Protein AF-0000000068642752 (afdb_homodimer)

pLDDT: mean 91.31, std 11.49, range [30.06, 98.75]

Foldseek 3Di:
DQAPQDADLNFGKDKDQDQPDQDAQLQPRHTDRSVVFIKIAGPQLRHIHTPVCRVVDDHHDLSVVCVVDVDFDQDFQPADDCVVLVCAAPPPRHHADDVVDPWHWDAARRNNGTHTCSFFVQDWAAHVNCCLPPVDGDTGGHTPSVVSNCVNSQLPFPDQSCVVPVCVVVPQVLVVLLLLLLVLLQLLLVLQVPDPVNVVVVLVCLCVSPVVSNVDRGTDGNNRSVCSVVCNCVVSSVVSSVVSCCCQCPVDPVNVVPFAAAPQVSDDDTDGCSDPQWDAQPPPRHIHGNVSCVVVVNDDPVVVVVVVVVVPPPPDPPDD/DQAPQDADLNFGKDKDQDQPDQDAQLQPRHTDRSNVFIKIAGPQLRHIHTPVCRVVDDHHDLSVVCVVDVDFDQDFQPADDCVVLVCAAPPPRHHEPPVVPPWHWDAARRNNGTHTCSFFVQDWAAHVNCCLPPVDGDTGGHTPSVVSNCVNSQLPFPDQSCVVPVCVVVPQVLVVLLLLLLVLLQLLLVLQVPDPVNVVVVLVCLCVSPVVSNVDRGTDGNNRSVCSVVCNSVVSSVVSSVVSCCCQCPVDPVNVVPFAAAPQVSDDDTDGCSDPQWDAQPPPRHIHGNVSCVVVVNDDPVVVVVVVVVVPPPPDPPDD

Structure (mmCIF, N/CA/C/O backbone):
data_AF-0000000068642752-model_v1
#
loop_
_entity.id
_entity.type
_entity.pdbx_description
1 polymer 'Differentially expressed in FDCP 8 homolog'
#
loop_
_atom_site.group_PDB
_atom_site.id
_atom_site.type_symbol
_atom_site.label_atom_id
_atom_site.label_alt_id
_atom_site.label_comp_id
_atom_site.label_asym_id
_atom_site.label_entity_id
_atom_site.label_seq_id
_atom_site.pdbx_PDB_ins_code
_atom_site.Cartn_x
_atom_site.Cartn_y
_atom_site.Cartn_z
_atom_site.occupancy
_atom_site.B_iso_or_equiv
_atom_site.auth_seq_id
_atom_site.auth_comp_id
_atom_site.auth_asym_id
_atom_site.auth_atom_id
_atom_site.pdbx_PDB_model_num
ATOM 1 N N . MET A 1 1 ? -42 27.781 5.77 1 30.06 1 MET A N 1
ATOM 2 C CA . MET A 1 1 ? -42.25 26.391 6.137 1 30.06 1 MET A CA 1
ATOM 3 C C . MET A 1 1 ? -41.188 25.469 5.586 1 30.06 1 MET A C 1
ATOM 5 O O . MET A 1 1 ? -40.906 25.469 4.383 1 30.06 1 MET A O 1
ATOM 9 N N . GLY A 1 2 ? -40.062 25.141 6.281 1 40.62 2 GLY A N 1
ATOM 10 C CA . GLY A 1 2 ? -38.844 24.453 5.855 1 40.62 2 GLY A CA 1
ATOM 11 C C . GLY A 1 2 ? -39.125 23.188 5.066 1 40.62 2 GLY A C 1
ATOM 12 O O . GLY A 1 2 ? -40.125 22.516 5.309 1 40.62 2 GLY A O 1
ATOM 13 N N . LEU A 1 3 ? -38.906 23.172 3.809 1 49.38 3 LEU A N 1
ATOM 14 C CA . LEU A 1 3 ? -39.156 21.969 3.018 1 49.38 3 LEU A CA 1
ATOM 15 C C . LEU A 1 3 ? -38.969 20.719 3.859 1 49.38 3 LEU A C 1
ATOM 17 O O . LEU A 1 3 ? -38.125 20.688 4.766 1 49.38 3 LEU A O 1
ATOM 21 N N . PRO A 1 4 ? -39.938 19.859 3.967 1 54.72 4 PRO A N 1
ATOM 22 C CA . PRO A 1 4 ? -39.906 18.641 4.785 1 54.72 4 PRO A CA 1
ATOM 23 C C . PRO A 1 4 ? -38.562 17.891 4.672 1 54.72 4 PRO A C 1
ATOM 25 O O . PRO A 1 4 ? -38.094 17.609 3.564 1 54.72 4 PRO A O 1
ATOM 28 N N . GLU A 1 5 ? -37.594 18.094 5.617 1 71.88 5 GLU A N 1
ATOM 29 C CA . GLU A 1 5 ? -36.375 17.344 5.793 1 71.88 5 GLU A CA 1
ATOM 30 C C . GLU A 1 5 ? -36.656 15.852 5.988 1 71.88 5 GLU A C 1
ATOM 32 O O . GLU A 1 5 ? -37.5 15.477 6.789 1 71.88 5 GLU A O 1
ATOM 37 N N . LEU A 1 6 ? -36.469 15.102 4.941 1 87.06 6 LEU A N 1
ATOM 38 C CA . LEU A 1 6 ? -36.531 13.648 5.004 1 87.06 6 LEU A CA 1
ATOM 39 C C . LEU A 1 6 ? -35.281 13.062 5.609 1 87.06 6 LEU A C 1
ATOM 41 O O . LEU A 1 6 ? -34.156 13.344 5.137 1 87.06 6 LEU A O 1
ATOM 45 N N . VAL A 1 7 ? -35.469 12.461 6.793 1 89.25 7 VAL A N 1
ATOM 46 C CA . VAL A 1 7 ? -34.312 11.859 7.453 1 89.25 7 VAL A CA 1
ATOM 47 C C . VAL A 1 7 ? -34.281 10.359 7.176 1 89.25 7 VAL A C 1
ATOM 49 O O . VAL A 1 7 ? -35.25 9.648 7.457 1 89.25 7 VAL A O 1
ATOM 52 N N . LEU A 1 8 ? -33.281 9.922 6.469 1 92.12 8 LEU A N 1
ATOM 53 C CA . LEU A 1 8 ? -33.062 8.516 6.164 1 92.12 8 LEU A CA 1
ATOM 54 C C . LEU A 1 8 ? -31.625 8.094 6.484 1 92.12 8 LEU A C 1
ATOM 56 O O . LEU A 1 8 ? -30.672 8.656 5.941 1 92.12 8 LEU A O 1
ATOM 60 N N . LEU A 1 9 ? -31.375 7.102 7.332 1 93.38 9 LEU A N 1
ATOM 61 C CA . LEU A 1 9 ? -30.062 6.605 7.711 1 93.38 9 LEU A CA 1
ATOM 62 C C . LEU A 1 9 ? -29.141 7.758 8.094 1 93.38 9 LEU A C 1
ATOM 64 O O . LEU A 1 9 ? -28.031 7.879 7.57 1 93.38 9 LEU A O 1
ATOM 68 N N . GLU A 1 10 ? -29.656 8.664 8.789 1 92.81 10 GLU A N 1
ATOM 69 C CA . GLU A 1 10 ? -28.922 9.789 9.359 1 92.81 10 GLU A CA 1
ATOM 70 C C . GLU A 1 10 ? -28.641 10.859 8.305 1 92.81 10 GLU A C 1
ATOM 72 O O . GLU A 1 10 ? -27.984 11.859 8.594 1 92.81 10 GLU A O 1
ATOM 77 N N . HIS A 1 11 ? -29.141 10.586 7.105 1 94.75 11 HIS A N 1
ATOM 78 C CA . HIS A 1 11 ? -29.109 11.641 6.102 1 94.75 11 HIS A CA 1
ATOM 79 C C . HIS A 1 11 ? -30.266 12.617 6.305 1 94.75 11 HIS A C 1
ATOM 81 O O . HIS A 1 11 ? -31.375 12.211 6.629 1 94.75 11 HIS A O 1
ATOM 87 N N . ARG A 1 12 ? -29.953 13.891 6.133 1 94.88 12 ARG A N 1
ATOM 88 C CA . ARG A 1 12 ? -30.984 14.93 6.109 1 94.88 12 ARG A CA 1
ATOM 89 C C . ARG A 1 12 ? -31.156 15.492 4.703 1 94.88 12 ARG A C 1
ATOM 91 O O . ARG A 1 12 ? -30.516 16.484 4.34 1 94.88 12 ARG A O 1
ATOM 98 N N . PHE A 1 13 ? -32.156 14.977 4.016 1 94.88 13 PHE A N 1
ATOM 99 C CA . PHE A 1 13 ? -32.312 15.266 2.598 1 94.88 13 PHE A CA 1
ATOM 100 C C . PHE A 1 13 ? -33.219 16.469 2.393 1 94.88 13 PHE A C 1
ATOM 102 O O . PHE A 1 13 ? -34.25 16.609 3.059 1 94.88 13 PHE A O 1
ATOM 109 N N . SER A 1 14 ? -32.812 17.359 1.492 1 93.69 14 SER A N 1
ATOM 110 C CA . SER A 1 14 ? -33.594 18.484 1.034 1 93.69 14 SER A CA 1
ATOM 111 C C . SER A 1 14 ? -33.906 18.391 -0.46 1 93.69 14 SER A C 1
ATOM 113 O O . SER A 1 14 ? -33 18.031 -1.245 1 93.69 14 SER A O 1
ATOM 115 N N . LYS A 1 15 ? -35.094 18.641 -0.722 1 91.81 15 LYS A N 1
ATOM 116 C CA . LYS A 1 15 ? -35.469 18.609 -2.127 1 91.81 15 LYS A CA 1
ATOM 117 C C . LYS A 1 15 ? -34.812 19.75 -2.908 1 91.81 15 LYS A C 1
ATOM 119 O O . LYS A 1 15 ? -34.812 20.891 -2.465 1 91.81 15 LYS A O 1
ATOM 124 N N . GLU A 1 16 ? -34.188 19.391 -4 1 88.94 16 GLU A N 1
ATOM 125 C CA . GLU A 1 16 ? -33.5 20.391 -4.812 1 88.94 16 GLU A CA 1
ATOM 126 C C . GLU A 1 16 ? -34.469 21.016 -5.824 1 88.94 16 GLU A C 1
ATOM 128 O O . GLU A 1 16 ? -35.312 20.328 -6.406 1 88.94 16 GLU A O 1
ATOM 133 N N . LYS A 1 17 ? -34.344 22.375 -5.957 1 78.25 17 LYS A N 1
ATOM 134 C CA . LYS A 1 17 ? -35.219 23.109 -6.867 1 78.25 17 LYS A CA 1
ATOM 135 C C . LYS A 1 17 ? -34.531 23.391 -8.195 1 78.25 17 LYS A C 1
ATOM 137 O O . LYS A 1 17 ? -35.188 23.688 -9.195 1 78.25 17 LYS A O 1
ATOM 142 N N . SER A 1 18 ? -33.188 23.312 -8.133 1 70.88 18 SER A N 1
ATOM 143 C CA . SER A 1 18 ? -32.406 23.734 -9.312 1 70.88 18 SER A CA 1
ATOM 144 C C . SER A 1 18 ? -32.688 22.812 -10.492 1 70.88 18 SER A C 1
ATOM 146 O O . SER A 1 18 ? -32.656 21.578 -10.352 1 70.88 18 SER A O 1
ATOM 148 N N . LYS A 1 19 ? -33.312 23.312 -11.641 1 63.78 19 LYS A N 1
ATOM 149 C CA . LYS A 1 19 ? -33.719 22.609 -12.852 1 63.78 19 LYS A CA 1
ATOM 150 C C . LYS A 1 19 ? -32.5 22.25 -13.719 1 63.78 19 LYS A C 1
ATOM 152 O O . LYS A 1 19 ? -32.531 21.266 -14.461 1 63.78 19 LYS A O 1
ATOM 157 N N . SER A 1 20 ? -31.406 22.984 -13.906 1 59.03 20 SER A N 1
ATOM 158 C CA . SER A 1 20 ? -30.469 22.812 -15.016 1 59.03 20 SER A CA 1
ATOM 159 C C . SER A 1 20 ? -29.25 21.984 -14.602 1 59.03 20 SER A C 1
ATOM 161 O O . SER A 1 20 ? -28.328 21.797 -15.391 1 59.03 20 SER A O 1
ATOM 163 N N . VAL A 1 21 ? -29.375 21.188 -13.453 1 63.22 21 VAL A N 1
ATOM 164 C CA . VAL A 1 21 ? -28.062 20.719 -13.078 1 63.22 21 VAL A CA 1
ATOM 165 C C . VAL A 1 21 ? -27.906 19.234 -13.445 1 63.22 21 VAL A C 1
ATOM 167 O O . VAL A 1 21 ? -28.812 18.438 -13.18 1 63.22 21 VAL A O 1
ATOM 170 N N . LYS A 1 22 ? -27 18.906 -14.32 1 81.19 22 LYS A N 1
ATOM 171 C CA . LYS A 1 22 ? -26.594 17.547 -14.648 1 81.19 22 LYS A CA 1
ATOM 172 C C . LYS A 1 22 ? -25.734 16.953 -13.539 1 81.19 22 LYS A C 1
ATOM 174 O O . LYS A 1 22 ? -24.516 17.094 -13.555 1 81.19 22 LYS A O 1
ATOM 179 N N . GLN A 1 23 ? -26.484 16.547 -12.445 1 88 23 GLN A N 1
ATOM 180 C CA . GLN A 1 23 ? -25.797 15.867 -11.352 1 88 23 GLN A CA 1
ATOM 181 C C . GLN A 1 23 ? -25.906 14.352 -11.508 1 88 23 GLN A C 1
ATOM 183 O O . GLN A 1 23 ? -26.75 13.859 -12.258 1 88 23 GLN A O 1
ATOM 188 N N . THR A 1 24 ? -25 13.641 -10.914 1 94 24 THR A N 1
ATOM 189 C CA . THR A 1 24 ? -25.031 12.18 -10.922 1 94 24 THR A CA 1
ATOM 190 C C . THR A 1 24 ? -25.562 11.641 -9.594 1 94 24 THR A C 1
ATOM 192 O O . THR A 1 24 ? -25.188 12.125 -8.523 1 94 24 THR A O 1
ATOM 195 N N . CYS A 1 25 ? -26.5 10.758 -9.688 1 95.06 25 CYS A N 1
ATOM 196 C CA . CYS A 1 25 ? -27.078 10.148 -8.492 1 95.06 25 CYS A CA 1
ATOM 197 C C . CYS A 1 25 ? -26.047 9.266 -7.793 1 95.06 25 CYS A C 1
ATOM 199 O O . CYS A 1 25 ? -25.453 8.383 -8.422 1 95.06 25 CYS A O 1
ATOM 201 N N . ASP A 1 26 ? -25.875 9.383 -6.523 1 95.31 26 ASP A N 1
ATOM 202 C CA . ASP A 1 26 ? -24.875 8.641 -5.762 1 95.31 26 ASP A CA 1
ATOM 203 C C . ASP A 1 26 ? -25.328 7.195 -5.539 1 95.31 26 ASP A C 1
ATOM 205 O O . ASP A 1 26 ? -24.5 6.336 -5.215 1 95.31 26 ASP A O 1
ATOM 209 N N . LYS A 1 27 ? -26.547 6.957 -5.746 1 93.94 27 LYS A N 1
ATOM 210 C CA . LYS A 1 27 ? -27.047 5.602 -5.531 1 93.94 27 LYS A CA 1
ATOM 211 C C . LYS A 1 27 ? -26.969 4.777 -6.812 1 93.94 27 LYS A C 1
ATOM 213 O O . LYS A 1 27 ? -26.375 3.697 -6.832 1 93.94 27 LYS A O 1
ATOM 218 N N . CYS A 1 28 ? -27.547 5.281 -7.902 1 92.62 28 CYS A N 1
ATOM 219 C CA . CYS A 1 28 ? -27.625 4.488 -9.117 1 92.62 28 CYS A CA 1
ATOM 220 C C . CYS A 1 28 ? -26.547 4.898 -10.117 1 92.62 28 CYS A C 1
ATOM 222 O O . CYS A 1 28 ? -26.359 4.238 -11.133 1 92.62 28 CYS A O 1
ATOM 224 N N . SER A 1 29 ? -25.844 5.941 -9.898 1 91.56 29 SER A N 1
ATOM 225 C CA . SER A 1 29 ? -24.719 6.438 -10.695 1 91.56 29 SER A CA 1
ATOM 226 C C . SER A 1 29 ? -25.188 6.914 -12.062 1 91.56 29 SER A C 1
ATOM 228 O O . SER A 1 29 ? -24.391 6.941 -13.016 1 91.56 29 SER A O 1
ATOM 230 N N . THR A 1 30 ? -26.438 7.246 -12.164 1 93.56 30 THR A N 1
ATOM 231 C CA . THR A 1 30 ? -26.953 7.801 -13.414 1 93.56 30 THR A CA 1
ATOM 232 C C . THR A 1 30 ? -27.234 9.297 -13.266 1 93.56 30 THR A C 1
ATOM 234 O O . THR A 1 30 ? -27.312 9.805 -12.148 1 93.56 30 THR A O 1
ATOM 237 N N . ILE A 1 31 ? -27.344 9.898 -14.352 1 93.69 31 ILE A N 1
ATOM 238 C CA . ILE A 1 31 ? -27.531 11.344 -14.375 1 93.69 31 ILE A CA 1
ATOM 239 C C . ILE A 1 31 ? -28.922 11.703 -13.852 1 93.69 31 ILE A C 1
ATOM 241 O O . ILE A 1 31 ? -29.906 11.031 -14.18 1 93.69 31 ILE A O 1
ATOM 245 N N . ILE A 1 32 ? -28.984 12.703 -13.078 1 92.75 32 ILE A N 1
ATOM 246 C CA . ILE A 1 32 ? -30.234 13.281 -12.609 1 92.75 32 ILE A CA 1
ATOM 247 C C . ILE A 1 32 ? -30.672 14.398 -13.555 1 92.75 32 ILE A C 1
ATOM 249 O O . ILE A 1 32 ? -30 15.422 -13.664 1 92.75 32 ILE A O 1
ATOM 253 N N . TRP A 1 33 ? -31.672 14.188 -14.203 1 90.06 33 TRP A N 1
ATOM 254 C CA . TRP A 1 33 ? -32.25 15.227 -15.039 1 90.06 33 TRP A CA 1
ATOM 255 C C . TRP A 1 33 ? -33.156 16.156 -14.219 1 90.06 33 TRP A C 1
ATOM 257 O O . TRP A 1 33 ? -34.375 15.953 -14.148 1 90.06 33 TRP A O 1
ATOM 267 N N . GLY A 1 34 ? -32.625 17.188 -13.656 1 86.56 34 GLY A N 1
ATOM 268 C CA . GLY A 1 34 ? -33.25 18.062 -12.672 1 86.56 34 GLY A CA 1
ATOM 269 C C . GLY A 1 34 ? -34.5 18.766 -13.195 1 86.56 34 GLY A C 1
ATOM 270 O O . GLY A 1 34 ? -35.344 19.172 -12.422 1 86.56 34 GLY A O 1
ATOM 271 N N . LEU A 1 35 ? -34.656 18.953 -14.516 1 85.81 35 LEU A N 1
ATOM 272 C CA . LEU A 1 35 ? -35.812 19.609 -15.094 1 85.81 35 LEU A CA 1
ATOM 273 C C . LEU A 1 35 ? -37.031 18.688 -15.055 1 85.81 35 LEU A C 1
ATOM 275 O O . LEU A 1 35 ? -38.156 19.156 -14.969 1 85.81 35 LEU A O 1
ATOM 279 N N . ILE A 1 36 ? -36.781 17.438 -15.008 1 87.31 36 ILE A N 1
ATOM 280 C CA . ILE A 1 36 ? -37.906 16.516 -15.148 1 87.31 36 ILE A CA 1
ATOM 281 C C . ILE A 1 36 ? -37.969 15.578 -13.938 1 87.31 36 ILE A C 1
ATOM 283 O O . ILE A 1 36 ? -38.969 14.914 -13.703 1 87.31 36 ILE A O 1
ATOM 287 N N . GLN A 1 37 ? -36.875 15.484 -13.211 1 89.62 37 GLN A N 1
ATOM 288 C CA . GLN A 1 37 ? -36.844 14.539 -12.109 1 89.62 37 GLN A CA 1
ATOM 289 C C . GLN A 1 37 ? -36.688 15.258 -10.766 1 89.62 37 GLN A C 1
ATOM 291 O O . GLN A 1 37 ? -36 16.281 -10.68 1 89.62 37 GLN A O 1
ATOM 296 N N . THR A 1 38 ? -37.375 14.727 -9.766 1 91.75 38 THR A N 1
ATOM 297 C CA . THR A 1 38 ? -37.188 15.188 -8.398 1 91.75 38 THR A CA 1
ATOM 298 C C . THR A 1 38 ? -35.938 14.547 -7.793 1 91.75 38 THR A C 1
ATOM 300 O O . THR A 1 38 ? -35.688 13.359 -8.016 1 91.75 38 THR A O 1
ATOM 303 N N . TRP A 1 39 ? -35.156 15.336 -7.191 1 92.94 39 TRP A N 1
ATOM 304 C CA . TRP A 1 39 ? -33.938 14.797 -6.574 1 92.94 39 TRP A CA 1
ATOM 305 C C . TRP A 1 39 ? -33.625 15.516 -5.27 1 92.94 39 TRP A C 1
ATOM 307 O O . TRP A 1 39 ? -34.25 16.531 -4.941 1 92.94 39 TRP A O 1
ATOM 317 N N . TYR A 1 40 ? -32.844 14.883 -4.43 1 93.56 40 TYR A N 1
ATOM 318 C CA . TYR A 1 40 ? -32.562 15.336 -3.072 1 93.56 40 TYR A CA 1
ATOM 319 C C . TYR A 1 40 ? -31.062 15.398 -2.82 1 93.56 40 TYR A C 1
ATOM 321 O O . TYR A 1 40 ? -30.281 14.68 -3.461 1 93.56 40 TYR A O 1
ATOM 329 N N . THR A 1 41 ? -30.625 16.203 -1.974 1 94.56 41 THR A N 1
ATOM 330 C CA . THR A 1 41 ? -29.25 16.312 -1.513 1 94.56 41 THR A CA 1
ATOM 331 C C . THR A 1 41 ? -29.188 16.312 0.012 1 94.56 41 THR A C 1
ATOM 333 O O . THR A 1 41 ? -29.969 16.984 0.676 1 94.56 41 THR A O 1
ATOM 336 N N . CYS A 1 42 ? -28.375 15.414 0.528 1 95.38 42 CYS A N 1
ATOM 337 C CA . CYS A 1 42 ? -28.141 15.438 1.968 1 95.38 42 CYS A CA 1
ATOM 338 C C . CYS A 1 42 ? -27.391 16.688 2.379 1 95.38 42 CYS A C 1
ATOM 340 O O . CYS A 1 42 ? -26.344 17.016 1.808 1 95.38 42 CYS A O 1
ATOM 342 N N . THR A 1 43 ? -27.859 17.328 3.379 1 94.12 43 THR A N 1
ATOM 343 C CA . THR A 1 43 ? -27.234 18.578 3.826 1 94.12 43 THR A CA 1
ATOM 344 C C . THR A 1 43 ? -25.953 18.297 4.602 1 94.12 43 THR A C 1
ATOM 346 O O . THR A 1 43 ? -25.094 19.172 4.711 1 94.12 43 THR A O 1
ATOM 349 N N . GLY A 1 44 ? -25.859 17.125 5.098 1 92.88 44 GLY A N 1
ATOM 350 C CA . GLY A 1 44 ? -24.703 16.766 5.906 1 92.88 44 GLY A CA 1
ATOM 351 C C . GLY A 1 44 ? -23.5 16.359 5.074 1 92.88 44 GLY A C 1
ATOM 352 O O . GLY A 1 44 ? -22.391 16.875 5.277 1 92.88 44 GLY A O 1
ATOM 353 N N . CYS A 1 45 ? -23.734 15.461 4.156 1 95.31 45 CYS A N 1
ATOM 354 C CA . CYS A 1 45 ? -22.594 14.891 3.441 1 95.31 45 CYS A CA 1
ATOM 355 C C . CYS A 1 45 ? -22.688 15.172 1.946 1 95.31 45 CYS A C 1
ATOM 357 O O . CYS A 1 45 ? -21.828 14.742 1.172 1 95.31 45 CYS A O 1
ATOM 359 N N . TYR A 1 46 ? -23.812 15.766 1.443 1 93.81 46 TYR A N 1
ATOM 360 C CA . TYR A 1 46 ? -24.031 16.188 0.063 1 93.81 46 TYR A CA 1
ATOM 361 C C . TYR A 1 46 ? -24.281 14.977 -0.838 1 93.81 46 TYR A C 1
ATOM 363 O O . TYR A 1 46 ? -24.031 15.039 -2.045 1 93.81 46 TYR A O 1
ATOM 371 N N . TYR A 1 47 ? -24.625 13.906 -0.252 1 95.31 47 TYR A N 1
ATOM 372 C CA . TYR A 1 47 ? -25.125 12.766 -1.019 1 95.31 47 TYR A CA 1
ATOM 373 C C . TYR A 1 47 ? -26.328 13.164 -1.85 1 95.31 47 TYR A C 1
ATOM 375 O O . TYR A 1 47 ? -27.281 13.758 -1.33 1 95.31 47 TYR A O 1
ATOM 383 N N . ARG A 1 48 ? -26.328 12.898 -3.154 1 94.25 48 ARG A N 1
ATOM 384 C CA . ARG A 1 48 ? -27.406 13.258 -4.062 1 94.25 48 ARG A CA 1
ATOM 385 C C . ARG A 1 48 ? -28.078 12.008 -4.637 1 94.25 48 ARG A C 1
ATOM 387 O O . ARG A 1 48 ? -27.391 11.031 -4.969 1 94.25 48 ARG A O 1
ATOM 394 N N . CYS A 1 49 ? -29.375 12.055 -4.676 1 94 49 CYS A N 1
ATOM 395 C CA . CYS A 1 49 ? -30.016 10.875 -5.25 1 94 49 CYS A CA 1
ATOM 396 C C . CYS A 1 49 ? -31.375 11.234 -5.836 1 94 49 CYS A C 1
ATOM 398 O O . CYS A 1 49 ? -31.953 12.266 -5.5 1 94 49 CYS A O 1
ATOM 400 N N . HIS A 1 50 ? -31.797 10.43 -6.754 1 93.56 50 HIS A N 1
ATOM 401 C CA . HIS A 1 50 ? -33.156 10.484 -7.262 1 93.56 50 HIS A CA 1
ATOM 402 C C . HIS A 1 50 ? -34.188 10.242 -6.145 1 93.56 50 HIS A C 1
ATOM 404 O O . HIS A 1 50 ? -33.875 9.57 -5.156 1 93.56 50 HIS A O 1
ATOM 410 N N . SER A 1 51 ? -35.312 10.82 -6.414 1 93.5 51 SER A N 1
ATOM 411 C CA . SER A 1 51 ? -36.406 10.469 -5.516 1 93.5 51 SER A CA 1
ATOM 412 C C . SER A 1 51 ? -36.656 8.969 -5.516 1 93.5 51 SER A C 1
ATOM 414 O O . SER A 1 51 ? -36.875 8.367 -4.461 1 93.5 51 SER A O 1
ATOM 416 N N . LYS A 1 52 ? -36.594 8.383 -6.594 1 94.19 52 LYS A N 1
ATOM 417 C CA . LYS A 1 52 ? -36.875 6.957 -6.727 1 94.19 52 LYS A CA 1
ATOM 418 C C . LYS A 1 52 ? -35.781 6.113 -6.051 1 94.19 52 LYS A C 1
ATOM 420 O O . LYS A 1 52 ? -36.031 4.949 -5.715 1 94.19 52 LYS A O 1
ATOM 425 N N . CYS A 1 53 ? -34.625 6.676 -5.855 1 94.81 53 CYS A N 1
ATOM 426 C CA . CYS A 1 53 ? -33.5 5.941 -5.316 1 94.81 53 CYS A CA 1
ATOM 427 C C . CYS A 1 53 ? -33.406 6.082 -3.803 1 94.81 53 CYS A C 1
ATOM 429 O O . CYS A 1 53 ? -32.656 5.379 -3.146 1 94.81 53 CYS A O 1
ATOM 431 N N . LEU A 1 54 ? -34.156 6.906 -3.191 1 93.38 54 LEU A N 1
ATOM 432 C CA . LEU A 1 54 ? -34.062 7.242 -1.775 1 93.38 54 LEU A CA 1
ATOM 433 C C . LEU A 1 54 ? -34.219 5.992 -0.911 1 93.38 54 LEU A C 1
ATOM 435 O O . LEU A 1 54 ? -33.406 5.77 0.005 1 93.38 54 LEU A O 1
ATOM 439 N N . ASN A 1 55 ? -35.156 5.141 -1.248 1 91.94 55 ASN A N 1
ATOM 440 C CA . ASN A 1 55 ? -35.438 3.988 -0.406 1 91.94 55 ASN A CA 1
ATOM 441 C C . ASN A 1 55 ? -34.438 2.861 -0.614 1 91.94 55 ASN A C 1
ATOM 443 O O . ASN A 1 55 ? -34.469 1.86 0.105 1 91.94 55 ASN A O 1
ATOM 447 N N . LEU A 1 56 ? -33.594 3.074 -1.513 1 92.81 56 LEU A N 1
ATOM 448 C CA . LEU A 1 56 ? -32.594 2.041 -1.813 1 92.81 56 LEU A CA 1
ATOM 449 C C . LEU A 1 56 ? -31.266 2.344 -1.132 1 92.81 56 LEU A C 1
ATOM 451 O O . LEU A 1 56 ? -30.344 1.526 -1.172 1 92.81 56 LEU A O 1
ATOM 455 N N . ILE A 1 57 ? -31.234 3.475 -0.555 1 92.88 57 ILE A N 1
ATOM 456 C CA . ILE A 1 57 ? -30 3.855 0.143 1 92.88 57 ILE A CA 1
ATOM 457 C C . ILE A 1 57 ? -29.766 2.904 1.312 1 92.88 57 ILE A C 1
ATOM 459 O O . ILE A 1 57 ? -30.688 2.582 2.062 1 92.88 57 ILE A O 1
ATOM 463 N N . ASN A 1 58 ? -28.516 2.453 1.425 1 90.06 58 ASN A N 1
ATOM 464 C CA . ASN A 1 58 ? -28.234 1.463 2.457 1 90.06 58 ASN A CA 1
ATOM 465 C C . ASN A 1 58 ? -27.031 1.861 3.301 1 90.06 58 ASN A C 1
ATOM 467 O O . ASN A 1 58 ? -26.531 1.064 4.102 1 90.06 58 ASN A O 1
ATOM 471 N N . LYS A 1 59 ? -26.531 3.047 3.164 1 91 59 LYS A N 1
ATOM 472 C CA . LYS A 1 59 ? -25.391 3.512 3.947 1 91 59 LYS A CA 1
ATOM 473 C C . LYS A 1 59 ? -25.75 4.766 4.742 1 91 59 LYS A C 1
ATOM 475 O O . LYS A 1 59 ? -26.438 5.645 4.246 1 91 59 LYS A O 1
ATOM 480 N N . PRO A 1 60 ? -25.25 4.727 5.922 1 93.56 60 PRO A N 1
ATOM 481 C CA . PRO A 1 60 ? -25.516 5.926 6.723 1 93.56 60 PRO A CA 1
ATOM 482 C C . PRO A 1 60 ? -24.703 7.133 6.262 1 93.56 60 PRO A C 1
ATOM 484 O O . PRO A 1 60 ? -23.688 6.977 5.586 1 93.56 60 PRO A O 1
ATOM 487 N N . CYS A 1 61 ? -25.188 8.297 6.652 1 94.88 61 CYS A N 1
ATOM 488 C CA . CYS A 1 61 ? -24.5 9.547 6.355 1 94.88 61 CYS A CA 1
ATOM 489 C C . CYS A 1 61 ? -23.109 9.562 6.965 1 94.88 61 CYS A C 1
ATOM 491 O O . CYS A 1 61 ? -22.938 9.266 8.148 1 94.88 61 CYS A O 1
ATOM 493 N N . VAL A 1 62 ? -22.125 9.93 6.207 1 95.44 62 VAL A N 1
ATOM 494 C CA . VAL A 1 62 ? -20.734 9.922 6.664 1 95.44 62 VAL A CA 1
ATOM 495 C C . VAL A 1 62 ? -20.531 10.984 7.738 1 95.44 62 VAL A C 1
ATOM 497 O O . VAL A 1 62 ? -19.578 10.93 8.508 1 95.44 62 VAL A O 1
ATOM 500 N N . ARG A 1 63 ? -21.391 11.977 7.758 1 94.88 63 ARG A N 1
ATOM 501 C CA . ARG A 1 63 ? -21.312 13.016 8.781 1 94.88 63 ARG A CA 1
ATOM 502 C C . ARG A 1 63 ? -21.422 12.414 10.18 1 94.88 63 ARG A C 1
ATOM 504 O O . ARG A 1 63 ? -20.797 12.898 11.117 1 94.88 63 ARG A O 1
ATOM 511 N N . SER A 1 64 ? -22.234 11.438 10.25 1 92.75 64 SER A N 1
ATOM 512 C CA . SER A 1 64 ? -22.391 10.766 11.531 1 92.75 64 SER A CA 1
ATOM 513 C C . SER A 1 64 ? -21.062 10.172 12 1 92.75 64 SER A C 1
ATOM 515 O O . SER A 1 64 ? -20.734 10.25 13.188 1 92.75 64 SER A O 1
ATOM 517 N N . LYS A 1 65 ? -20.344 9.609 11.141 1 90.94 65 LYS A N 1
ATOM 518 C CA . LYS A 1 65 ? -19.031 9.062 11.461 1 90.94 65 LYS A CA 1
ATOM 519 C C . LYS A 1 65 ? -18.062 10.156 11.906 1 90.94 65 LYS A C 1
ATOM 521 O O . LYS A 1 65 ? -17.312 9.984 12.867 1 90.94 65 LYS A O 1
ATOM 526 N N . VAL A 1 66 ? -18.109 11.227 11.227 1 93.81 66 VAL A N 1
ATOM 527 C CA . VAL A 1 66 ? -17.234 12.367 11.523 1 93.81 66 VAL A CA 1
ATOM 528 C C . VAL A 1 66 ? -17.562 12.906 12.914 1 93.81 66 VAL A C 1
ATOM 530 O O . VAL A 1 66 ? -16.656 13.266 13.672 1 93.81 66 VAL A O 1
ATOM 533 N N . SER A 1 67 ? -18.797 12.867 13.211 1 91.06 67 SER A N 1
ATOM 534 C CA . SER A 1 67 ? -19.234 13.398 14.492 1 91.06 67 SER A CA 1
ATOM 535 C C . SER A 1 67 ? -18.875 12.469 15.641 1 91.06 67 SER A C 1
ATOM 537 O O . SER A 1 67 ? -18.5 12.922 16.719 1 91.06 67 SER A O 1
ATOM 539 N N . HIS A 1 68 ? -18.938 11.227 15.438 1 89.44 68 HIS A N 1
ATOM 540 C CA . HIS A 1 68 ? -18.672 10.242 16.484 1 89.44 68 HIS A CA 1
ATOM 541 C C . HIS A 1 68 ? -17.172 10.039 16.672 1 89.44 68 HIS A C 1
ATOM 543 O O . HIS A 1 68 ? -16.703 9.953 17.812 1 89.44 68 HIS A O 1
ATOM 549 N N . LYS A 1 69 ? -16.484 9.844 15.641 1 88.44 69 LYS A N 1
ATOM 550 C CA . LYS A 1 69 ? -15.047 9.602 15.695 1 88.44 69 LYS A CA 1
ATOM 551 C C . LYS A 1 69 ? -14.32 10.391 14.602 1 88.44 69 LYS A C 1
ATOM 553 O O . LYS A 1 69 ? -14.117 9.883 13.5 1 88.44 69 LYS A O 1
ATOM 558 N N . SER A 1 70 ? -13.891 11.461 14.953 1 92.94 70 SER A N 1
ATOM 559 C CA . SER A 1 70 ? -13.188 12.344 14.023 1 92.94 70 SER A CA 1
ATOM 560 C C . SER A 1 70 ? -11.703 12.008 13.953 1 92.94 70 SER A C 1
ATOM 562 O O . SER A 1 70 ? -10.867 12.727 14.5 1 92.94 70 SER A O 1
ATOM 564 N N . GLU A 1 71 ? -11.383 10.891 13.273 1 96.62 71 GLU A N 1
ATOM 565 C CA . GLU A 1 71 ? -10.008 10.43 13.164 1 96.62 71 GLU A CA 1
ATOM 566 C C . GLU A 1 71 ? -9.68 9.984 11.742 1 96.62 71 GLU A C 1
ATOM 568 O O . GLU A 1 71 ? -10.562 9.516 11.016 1 96.62 71 GLU A O 1
ATOM 573 N N . TYR A 1 72 ? -8.477 10.141 11.375 1 97.88 72 TYR A N 1
ATOM 574 C CA . TYR A 1 72 ? -8.008 9.719 10.062 1 97.88 72 TYR A CA 1
ATOM 575 C C . TYR A 1 72 ? -7.375 8.328 10.133 1 97.88 72 TYR A C 1
ATOM 577 O O . TYR A 1 72 ? -6.895 7.906 11.188 1 97.88 72 TYR A O 1
ATOM 585 N N . GLU A 1 73 ? -7.473 7.621 9.008 1 96.5 73 GLU A N 1
ATOM 586 C CA . GLU A 1 73 ? -6.57 6.496 8.781 1 96.5 73 GLU A CA 1
ATOM 587 C C . GLU A 1 73 ? -5.148 6.973 8.516 1 96.5 73 GLU A C 1
ATOM 589 O O . GLU A 1 73 ? -4.883 7.625 7.504 1 96.5 73 GLU A O 1
ATOM 594 N N . LEU A 1 74 ? -4.238 6.562 9.359 1 95.94 74 LEU A N 1
ATOM 595 C CA . LEU A 1 74 ? -2.916 7.176 9.281 1 95.94 74 LEU A CA 1
ATOM 596 C C . LEU A 1 74 ? -1.915 6.223 8.633 1 95.94 74 LEU A C 1
ATOM 598 O O . LEU A 1 74 ? -0.736 6.555 8.492 1 95.94 74 LEU A O 1
ATOM 602 N N . SER A 1 75 ? -2.35 5.031 8.18 1 95.88 75 SER A N 1
ATOM 603 C CA . SER A 1 75 ? -1.511 4.172 7.348 1 95.88 75 SER A CA 1
ATOM 604 C C . SER A 1 75 ? -1.634 4.543 5.875 1 95.88 75 SER A C 1
ATOM 606 O O . SER A 1 75 ? -2.732 4.816 5.387 1 95.88 75 SER A O 1
ATOM 608 N N . ILE A 1 76 ? -0.501 4.547 5.285 1 96.5 76 ILE A N 1
ATOM 609 C CA . ILE A 1 76 ? -0.538 4.879 3.865 1 96.5 76 ILE A CA 1
ATOM 610 C C . ILE A 1 76 ? -1.081 3.691 3.072 1 96.5 76 ILE A C 1
ATOM 612 O O . ILE A 1 76 ? -0.407 2.668 2.934 1 96.5 76 ILE A O 1
ATOM 616 N N . CYS A 1 77 ? -2.24 3.812 2.514 1 95 77 CYS A N 1
ATOM 617 C CA . CYS A 1 77 ? -2.895 2.857 1.629 1 95 77 CYS A CA 1
ATOM 618 C C . CYS A 1 77 ? -2.727 1.433 2.145 1 95 77 CYS A C 1
ATOM 620 O O . CYS A 1 77 ? -2.025 0.625 1.531 1 95 77 CYS A O 1
ATOM 622 N N . PRO A 1 78 ? -3.359 1.105 3.166 1 94.88 78 PRO A N 1
ATOM 623 C CA . PRO A 1 78 ? -3.275 -0.247 3.721 1 94.88 78 PRO A CA 1
ATOM 624 C C . PRO A 1 78 ? -3.979 -1.287 2.852 1 94.88 78 PRO A C 1
ATOM 626 O O . PRO A 1 78 ? -5.004 -1.843 3.254 1 94.88 78 PRO A O 1
ATOM 629 N N . GLU A 1 79 ? -3.357 -1.649 1.806 1 93.19 79 GLU A N 1
ATOM 630 C CA . GLU A 1 79 ? -3.936 -2.527 0.792 1 93.19 79 GLU A CA 1
ATOM 631 C C . GLU A 1 79 ? -3.896 -3.986 1.237 1 93.19 79 GLU A C 1
ATOM 633 O O . GLU A 1 79 ? -2.848 -4.488 1.644 1 93.19 79 GLU A O 1
ATOM 638 N N . ILE A 1 80 ? -4.945 -4.781 1.242 1 89.5 80 ILE A N 1
ATOM 639 C CA . ILE A 1 80 ? -4.988 -6.164 1.701 1 89.5 80 ILE A CA 1
ATOM 640 C C . ILE A 1 80 ? -5.258 -7.094 0.52 1 89.5 80 ILE A C 1
ATOM 642 O O . ILE A 1 80 ? -5.016 -8.297 0.601 1 89.5 80 ILE A O 1
ATOM 646 N N . GLY A 1 81 ? -5.758 -6.727 -0.597 1 91.88 81 GLY A N 1
ATOM 647 C CA . GLY A 1 81 ? -6.012 -7.547 -1.771 1 91.88 81 GLY A CA 1
ATOM 648 C C . GLY A 1 81 ? -7.48 -7.879 -1.961 1 91.88 81 GLY A C 1
ATOM 649 O O . GLY A 1 81 ? -8.266 -7.789 -1.018 1 91.88 81 GLY A O 1
ATOM 650 N N . LEU A 1 82 ? -7.875 -8.383 -3.061 1 94.56 82 LEU A N 1
ATOM 651 C CA . LEU A 1 82 ? -9.258 -8.695 -3.422 1 94.56 82 LEU A CA 1
ATOM 652 C C . LEU A 1 82 ? -9.734 -9.953 -2.715 1 94.56 82 LEU A C 1
ATOM 654 O O . LEU A 1 82 ? -10.922 -10.086 -2.404 1 94.56 82 LEU A O 1
ATOM 658 N N . ASP A 1 83 ? -8.82 -10.836 -2.477 1 93.5 83 ASP A N 1
ATOM 659 C CA . ASP A 1 83 ? -9.195 -12.086 -1.821 1 93.5 83 ASP A CA 1
ATOM 660 C C . ASP A 1 83 ? -9.734 -11.836 -0.416 1 93.5 83 ASP A C 1
ATOM 662 O O . ASP A 1 83 ? -10.641 -12.531 0.045 1 93.5 83 ASP A O 1
ATOM 666 N N . ARG A 1 84 ? -9.242 -10.797 0.206 1 94.38 84 ARG A N 1
ATOM 667 C CA . ARG A 1 84 ? -9.664 -10.469 1.563 1 94.38 84 ARG A CA 1
ATOM 668 C C . ARG A 1 84 ? -11.039 -9.82 1.565 1 94.38 84 ARG A C 1
ATOM 670 O O . ARG A 1 84 ? -11.656 -9.656 2.621 1 94.38 84 ARG A O 1
ATOM 677 N N . GLN A 1 85 ? -11.555 -9.539 0.433 1 94.94 85 GLN A N 1
ATOM 678 C CA . GLN A 1 85 ? -12.922 -9.031 0.285 1 94.94 85 GLN A CA 1
ATOM 679 C C . GLN A 1 85 ? -13.758 -9.961 -0.588 1 94.94 85 GLN A C 1
ATOM 681 O O . GLN A 1 85 ? -14.758 -9.531 -1.177 1 94.94 85 GLN A O 1
ATOM 686 N N . ASP A 1 86 ? -13.305 -11.156 -0.729 1 92.88 86 ASP A N 1
ATOM 687 C CA . ASP A 1 86 ? -14.016 -12.203 -1.454 1 92.88 86 ASP A CA 1
ATOM 688 C C . ASP A 1 86 ? -14.211 -11.828 -2.92 1 92.88 86 ASP A C 1
ATOM 690 O O . ASP A 1 86 ? -15.227 -12.164 -3.527 1 92.88 86 ASP A O 1
ATOM 694 N N . TYR A 1 87 ? -13.336 -10.945 -3.398 1 93.12 87 TYR A N 1
ATOM 695 C CA . TYR A 1 87 ? -13.344 -10.477 -4.781 1 93.12 87 TYR A CA 1
ATOM 696 C C . TYR A 1 87 ? -14.625 -9.711 -5.094 1 93.12 87 TYR A C 1
ATOM 698 O O . TYR A 1 87 ? -15.164 -9.82 -6.195 1 93.12 87 TYR A O 1
ATOM 706 N N . ARG A 1 88 ? -15.062 -9.07 -4.062 1 93.81 88 ARG A N 1
ATOM 707 C CA . ARG A 1 88 ? -16.266 -8.242 -4.156 1 93.81 88 ARG A CA 1
ATOM 708 C C . ARG A 1 88 ? -15.961 -6.809 -3.723 1 93.81 88 ARG A C 1
ATOM 710 O O . ARG A 1 88 ? -14.984 -6.555 -3.025 1 93.81 88 ARG A O 1
ATOM 717 N N . CYS A 1 89 ? -16.797 -5.93 -4.203 1 95.31 89 CYS A N 1
ATOM 718 C CA . CYS A 1 89 ? -16.688 -4.531 -3.811 1 95.31 89 CYS A CA 1
ATOM 719 C C . CYS A 1 89 ? -16.734 -4.383 -2.293 1 95.31 89 CYS A C 1
ATOM 721 O O . CYS A 1 89 ? -17.531 -5.051 -1.625 1 95.31 89 CYS A O 1
ATOM 723 N N . ALA A 1 90 ? -15.875 -3.488 -1.776 1 96.19 90 ALA A N 1
ATOM 724 C CA . ALA A 1 90 ? -15.789 -3.322 -0.328 1 96.19 90 ALA A CA 1
ATOM 725 C C . ALA A 1 90 ? -17.062 -2.695 0.234 1 96.19 90 ALA A C 1
ATOM 727 O O . ALA A 1 90 ? -17.391 -2.883 1.409 1 96.19 90 ALA A O 1
ATOM 728 N N . GLU A 1 91 ? -17.781 -1.991 -0.616 1 94.62 91 GLU A N 1
ATOM 729 C CA . GLU A 1 91 ? -18.938 -1.263 -0.125 1 94.62 91 GLU A CA 1
ATOM 730 C C . GLU A 1 91 ? -20.234 -2 -0.458 1 94.62 91 GLU A C 1
ATOM 732 O O . GLU A 1 91 ? -20.984 -2.393 0.441 1 94.62 91 GLU A O 1
ATOM 737 N N . CYS A 1 92 ? -20.547 -2.273 -1.723 1 92.31 92 CYS A N 1
ATOM 738 C CA . CYS A 1 92 ? -21.859 -2.814 -2.105 1 92.31 92 CYS A CA 1
ATOM 739 C C . CYS A 1 92 ? -21.781 -4.324 -2.293 1 92.31 92 CYS A C 1
ATOM 741 O O . CYS A 1 92 ? -22.797 -4.973 -2.539 1 92.31 92 CYS A O 1
ATOM 743 N N . ARG A 1 93 ? -20.594 -4.914 -2.383 1 93.75 93 ARG A N 1
ATOM 744 C CA . ARG A 1 93 ? -20.344 -6.352 -2.424 1 93.75 93 ARG A CA 1
ATOM 745 C C . ARG A 1 93 ? -20.625 -6.918 -3.812 1 93.75 93 ARG A C 1
ATOM 747 O O . ARG A 1 93 ? -20.719 -8.133 -3.986 1 93.75 93 ARG A O 1
ATOM 754 N N . THR A 1 94 ? -20.812 -6.031 -4.785 1 91.75 94 THR A N 1
ATOM 755 C CA . THR A 1 94 ? -20.891 -6.52 -6.156 1 91.75 94 THR A CA 1
ATOM 756 C C . THR A 1 94 ? -19.562 -7.16 -6.578 1 91.75 94 THR A C 1
ATOM 758 O O . THR A 1 94 ? -18.484 -6.668 -6.219 1 91.75 94 THR A O 1
ATOM 761 N N . PRO A 1 95 ? -19.562 -8.188 -7.398 1 91.06 95 PRO A N 1
ATOM 762 C CA . PRO A 1 95 ? -18.328 -8.805 -7.855 1 91.06 95 PRO A CA 1
ATOM 763 C C . PRO A 1 95 ? -17.469 -7.863 -8.711 1 91.06 95 PRO A C 1
ATOM 765 O O . PRO A 1 95 ? -18.016 -7.145 -9.555 1 91.06 95 PRO A O 1
ATOM 768 N N . VAL A 1 96 ? -16.078 -7.625 -8.57 1 88.38 96 VAL A N 1
ATOM 769 C CA . VAL A 1 96 ? -15.242 -6.68 -9.305 1 88.38 96 VAL A CA 1
ATOM 770 C C . VAL A 1 96 ? -14.086 -7.426 -9.977 1 88.38 96 VAL A C 1
ATOM 772 O O . VAL A 1 96 ? -13.406 -6.871 -10.844 1 88.38 96 VAL A O 1
ATOM 775 N N . SER A 1 97 ? -13.344 -8.297 -10.094 1 69.38 97 SER A N 1
ATOM 776 C CA . SER A 1 97 ? -12.07 -8.703 -10.68 1 69.38 97 SER A CA 1
ATOM 777 C C . SER A 1 97 ? -12.211 -10.023 -11.43 1 69.38 97 SER A C 1
ATOM 779 O O . SER A 1 97 ? -11.258 -10.492 -12.055 1 69.38 97 SER A O 1
ATOM 781 N N . LEU A 1 98 ? -13.148 -10.609 -11.336 1 60.69 98 LEU A N 1
ATOM 782 C CA . LEU A 1 98 ? -13.055 -11.969 -11.867 1 60.69 98 LEU A CA 1
ATOM 783 C C . LEU A 1 98 ? -13.148 -11.969 -13.391 1 60.69 98 LEU A C 1
ATOM 785 O O . LEU A 1 98 ? -13.703 -11.039 -13.977 1 60.69 98 LEU A O 1
ATOM 789 N N . ARG A 1 99 ? -12.117 -12.586 -13.922 1 57.5 99 ARG A N 1
ATOM 790 C CA . ARG A 1 99 ? -12.203 -12.773 -15.367 1 57.5 99 ARG A CA 1
ATOM 791 C C . ARG A 1 99 ? -13.656 -12.82 -15.828 1 57.5 99 ARG A C 1
ATOM 793 O O . ARG A 1 99 ? -14.477 -13.523 -15.242 1 57.5 99 ARG A O 1
ATOM 800 N N . GLY A 1 100 ? -13.922 -11.898 -16.75 1 55.91 100 GLY A N 1
ATOM 801 C CA . GLY A 1 100 ? -15.258 -11.859 -17.312 1 55.91 100 GLY A CA 1
ATOM 802 C C . GLY A 1 100 ? -16.172 -10.875 -16.609 1 55.91 100 GLY A C 1
ATOM 803 O O . GLY A 1 100 ? -17.328 -10.688 -17.016 1 55.91 100 GLY A O 1
ATOM 804 N N . VAL A 1 101 ? -15.586 -10.523 -15.438 1 59.19 101 VAL A N 1
ATOM 805 C CA . VAL A 1 101 ? -16.438 -9.578 -14.727 1 59.19 101 VAL A CA 1
ATOM 806 C C . VAL A 1 101 ? -16.25 -8.18 -15.312 1 59.19 101 VAL A C 1
ATOM 808 O O . VAL A 1 101 ? -15.133 -7.695 -15.438 1 59.19 101 VAL A O 1
ATOM 811 N N . PRO A 1 102 ? -17.297 -7.691 -15.812 1 59.5 102 PRO A N 1
ATOM 812 C CA . PRO A 1 102 ? -17.328 -6.379 -16.469 1 59.5 102 PRO A CA 1
ATOM 813 C C . PRO A 1 102 ? -16.766 -5.27 -15.57 1 59.5 102 PRO A C 1
ATOM 815 O O . PRO A 1 102 ? -16.25 -4.27 -16.078 1 59.5 102 PRO A O 1
ATOM 818 N N . SER A 1 103 ? -16.844 -5.57 -14.25 1 66.81 103 SER A N 1
ATOM 819 C CA . SER A 1 103 ? -16.531 -4.41 -13.422 1 66.81 103 SER A CA 1
ATOM 820 C C . SER A 1 103 ? -15.062 -4.398 -13.008 1 66.81 103 SER A C 1
ATOM 822 O O . SER A 1 103 ? -14.531 -5.414 -12.555 1 66.81 103 SER A O 1
ATOM 824 N N . GLU A 1 104 ? -14.43 -3.365 -13.352 1 84.94 104 GLU A N 1
ATOM 825 C CA . GLU A 1 104 ? -13.047 -3.1 -12.977 1 84.94 104 GLU A CA 1
ATOM 826 C C . GLU A 1 104 ? -12.93 -2.771 -11.492 1 84.94 104 GLU A C 1
ATOM 828 O O . GLU A 1 104 ? -13.758 -2.047 -10.945 1 84.94 104 GLU A O 1
ATOM 833 N N . ALA A 1 105 ? -12.047 -3.488 -10.797 1 92.69 105 ALA A N 1
ATOM 834 C CA . ALA A 1 105 ? -11.766 -3.162 -9.398 1 92.69 105 ALA A CA 1
ATOM 835 C C . ALA A 1 105 ? -10.969 -1.865 -9.289 1 92.69 105 ALA A C 1
ATOM 837 O O . ALA A 1 105 ? -9.898 -1.732 -9.891 1 92.69 105 ALA A O 1
ATOM 838 N N . ARG A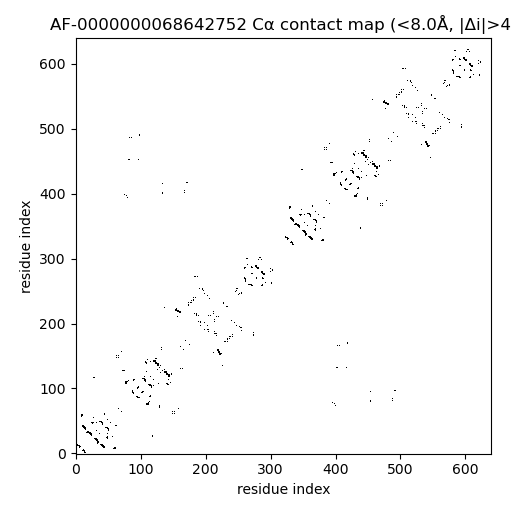 1 106 ? -11.539 -0.915 -8.602 1 95.19 106 ARG A N 1
ATOM 839 C CA . ARG A 1 106 ? -10.875 0.364 -8.383 1 95.19 106 ARG A CA 1
ATOM 840 C C . ARG A 1 106 ? -10.406 0.496 -6.934 1 95.19 106 ARG A C 1
ATOM 842 O O . ARG A 1 106 ? -11.188 0.298 -6 1 95.19 106 ARG A O 1
ATOM 849 N N . GLN A 1 107 ? -9.203 0.814 -6.789 1 96.25 107 GLN A N 1
ATOM 850 C CA . GLN A 1 107 ? -8.625 0.893 -5.453 1 96.25 107 GLN A CA 1
ATOM 851 C C . GLN A 1 107 ? -8.812 2.285 -4.855 1 96.25 107 GLN A C 1
ATOM 853 O O . GLN A 1 107 ? -8.625 3.291 -5.543 1 96.25 107 GLN A O 1
ATOM 858 N N . CYS A 1 108 ? -9.25 2.355 -3.607 1 98.31 108 CYS A N 1
ATOM 859 C CA . CYS A 1 108 ? -9.266 3.58 -2.816 1 98.31 108 CYS A CA 1
ATOM 860 C C . CYS A 1 108 ? -7.969 3.736 -2.027 1 98.31 108 CYS A C 1
ATOM 862 O O . CYS A 1 108 ? -7.672 2.926 -1.147 1 98.31 108 CYS A O 1
ATOM 864 N N . ASP A 1 109 ? -7.25 4.77 -2.246 1 98.19 109 ASP A N 1
ATOM 865 C CA . ASP A 1 109 ? -5.949 4.949 -1.604 1 98.19 109 ASP A CA 1
ATOM 866 C C . ASP A 1 109 ? -6.105 5.156 -0.099 1 98.19 109 ASP A C 1
ATOM 868 O O . ASP A 1 109 ? -5.227 4.781 0.679 1 98.19 109 ASP A O 1
ATOM 872 N N . TYR A 1 110 ? -7.207 5.715 0.322 1 98.44 110 TYR A N 1
ATOM 873 C CA . TYR A 1 110 ? -7.414 6.031 1.729 1 98.44 110 TYR A CA 1
ATOM 874 C C . TYR A 1 110 ? -7.664 4.766 2.543 1 98.44 110 TYR A C 1
ATOM 876 O O . TYR A 1 110 ? -7.086 4.59 3.617 1 98.44 110 TYR A O 1
ATOM 884 N N . THR A 1 111 ? -8.523 3.904 1.998 1 97.75 111 THR A N 1
ATOM 885 C CA . THR A 1 111 ? -8.891 2.711 2.752 1 97.75 111 THR A CA 1
ATOM 886 C C . THR A 1 111 ? -7.984 1.539 2.385 1 97.75 111 THR A C 1
ATOM 888 O O . THR A 1 111 ? -7.863 0.577 3.146 1 97.75 111 THR A O 1
ATOM 891 N N . GLY A 1 112 ? -7.43 1.579 1.151 1 97.5 112 GLY A N 1
ATOM 892 C CA . GLY A 1 112 ? -6.664 0.457 0.636 1 97.5 112 GLY A CA 1
ATOM 893 C C . GLY A 1 112 ? -7.527 -0.611 -0.01 1 97.5 112 GLY A C 1
ATOM 894 O O . GLY A 1 112 ? -7.012 -1.533 -0.645 1 97.5 112 GLY A O 1
ATOM 895 N N . GLN A 1 113 ? -8.781 -0.474 0.057 1 97.69 113 GLN A N 1
ATOM 896 C CA . GLN A 1 113 ? -9.688 -1.513 -0.419 1 97.69 113 GLN A CA 1
ATOM 897 C C . GLN A 1 113 ? -10.094 -1.268 -1.87 1 97.69 113 GLN A C 1
ATOM 899 O O . GLN A 1 113 ? -9.766 -0.225 -2.443 1 97.69 113 GLN A O 1
ATOM 904 N N . TYR A 1 114 ? -10.773 -2.312 -2.436 1 96.44 114 TYR A N 1
ATOM 905 C CA . TYR A 1 114 ? -11.188 -2.26 -3.832 1 96.44 114 TYR A CA 1
ATOM 906 C C . TYR A 1 114 ? -12.703 -2.102 -3.945 1 96.44 114 TYR A C 1
ATOM 908 O O . TYR A 1 114 ? -13.453 -2.65 -3.137 1 96.44 114 TYR A O 1
ATOM 916 N N . TYR A 1 115 ? -13.109 -1.331 -4.98 1 95.75 115 TYR A N 1
ATOM 917 C CA . TYR A 1 115 ? -14.516 -0.996 -5.156 1 95.75 115 TYR A CA 1
ATOM 918 C C . TYR A 1 115 ? -14.938 -1.155 -6.609 1 95.75 115 TYR A C 1
ATOM 920 O O . TYR A 1 115 ? -14.094 -1.214 -7.508 1 95.75 115 TYR A O 1
ATOM 928 N N . CYS A 1 116 ? -16.234 -1.303 -6.781 1 94.12 116 CYS A N 1
ATOM 929 C CA . CYS A 1 116 ? -16.781 -1.323 -8.133 1 94.12 116 CYS A CA 1
ATOM 930 C C . CYS A 1 116 ? -16.922 0.089 -8.688 1 94.12 116 CYS A C 1
ATOM 932 O O . CYS A 1 116 ? -16.672 1.065 -7.98 1 94.12 116 CYS A O 1
ATOM 934 N N . SER A 1 117 ? -17.344 0.208 -9.906 1 92.94 117 SER A N 1
ATOM 935 C CA . SER A 1 117 ? -17.406 1.493 -10.594 1 92.94 117 SER A CA 1
ATOM 936 C C . SER A 1 117 ? -18.562 2.342 -10.07 1 92.94 117 SER A C 1
ATOM 938 O O . SER A 1 117 ? -18.594 3.557 -10.273 1 92.94 117 SER A O 1
ATOM 940 N N . THR A 1 118 ? -19.469 1.796 -9.344 1 92.44 118 THR A N 1
ATOM 941 C CA . THR A 1 118 ? -20.578 2.539 -8.773 1 92.44 118 THR A CA 1
ATOM 942 C C . THR A 1 118 ? -20.188 3.162 -7.438 1 92.44 118 THR A C 1
ATOM 944 O O . THR A 1 118 ? -20.672 4.234 -7.078 1 92.44 118 THR A O 1
ATOM 947 N N . CYS A 1 119 ? -19.25 2.523 -6.789 1 94.75 119 CYS A N 1
ATOM 948 C CA . CYS A 1 119 ? -18.859 2.975 -5.457 1 94.75 119 CYS A CA 1
ATOM 949 C C . CYS A 1 119 ? -17.594 3.812 -5.516 1 94.75 119 CYS A C 1
ATOM 951 O O . CYS A 1 119 ? -17.25 4.492 -4.551 1 94.75 119 CYS A O 1
ATOM 953 N N . HIS A 1 120 ? -16.969 3.783 -6.637 1 96.75 120 HIS A N 1
ATOM 954 C CA . HIS A 1 120 ? -15.727 4.504 -6.875 1 96.75 120 HIS A CA 1
ATOM 955 C C . HIS A 1 120 ? -15.703 5.117 -8.273 1 96.75 120 HIS A C 1
ATOM 957 O O . HIS A 1 120 ? -15.555 4.402 -9.266 1 96.75 120 HIS A O 1
ATOM 963 N N . TRP A 1 121 ? -15.789 6.445 -8.289 1 96.12 121 TRP A N 1
ATOM 964 C CA . TRP A 1 121 ? -15.922 7.164 -9.555 1 96.12 121 TRP A CA 1
ATOM 965 C C . TRP A 1 121 ? -14.586 7.758 -9.984 1 96.12 121 TRP A C 1
ATOM 967 O O . TRP A 1 121 ? -14.539 8.688 -10.797 1 96.12 121 TRP A O 1
ATOM 977 N N . ASN A 1 122 ? -13.477 7.305 -9.32 1 96.88 122 ASN A N 1
ATOM 978 C CA . ASN A 1 122 ? -12.133 7.82 -9.562 1 96.88 122 ASN A CA 1
ATOM 979 C C . ASN A 1 122 ? -12 9.266 -9.102 1 96.88 122 ASN A C 1
ATOM 981 O O . ASN A 1 122 ? -11.211 10.031 -9.664 1 96.88 122 ASN A O 1
ATOM 985 N N . ASP A 1 123 ? -12.789 9.633 -8.109 1 96.69 123 ASP A N 1
ATOM 986 C CA . ASP A 1 123 ? -12.562 10.906 -7.434 1 96.69 123 ASP A CA 1
ATOM 987 C C . ASP A 1 123 ? -11.188 10.938 -6.77 1 96.69 123 ASP A C 1
ATOM 989 O O . ASP A 1 123 ? -10.57 9.898 -6.562 1 96.69 123 ASP A O 1
ATOM 993 N N . THR A 1 124 ? -10.727 12.125 -6.559 1 98.69 124 THR A N 1
ATOM 994 C CA . THR A 1 124 ? -9.406 12.234 -5.938 1 98.69 124 THR A CA 1
ATOM 995 C C . THR A 1 124 ? -9.477 13.086 -4.676 1 98.69 124 THR A C 1
ATOM 997 O O . THR A 1 124 ? -10.375 13.914 -4.527 1 98.69 124 THR A O 1
ATOM 1000 N N . ALA A 1 125 ? -8.633 12.852 -3.771 1 98.69 125 ALA A N 1
ATOM 1001 C CA . ALA A 1 125 ? -8.5 13.617 -2.535 1 98.69 125 ALA A CA 1
ATOM 1002 C C . ALA A 1 125 ? -7.07 13.562 -2.006 1 98.69 125 ALA A C 1
ATOM 1004 O O . ALA A 1 125 ? -6.305 12.664 -2.371 1 98.69 125 ALA A O 1
ATOM 1005 N N . VAL A 1 126 ? -6.715 14.594 -1.268 1 98.62 126 VAL A N 1
ATOM 1006 C CA . VAL A 1 126 ? -5.445 14.562 -0.546 1 98.62 126 VAL A CA 1
ATOM 1007 C C . VAL A 1 126 ? -5.516 13.531 0.579 1 98.62 126 VAL A C 1
ATOM 1009 O O . VAL A 1 126 ? -6.473 13.516 1.357 1 98.62 126 VAL A O 1
ATOM 1012 N N . ILE A 1 127 ? -4.512 12.68 0.642 1 98.56 127 ILE A N 1
ATOM 1013 C CA . ILE A 1 127 ? -4.504 11.602 1.616 1 98.56 127 ILE A CA 1
ATOM 1014 C C . ILE A 1 127 ? -3.748 12.031 2.869 1 98.56 127 ILE A C 1
ATOM 1016 O O . ILE A 1 127 ? -2.543 12.289 2.814 1 98.56 127 ILE A O 1
ATOM 1020 N N . PRO A 1 128 ? -4.414 12.062 4.023 1 98.38 128 PRO A N 1
ATOM 1021 C CA . PRO A 1 128 ? -3.777 12.578 5.238 1 98.38 128 PRO A CA 1
ATOM 1022 C C . PRO A 1 128 ? -2.494 11.836 5.598 1 98.38 128 PRO A C 1
ATOM 1024 O O . PRO A 1 128 ? -1.486 12.461 5.934 1 98.38 128 PRO A O 1
ATOM 1027 N N . ALA A 1 129 ? -2.506 10.547 5.5 1 98 129 ALA A N 1
ATOM 1028 C CA . ALA A 1 129 ? -1.337 9.75 5.867 1 98 129 ALA A CA 1
ATOM 1029 C C . ALA A 1 129 ? -0.128 10.125 5.016 1 98 129 ALA A C 1
ATOM 1031 O O . ALA A 1 129 ? 0.994 10.211 5.523 1 98 129 ALA A O 1
ATOM 1032 N N . ARG A 1 130 ? -0.372 10.336 3.76 1 96.69 130 ARG A N 1
ATOM 1033 C CA . ARG A 1 130 ? 0.718 10.703 2.863 1 96.69 130 ARG A CA 1
ATOM 1034 C C . ARG A 1 130 ? 1.257 12.094 3.197 1 96.69 130 ARG A C 1
ATOM 1036 O O . ARG A 1 130 ? 2.457 12.344 3.072 1 96.69 130 ARG A O 1
ATOM 1043 N N . VAL A 1 131 ? 0.4 12.961 3.6 1 96.94 131 VAL A N 1
ATOM 1044 C CA . VAL A 1 131 ? 0.812 14.305 4.008 1 96.94 131 VAL A CA 1
ATOM 1045 C C . VAL A 1 131 ? 1.648 14.227 5.281 1 96.94 131 VAL A C 1
ATOM 1047 O O . VAL A 1 131 ? 2.75 14.773 5.344 1 96.94 131 VAL A O 1
ATOM 1050 N N . ILE A 1 132 ? 1.159 13.484 6.207 1 96.69 132 ILE A N 1
ATOM 1051 C CA . ILE A 1 132 ? 1.748 13.445 7.539 1 96.69 132 ILE A CA 1
ATOM 1052 C C . ILE A 1 132 ? 3.1 12.734 7.484 1 96.69 132 ILE A C 1
ATOM 1054 O O . ILE A 1 132 ? 4.062 13.18 8.117 1 96.69 132 ILE A O 1
ATOM 1058 N N . HIS A 1 133 ? 3.209 11.703 6.727 1 95.38 133 HIS A N 1
ATOM 1059 C CA . HIS A 1 133 ? 4.418 10.891 6.742 1 95.38 133 HIS A CA 1
ATOM 1060 C C . HIS A 1 133 ? 5.406 11.352 5.68 1 95.38 133 HIS A C 1
ATOM 1062 O O . HIS A 1 133 ? 6.621 11.219 5.855 1 95.38 133 HIS A O 1
ATOM 1068 N N . ASN A 1 134 ? 4.895 11.922 4.621 1 93.62 134 ASN A N 1
ATOM 1069 C CA . ASN A 1 134 ? 5.75 12.18 3.469 1 93.62 134 ASN A CA 1
ATOM 1070 C C . ASN A 1 134 ? 5.691 13.641 3.039 1 93.62 134 ASN A C 1
ATOM 1072 O O . ASN A 1 134 ? 6.449 14.07 2.166 1 93.62 134 ASN A O 1
ATOM 1076 N N . TRP A 1 135 ? 4.836 14.461 3.619 1 94.5 135 TRP A N 1
ATOM 1077 C CA . TRP A 1 135 ? 4.57 15.828 3.178 1 94.5 135 TRP A CA 1
ATOM 1078 C C . TRP A 1 135 ? 4.219 15.859 1.694 1 94.5 135 TRP A C 1
ATOM 1080 O O . TRP A 1 135 ? 4.711 16.719 0.953 1 94.5 135 TRP A O 1
ATOM 1090 N N . GLU A 1 136 ? 3.445 14.844 1.304 1 93.81 136 GLU A N 1
ATOM 1091 C CA . GLU A 1 136 ? 2.971 14.703 -0.07 1 93.81 136 GLU A CA 1
ATOM 1092 C C . GLU A 1 136 ? 1.508 15.117 -0.195 1 93.81 136 GLU A C 1
ATOM 1094 O O . GLU A 1 136 ? 0.64 14.562 0.481 1 93.81 136 GLU A O 1
ATOM 1099 N N . PHE A 1 137 ? 1.235 16.031 -1.149 1 96.62 137 PHE A N 1
ATOM 1100 C CA . PHE A 1 137 ? -0.102 16.609 -1.201 1 96.62 137 PHE A CA 1
ATOM 1101 C C . PHE A 1 137 ? -0.807 16.219 -2.498 1 96.62 137 PHE A C 1
ATOM 1103 O O . PHE A 1 137 ? -1.955 16.609 -2.725 1 96.62 137 PHE A O 1
ATOM 1110 N N . GLU A 1 138 ? -0.119 15.445 -3.32 1 96.19 138 GLU A N 1
ATOM 1111 C CA . GLU A 1 138 ? -0.767 15.008 -4.555 1 96.19 138 GLU A CA 1
ATOM 1112 C C . GLU A 1 138 ? -2.012 14.18 -4.266 1 96.19 138 GLU A C 1
ATOM 1114 O O . GLU A 1 138 ? -1.946 13.188 -3.535 1 96.19 138 GLU A O 1
ATOM 1119 N N . PRO A 1 139 ? -3.139 14.586 -4.828 1 98.44 139 PRO A N 1
ATOM 1120 C CA . PRO A 1 139 ? -4.359 13.812 -4.57 1 98.44 139 PRO A CA 1
ATOM 1121 C C . PRO A 1 139 ? -4.305 12.406 -5.168 1 98.44 139 PRO A C 1
ATOM 1123 O O . PRO A 1 139 ? -3.617 12.18 -6.164 1 98.44 139 PRO A O 1
ATOM 1126 N N . ARG A 1 140 ? -4.918 11.469 -4.508 1 98.56 140 ARG A N 1
ATOM 1127 C CA . ARG A 1 140 ? -5.031 10.086 -4.969 1 98.56 140 ARG A CA 1
ATOM 1128 C C . ARG A 1 140 ? -6.492 9.688 -5.141 1 98.56 140 ARG A C 1
ATOM 1130 O O . ARG A 1 140 ? -7.387 10.328 -4.582 1 98.56 140 ARG A O 1
ATOM 1137 N N . LYS A 1 141 ? -6.695 8.656 -5.926 1 98.62 141 LYS A N 1
ATOM 1138 C CA . LYS A 1 141 ? -8.055 8.18 -6.168 1 98.62 141 LYS A CA 1
ATOM 1139 C C . LYS A 1 141 ? -8.656 7.562 -4.906 1 98.62 141 LYS A C 1
ATOM 1141 O O . LYS A 1 141 ? -7.98 6.816 -4.195 1 98.62 141 LYS A O 1
ATOM 1146 N N . VAL A 1 142 ? -9.883 7.98 -4.672 1 98.75 142 VAL A N 1
ATOM 1147 C CA . VAL A 1 142 ? -10.586 7.457 -3.506 1 98.75 142 VAL A CA 1
ATOM 1148 C C . VAL A 1 142 ? -12.023 7.113 -3.879 1 98.75 142 VAL A C 1
ATOM 1150 O O . VAL A 1 142 ? -12.547 7.605 -4.883 1 98.75 142 VAL A O 1
ATOM 1153 N N . CYS A 1 143 ? -12.602 6.227 -3.105 1 97.5 143 CYS A N 1
ATOM 1154 C CA . CYS A 1 143 ? -14 5.887 -3.336 1 97.5 143 CYS A CA 1
ATOM 1155 C C . CYS A 1 143 ? -14.914 7.047 -2.945 1 97.5 143 CYS A C 1
ATOM 1157 O O . CYS A 1 143 ? -14.469 8 -2.299 1 97.5 143 CYS A O 1
ATOM 1159 N N . ARG A 1 144 ? -16.188 6.953 -3.311 1 96.56 144 ARG A N 1
ATOM 1160 C CA . ARG A 1 144 ? -17.156 8.023 -3.088 1 96.56 144 ARG A CA 1
ATOM 1161 C C . ARG A 1 144 ? -17.328 8.305 -1.599 1 96.56 144 ARG A C 1
ATOM 1163 O O . ARG A 1 144 ? -17.359 9.461 -1.179 1 96.56 144 ARG A O 1
ATOM 1170 N N . SER A 1 145 ? -17.422 7.297 -0.82 1 96.12 145 SER A N 1
ATOM 1171 C CA . SER A 1 145 ? -17.609 7.449 0.62 1 96.12 145 SER A CA 1
ATOM 1172 C C . SER A 1 145 ? -16.406 8.141 1.257 1 96.12 145 SER A C 1
ATOM 1174 O O . SER A 1 145 ? -16.562 9.055 2.074 1 96.12 145 SER A O 1
ATOM 1176 N N . SER A 1 146 ? -15.195 7.715 0.896 1 97.75 146 SER A N 1
ATOM 1177 C CA . SER A 1 146 ? -13.977 8.328 1.422 1 97.75 146 SER A CA 1
ATOM 1178 C C . SER A 1 146 ? -13.852 9.781 0.981 1 97.75 146 SER A C 1
ATOM 1180 O O . SER A 1 146 ? -13.391 10.633 1.746 1 97.75 146 SER A O 1
ATOM 1182 N N . MET A 1 147 ? -14.242 10.016 -0.229 1 98 147 MET A N 1
ATOM 1183 C CA . MET A 1 147 ? -14.203 11.391 -0.725 1 98 147 MET A CA 1
ATOM 1184 C C . MET A 1 147 ? -15.039 12.312 0.162 1 98 147 MET A C 1
ATOM 1186 O O . MET A 1 147 ? -14.578 13.383 0.556 1 98 147 MET A O 1
ATOM 1190 N N . ARG A 1 148 ? -16.234 11.906 0.483 1 96.94 148 ARG A N 1
ATOM 1191 C CA . ARG A 1 148 ? -17.141 12.703 1.315 1 96.94 148 ARG A CA 1
ATOM 1192 C C . ARG A 1 148 ? -16.594 12.844 2.732 1 96.94 148 ARG A C 1
ATOM 1194 O O . ARG A 1 148 ? -16.609 13.93 3.311 1 96.94 148 ARG A O 1
ATOM 1201 N N . TYR A 1 149 ? -16.141 11.734 3.223 1 97.38 149 TYR A N 1
ATOM 1202 C CA . TYR A 1 149 ? -15.578 11.734 4.57 1 97.38 149 TYR A CA 1
ATOM 1203 C C . TYR A 1 149 ? -14.414 12.711 4.672 1 97.38 149 TYR A C 1
ATOM 1205 O O . TYR A 1 149 ? -14.352 13.523 5.598 1 97.38 149 TYR A O 1
ATOM 1213 N N . LEU A 1 150 ? -13.477 12.594 3.771 1 98.31 150 LEU A N 1
ATOM 1214 C CA . LEU A 1 150 ? -12.273 13.414 3.785 1 98.31 150 LEU A CA 1
ATOM 1215 C C . LEU A 1 150 ? -12.625 14.891 3.598 1 98.31 150 LEU A C 1
ATOM 1217 O O . LEU A 1 150 ? -11.992 15.766 4.195 1 98.31 150 LEU A O 1
ATOM 1221 N N . ALA A 1 151 ? -13.633 15.141 2.801 1 97.69 151 ALA A N 1
ATOM 1222 C CA . ALA A 1 151 ? -14.078 16.516 2.596 1 97.69 151 ALA A CA 1
ATOM 1223 C C . ALA A 1 151 ? -14.602 17.125 3.895 1 97.69 151 ALA A C 1
ATOM 1225 O O . ALA A 1 151 ? -14.305 18.281 4.215 1 97.69 151 ALA A O 1
ATOM 1226 N N . LEU A 1 152 ? -15.359 16.359 4.605 1 97.31 152 LEU A N 1
ATOM 1227 C CA . LEU A 1 152 ? -15.93 16.828 5.859 1 97.31 152 LEU A CA 1
ATOM 1228 C C . LEU A 1 152 ? -14.859 16.969 6.934 1 97.31 152 LEU A C 1
ATOM 1230 O O . LEU A 1 152 ? -14.945 17.844 7.793 1 97.31 152 LEU A O 1
ATOM 1234 N N . MET A 1 153 ? -13.883 16.188 6.855 1 98.12 153 MET A N 1
ATOM 1235 C CA . MET A 1 153 ? -12.836 16.141 7.871 1 98.12 153 MET A CA 1
ATOM 1236 C C . MET A 1 153 ? -11.797 17.25 7.637 1 98.12 153 MET A C 1
ATOM 1238 O O . MET A 1 153 ? -11.086 17.641 8.562 1 98.12 153 MET A O 1
ATOM 1242 N N . LEU A 1 154 ? -11.742 17.828 6.52 1 97.81 154 LEU A N 1
ATOM 1243 C CA . LEU A 1 154 ? -10.688 18.703 6.031 1 97.81 154 LEU A CA 1
ATOM 1244 C C . LEU A 1 154 ? -10.422 19.844 7.02 1 97.81 154 LEU A C 1
ATOM 1246 O O . LEU A 1 154 ? -9.281 20.094 7.391 1 97.81 154 LEU A O 1
ATOM 1250 N N . PRO A 1 155 ? -11.453 20.469 7.539 1 96.81 155 PRO A N 1
ATOM 1251 C CA . PRO A 1 155 ? -11.195 21.609 8.414 1 96.81 155 PRO A CA 1
ATOM 1252 C C . PRO A 1 155 ? -11.094 21.219 9.891 1 96.81 155 PRO A C 1
ATOM 1254 O O . PRO A 1 155 ? -10.812 22.062 10.742 1 96.81 155 PRO A O 1
ATOM 1257 N N . ARG A 1 156 ? -11.242 19.969 10.219 1 97.38 156 ARG A N 1
ATOM 1258 C CA . ARG A 1 156 ? -11.258 19.547 11.617 1 97.38 156 ARG A CA 1
ATOM 1259 C C . ARG A 1 156 ? -9.844 19.422 12.172 1 97.38 156 ARG A C 1
ATOM 1261 O O . ARG A 1 156 ? -9.039 18.656 11.648 1 97.38 156 ARG A O 1
ATOM 1268 N N . PRO A 1 157 ? -9.531 20.188 13.195 1 97.62 157 PRO A N 1
ATOM 1269 C CA . PRO A 1 157 ? -8.203 20.125 13.797 1 97.62 157 PRO A CA 1
ATOM 1270 C C . PRO A 1 157 ? -8 18.875 14.664 1 97.62 157 PRO A C 1
ATOM 1272 O O . PRO A 1 157 ? -8.086 18.953 15.891 1 97.62 157 PRO A O 1
ATOM 1275 N N . VAL A 1 158 ? -7.645 17.781 14.023 1 97.94 158 VAL A N 1
ATOM 1276 C CA . VAL A 1 158 ? -7.574 16.516 14.758 1 97.94 158 VAL A CA 1
ATOM 1277 C C . VAL A 1 158 ? -6.16 15.953 14.688 1 97.94 158 VAL A C 1
ATOM 1279 O O . VAL A 1 158 ? -5.906 14.844 15.148 1 97.94 158 VAL A O 1
ATOM 1282 N N . LEU A 1 159 ? -5.234 16.688 14.117 1 98.19 159 LEU A N 1
ATOM 1283 C CA . LEU A 1 159 ? -3.889 16.172 13.906 1 98.19 159 LEU A CA 1
ATOM 1284 C C . LEU A 1 159 ? -2.906 16.797 14.891 1 98.19 159 LEU A C 1
ATOM 1286 O O . LEU A 1 159 ? -2.611 17.984 14.82 1 98.19 159 LEU A O 1
ATOM 1290 N N . LYS A 1 160 ? -2.473 16 15.812 1 97.44 160 LYS A N 1
ATOM 1291 C CA . LYS A 1 160 ? -1.369 16.391 16.688 1 97.44 160 LYS A CA 1
ATOM 1292 C C . LYS A 1 160 ? -0.022 16.016 16.062 1 97.44 160 LYS A C 1
ATOM 1294 O O . LYS A 1 160 ? 0.581 15.008 16.422 1 97.44 160 LYS A O 1
ATOM 1299 N N . LEU A 1 161 ? 0.496 16.875 15.258 1 96.38 161 LEU A N 1
ATOM 1300 C CA . LEU A 1 161 ? 1.604 16.562 14.359 1 96.38 161 LEU A CA 1
ATOM 1301 C C . LEU A 1 161 ? 2.859 16.203 15.148 1 96.38 161 LEU A C 1
ATOM 1303 O O . LEU A 1 161 ? 3.582 15.273 14.773 1 96.38 161 LEU A O 1
ATOM 1307 N N . ARG A 1 162 ? 3.088 16.875 16.234 1 95.75 162 ARG A N 1
ATOM 1308 C CA . ARG A 1 162 ? 4.297 16.625 17.016 1 95.75 162 ARG A CA 1
ATOM 1309 C C . ARG A 1 162 ? 4.277 15.234 17.641 1 95.75 162 ARG A C 1
ATOM 1311 O O . ARG A 1 162 ? 5.332 14.641 17.859 1 95.75 162 ARG A O 1
ATOM 1318 N N . GLU A 1 163 ? 3.131 14.789 17.938 1 96.5 163 GLU A N 1
ATOM 1319 C CA . GLU A 1 163 ? 2.988 13.445 18.484 1 96.5 163 GLU A CA 1
ATOM 1320 C C . GLU A 1 163 ? 3.023 12.383 17.391 1 96.5 163 GLU A C 1
ATOM 1322 O O . GLU A 1 163 ? 3.615 11.32 17.578 1 96.5 163 GLU A O 1
ATOM 1327 N N . ILE A 1 164 ? 2.428 12.633 16.266 1 96.5 164 ILE A N 1
ATOM 1328 C CA . ILE A 1 164 ? 2.277 11.664 15.188 1 96.5 164 ILE A CA 1
ATOM 1329 C C . ILE A 1 164 ? 3.604 11.516 14.445 1 96.5 164 ILE A C 1
ATOM 1331 O O . ILE A 1 164 ? 4.023 10.398 14.133 1 96.5 164 ILE A O 1
ATOM 1335 N N . ASN A 1 165 ? 4.254 12.656 14.094 1 95.88 165 ASN A N 1
ATOM 1336 C CA . ASN A 1 165 ? 5.523 12.656 13.375 1 95.88 165 ASN A CA 1
ATOM 1337 C C . ASN A 1 165 ? 6.375 13.867 13.734 1 95.88 165 ASN A C 1
ATOM 1339 O O . ASN A 1 165 ? 6.422 14.844 12.984 1 95.88 165 ASN A O 1
ATOM 1343 N N . PRO A 1 166 ? 7.121 13.766 14.758 1 94.81 166 PRO A N 1
ATOM 1344 C CA . PRO A 1 166 ? 7.949 14.891 15.18 1 94.81 166 PRO A CA 1
ATOM 1345 C C . PRO A 1 166 ? 9.055 15.219 14.18 1 94.81 166 PRO A C 1
ATOM 1347 O O . PRO A 1 166 ? 9.5 16.375 14.094 1 94.81 166 PRO A O 1
ATOM 1350 N N . LEU A 1 167 ? 9.461 14.305 13.367 1 93.5 167 LEU A N 1
ATOM 1351 C CA . LEU A 1 167 ? 10.562 14.492 12.43 1 93.5 167 LEU A CA 1
ATOM 1352 C C . LEU A 1 167 ? 10.188 15.477 11.336 1 93.5 167 LEU A C 1
ATOM 1354 O O . LEU A 1 167 ? 11.062 16.078 10.711 1 93.5 167 LEU A O 1
ATOM 1358 N N . LEU A 1 168 ? 8.961 15.594 11.172 1 92.81 168 LEU A N 1
ATOM 1359 C CA . LEU A 1 168 ? 8.484 16.484 10.125 1 92.81 168 LEU A CA 1
ATOM 1360 C C . LEU A 1 168 ? 8.984 17.906 10.344 1 92.81 168 LEU A C 1
ATOM 1362 O O . LEU A 1 168 ? 9.32 18.609 9.383 1 92.81 168 LEU A O 1
ATOM 1366 N N . PHE A 1 169 ? 9.07 18.344 11.539 1 93.25 169 PHE A N 1
ATOM 1367 C CA . PHE A 1 169 ? 9.469 19.688 11.891 1 93.25 169 PHE A CA 1
ATOM 1368 C C . PHE A 1 169 ? 10.945 19.922 11.602 1 93.25 169 PHE A C 1
ATOM 1370 O O . PHE A 1 169 ? 11.398 21.062 11.508 1 93.25 169 PHE A O 1
ATOM 1377 N N . ASN A 1 170 ? 11.664 18.828 11.445 1 91.38 170 ASN A N 1
ATOM 1378 C CA . ASN A 1 170 ? 13.078 18.938 11.102 1 91.38 170 ASN A CA 1
ATOM 1379 C C . ASN A 1 170 ? 13.273 19.156 9.602 1 91.38 170 ASN A C 1
ATOM 1381 O O . ASN A 1 170 ? 14.297 19.703 9.18 1 91.38 170 ASN A O 1
ATOM 1385 N N . PHE A 1 171 ? 12.25 18.859 8.906 1 87.88 171 PHE A N 1
ATOM 1386 C CA . PHE A 1 171 ? 12.477 18.812 7.473 1 87.88 171 PHE A CA 1
ATOM 1387 C C . PHE A 1 171 ? 11.625 19.844 6.75 1 87.88 171 PHE A C 1
ATOM 1389 O O . PHE A 1 171 ? 11.906 20.188 5.598 1 87.88 171 PHE A O 1
ATOM 1396 N N . VAL A 1 172 ? 10.648 20.312 7.41 1 91.69 172 VAL A N 1
ATOM 1397 C CA . VAL A 1 172 ? 9.758 21.297 6.809 1 91.69 172 VAL A CA 1
ATOM 1398 C C . VAL A 1 172 ? 9.906 22.641 7.52 1 91.69 172 VAL A C 1
ATOM 1400 O O . VAL A 1 172 ? 9.32 22.859 8.586 1 91.69 172 VAL A O 1
ATOM 1403 N N . GLU A 1 173 ? 10.531 23.531 6.895 1 92.31 173 GLU A N 1
ATOM 1404 C CA . GLU A 1 173 ? 10.828 24.828 7.488 1 92.31 173 GLU A CA 1
ATOM 1405 C C . GLU A 1 173 ? 9.555 25.641 7.727 1 92.31 173 GLU A C 1
ATOM 1407 O O . GLU A 1 173 ? 9.445 26.344 8.727 1 92.31 173 GLU A O 1
ATOM 1412 N N . GLU A 1 174 ? 8.68 25.531 6.766 1 94.56 174 GLU A N 1
ATOM 1413 C CA . GLU A 1 174 ? 7.426 26.266 6.891 1 94.56 174 GLU A CA 1
ATOM 1414 C C . GLU A 1 174 ? 6.668 25.859 8.148 1 94.56 174 GLU A C 1
ATOM 1416 O O . GLU A 1 174 ? 6.012 26.688 8.781 1 94.56 174 GLU A O 1
ATOM 1421 N N . LEU A 1 175 ? 6.742 24.656 8.438 1 95.12 175 LEU A N 1
ATOM 1422 C CA . LEU A 1 175 ? 6.055 24.141 9.617 1 95.12 175 LEU A CA 1
ATOM 1423 C C . LEU A 1 175 ? 6.633 24.75 10.891 1 95.12 175 LEU A C 1
ATOM 1425 O O . LEU A 1 175 ? 5.895 25.047 11.836 1 95.12 175 LEU A O 1
ATOM 1429 N N . VAL A 1 176 ? 7.887 24.969 10.969 1 95.31 176 VAL A N 1
ATOM 1430 C CA . VAL A 1 176 ? 8.562 25.562 12.117 1 95.31 176 VAL A CA 1
ATOM 1431 C C . VAL A 1 176 ? 8.125 27.016 12.273 1 95.31 176 VAL A C 1
ATOM 1433 O O . VAL A 1 176 ? 7.859 27.469 13.391 1 95.31 176 VAL A O 1
ATOM 1436 N N . GLU A 1 177 ? 8.07 27.609 11.172 1 96.19 177 GLU A N 1
ATOM 1437 C CA . GLU A 1 177 ? 7.629 29.016 11.172 1 96.19 177 GLU A CA 1
ATOM 1438 C C . GLU A 1 177 ? 6.203 29.141 11.703 1 96.19 177 GLU A C 1
ATOM 1440 O O . GLU A 1 177 ? 5.922 30 12.531 1 96.19 177 GLU A O 1
ATOM 1445 N N . ILE A 1 178 ? 5.348 28.281 11.188 1 98 178 ILE A N 1
ATOM 1446 C CA . ILE A 1 178 ? 3.947 28.328 11.594 1 98 178 ILE A CA 1
ATOM 1447 C C . ILE A 1 178 ? 3.83 28 13.078 1 98 178 ILE A C 1
ATOM 1449 O O . ILE A 1 178 ? 3.031 28.609 13.797 1 98 178 ILE A O 1
ATOM 1453 N N . ARG A 1 179 ? 4.566 27.031 13.508 1 97.06 179 ARG A N 1
ATOM 1454 C CA . ARG A 1 179 ? 4.566 26.672 14.922 1 97.06 179 ARG A CA 1
ATOM 1455 C C . ARG A 1 179 ? 4.938 27.875 15.789 1 97.06 179 ARG A C 1
ATOM 1457 O O . ARG A 1 179 ? 4.297 28.125 16.812 1 97.06 179 ARG A O 1
ATOM 1464 N N . LYS A 1 180 ? 5.953 28.609 15.43 1 96.62 180 LYS A N 1
ATOM 1465 C CA . LYS A 1 180 ? 6.367 29.797 16.172 1 96.62 180 LYS A CA 1
ATOM 1466 C C . LYS A 1 180 ? 5.258 30.844 16.203 1 96.62 180 LYS A C 1
ATOM 1468 O O . LYS A 1 180 ? 4.977 31.422 17.25 1 96.62 180 LYS A O 1
ATOM 1473 N N . LEU A 1 181 ? 4.676 31.062 15.109 1 97.69 181 LEU A N 1
ATOM 1474 C CA . LEU A 1 181 ? 3.594 32.031 15.023 1 97.69 181 LEU A CA 1
ATOM 1475 C C . LEU A 1 181 ? 2.426 31.641 15.914 1 97.69 181 LEU A C 1
ATOM 1477 O O . LEU A 1 181 ? 1.84 32.469 16.594 1 97.69 181 LEU A O 1
ATOM 1481 N N . ARG A 1 182 ? 2.094 30.359 15.859 1 97.69 182 ARG A N 1
ATOM 1482 C CA . ARG A 1 182 ? 1.001 29.875 16.703 1 97.69 182 ARG A CA 1
ATOM 1483 C C . ARG A 1 182 ? 1.328 30.047 18.172 1 97.69 182 ARG A C 1
ATOM 1485 O O . ARG A 1 182 ? 0.465 30.422 18.969 1 97.69 182 ARG A O 1
ATOM 1492 N N . GLN A 1 183 ? 2.518 29.781 18.578 1 96.44 183 GLN A N 1
ATOM 1493 C CA . GLN A 1 183 ? 2.961 29.984 19.953 1 96.44 183 GLN A CA 1
ATOM 1494 C C . GLN A 1 183 ? 2.85 31.453 20.359 1 96.44 183 GLN A C 1
ATOM 1496 O O . GLN A 1 183 ? 2.398 31.766 21.469 1 96.44 183 GLN A O 1
ATOM 1501 N N . ASP A 1 184 ? 3.287 32.281 19.5 1 97.12 184 ASP A N 1
ATOM 1502 C CA . ASP A 1 184 ? 3.207 33.719 19.75 1 97.12 184 ASP A CA 1
ATOM 1503 C C . ASP A 1 184 ? 1.763 34.156 20 1 97.12 184 ASP A C 1
ATOM 1505 O O . ASP A 1 184 ? 1.485 34.938 20.922 1 97.12 184 ASP A O 1
ATOM 1509 N N . ILE A 1 185 ? 0.927 33.656 19.156 1 96.69 185 ILE A N 1
ATOM 1510 C CA . ILE A 1 185 ? -0.48 34.062 19.234 1 96.69 185 ILE A CA 1
ATOM 1511 C C . ILE A 1 185 ? -1.037 33.656 20.609 1 96.69 185 ILE A C 1
ATOM 1513 O O . ILE A 1 185 ? -1.775 34.438 21.219 1 96.69 185 ILE A O 1
ATOM 1517 N N . LEU A 1 186 ? -0.686 32.531 21.047 1 96.38 186 LEU A N 1
ATOM 1518 C CA . LEU A 1 186 ? -1.152 32.094 22.359 1 96.38 186 LEU A CA 1
ATOM 1519 C C . LEU A 1 186 ? -0.588 32.969 23.469 1 96.38 186 LEU A C 1
ATOM 1521 O O . LEU A 1 186 ? -1.262 33.219 24.469 1 96.38 186 LEU A O 1
ATOM 1525 N N . LEU A 1 187 ? 0.635 33.375 23.312 1 95.62 187 LEU A N 1
ATOM 1526 C CA . LEU A 1 187 ? 1.254 34.25 24.297 1 95.62 187 LEU A CA 1
ATOM 1527 C C . LEU A 1 187 ? 0.61 35.625 24.25 1 95.62 187 LEU A C 1
ATOM 1529 O O . LEU A 1 187 ? 0.589 36.344 25.266 1 95.62 187 LEU A O 1
ATOM 1533 N N . MET A 1 188 ? 0.068 36.031 23.141 1 96.88 188 MET A N 1
ATOM 1534 C CA . MET A 1 188 ? -0.558 37.312 22.969 1 96.88 188 MET A CA 1
ATOM 1535 C C . MET A 1 188 ? -1.993 37.312 23.484 1 96.88 188 MET A C 1
ATOM 1537 O O . MET A 1 188 ? -2.523 38.375 23.875 1 96.88 188 MET A O 1
ATOM 1541 N N . LYS A 1 189 ? -2.574 36.188 23.531 1 96.38 189 LYS A N 1
ATOM 1542 C CA . LYS A 1 189 ? -3.996 36.031 23.828 1 96.38 189 LYS A CA 1
ATOM 1543 C C . LYS A 1 189 ? -4.355 36.75 25.141 1 96.38 189 LYS A C 1
ATOM 1545 O O . LYS A 1 189 ? -5.34 37.469 25.203 1 96.38 189 LYS A O 1
ATOM 1550 N N . PRO A 1 190 ? -3.566 36.594 26.25 1 95 190 PRO A N 1
ATOM 1551 C CA . PRO A 1 190 ? -3.922 37.219 27.516 1 95 190 PRO A CA 1
ATOM 1552 C C . PRO A 1 190 ? -4.004 38.75 27.422 1 95 190 PRO A C 1
ATOM 1554 O O . PRO A 1 190 ? -4.785 39.375 28.141 1 95 190 PRO A O 1
ATOM 1557 N N . TYR A 1 191 ? -3.244 39.344 26.547 1 96.69 191 TYR A N 1
ATOM 1558 C CA . TYR A 1 191 ? -3.295 40.781 26.359 1 96.69 191 TYR A CA 1
ATOM 1559 C C . TYR A 1 191 ? -4.648 41.219 25.797 1 96.69 191 TYR A C 1
ATOM 1561 O O . TYR A 1 191 ? -5.203 42.25 26.203 1 96.69 191 TYR A O 1
ATOM 1569 N N . PHE A 1 192 ? -5.223 40.406 24.953 1 96.62 192 PHE A N 1
ATOM 1570 C CA . PHE A 1 192 ? -6.453 40.75 24.25 1 96.62 192 PHE A CA 1
ATOM 1571 C C . PHE A 1 192 ? -7.668 40.531 25.141 1 96.62 192 PHE A C 1
ATOM 1573 O O . PHE A 1 192 ? -8.633 41.281 25.109 1 96.62 192 PHE A O 1
ATOM 1580 N N . ILE A 1 193 ? -7.629 39.5 25.922 1 95.44 193 ILE A N 1
ATOM 1581 C CA . ILE A 1 193 ? -8.781 39.125 26.734 1 95.44 193 ILE A CA 1
ATOM 1582 C C . ILE A 1 193 ? -8.945 40.156 27.875 1 95.44 193 ILE A C 1
ATOM 1584 O O . ILE A 1 193 ? -10.031 40.281 28.438 1 95.44 193 ILE A O 1
ATOM 1588 N N . THR A 1 194 ? -7.832 40.844 28.25 1 95.56 194 THR A N 1
ATOM 1589 C CA . THR A 1 194 ? -7.883 41.781 29.359 1 95.56 194 THR A CA 1
ATOM 1590 C C . THR A 1 194 ? -7.887 43.219 28.844 1 95.56 194 THR A C 1
ATOM 1592 O O . THR A 1 194 ? -7.742 44.156 29.625 1 95.56 194 THR A O 1
ATOM 1595 N N . CYS A 1 195 ? -7.902 43.375 27.609 1 96.81 195 CYS A N 1
ATOM 1596 C CA . CYS A 1 195 ? -7.855 44.719 27.016 1 96.81 195 CYS A CA 1
ATOM 1597 C C . CYS A 1 195 ? -9.203 45.094 26.422 1 96.81 195 CYS A C 1
ATOM 1599 O O . CYS A 1 195 ? -9.695 44.438 25.5 1 96.81 195 CYS A O 1
ATOM 1601 N N . LYS A 1 196 ? -9.836 46.125 26.891 1 96.69 196 LYS A N 1
ATOM 1602 C CA . LYS A 1 196 ? -11.141 46.594 26.422 1 96.69 196 LYS A CA 1
ATOM 1603 C C . LYS A 1 196 ? -11.094 47.031 24.953 1 96.69 196 LYS A C 1
ATOM 1605 O O . LYS A 1 196 ? -12.008 46.719 24.188 1 96.69 196 LYS A O 1
ATOM 1610 N N . GLU A 1 197 ? -10.094 47.688 24.594 1 96 197 GLU A N 1
ATOM 1611 C CA . GLU A 1 197 ? -9.93 48.156 23.219 1 96 197 GLU A CA 1
ATOM 1612 C C . GLU A 1 197 ? -9.828 46.969 22.25 1 96 197 GLU A C 1
ATOM 1614 O O . GLU A 1 197 ? -10.422 47 21.172 1 96 197 GLU A O 1
ATOM 1619 N N . ALA A 1 198 ? -9.078 46 22.703 1 96.06 198 ALA A N 1
ATOM 1620 C CA . ALA A 1 198 ? -8.906 44.812 21.875 1 96.06 198 ALA A CA 1
ATOM 1621 C C . ALA A 1 198 ? -10.227 44.062 21.719 1 96.06 198 ALA A C 1
ATOM 1623 O O . ALA A 1 198 ? -10.516 43.5 20.656 1 96.06 198 ALA A O 1
ATOM 1624 N N . MET A 1 199 ? -10.984 43.938 22.766 1 95.75 199 MET A N 1
ATOM 1625 C CA . MET A 1 199 ? -12.281 43.25 22.75 1 95.75 199 MET A CA 1
ATOM 1626 C C . MET A 1 199 ? -13.258 43.969 21.812 1 95.75 199 MET A C 1
ATOM 1628 O O . MET A 1 199 ? -13.977 43.312 21.062 1 95.75 199 MET A O 1
ATOM 1632 N N . GLU A 1 200 ? -13.242 45.25 21.906 1 95.38 200 GLU A N 1
ATOM 1633 C CA . GLU A 1 200 ? -14.125 46.031 21.047 1 95.38 200 GLU A CA 1
ATOM 1634 C C . GLU A 1 200 ? -13.75 45.906 19.578 1 95.38 200 GLU A C 1
ATOM 1636 O O . GLU A 1 200 ? -14.625 45.875 18.719 1 95.38 200 GLU A O 1
ATOM 1641 N N . ALA A 1 201 ? -12.531 45.812 19.359 1 95.5 201 ALA A N 1
ATOM 1642 C CA . ALA A 1 201 ? -12.039 45.656 18 1 95.5 201 ALA A CA 1
ATOM 1643 C C . ALA A 1 201 ? -12.172 44.219 17.516 1 95.5 201 ALA A C 1
ATOM 1645 O O . ALA A 1 201 ? -12.016 43.938 16.328 1 95.5 201 ALA A O 1
ATOM 1646 N N . ARG A 1 202 ? -12.5 43.344 18.375 1 95.31 202 ARG A N 1
ATOM 1647 C CA . ARG A 1 202 ? -12.656 41.906 18.078 1 95.31 202 ARG A CA 1
ATOM 1648 C C . ARG A 1 202 ? -11.422 41.344 17.375 1 95.31 202 ARG A C 1
ATOM 1650 O O . ARG A 1 202 ? -11.531 40.719 16.328 1 95.31 202 ARG A O 1
ATOM 1657 N N . LEU A 1 203 ? -10.25 41.594 17.922 1 95.06 203 LEU A N 1
ATOM 1658 C CA . LEU A 1 203 ? -8.977 41.25 17.297 1 95.06 203 LEU A CA 1
ATOM 1659 C C . LEU A 1 203 ? -8.844 39.75 17.141 1 95.06 203 LEU A C 1
ATOM 1661 O O . LEU A 1 203 ? -8.391 39.25 16.094 1 95.06 203 LEU A O 1
ATOM 1665 N N . LEU A 1 204 ? -9.305 39.031 18.156 1 94.25 204 LEU A N 1
ATOM 1666 C CA . LEU A 1 204 ? -9.148 37.562 18.141 1 94.25 204 LEU A CA 1
ATOM 1667 C C . LEU A 1 204 ? -10.047 36.938 17.078 1 94.25 204 LEU A C 1
ATOM 1669 O O . LEU A 1 204 ? -9.812 35.812 16.656 1 94.25 204 LEU A O 1
ATOM 1673 N N . LEU A 1 205 ? -11.016 37.594 16.578 1 95.38 205 LEU A N 1
ATOM 1674 C CA . LEU A 1 205 ? -11.938 37.094 15.57 1 95.38 205 LEU A CA 1
ATOM 1675 C C . LEU A 1 205 ? -11.266 37.031 14.203 1 95.38 205 LEU A C 1
ATOM 1677 O O . LEU A 1 205 ? -11.789 36.406 13.281 1 95.38 205 LEU A O 1
ATOM 1681 N N . GLN A 1 206 ? -10.102 37.656 14.141 1 95.44 206 GLN A N 1
ATOM 1682 C CA . GLN A 1 206 ? -9.32 37.5 12.914 1 95.44 206 GLN A CA 1
ATOM 1683 C C . GLN A 1 206 ? -8.953 36.031 12.672 1 95.44 206 GLN A C 1
ATOM 1685 O O . GLN A 1 206 ? -8.625 35.656 11.547 1 95.44 206 GLN A O 1
ATOM 1690 N N . LEU A 1 207 ? -9.047 35.25 13.75 1 96.5 207 LEU A N 1
ATOM 1691 C CA . LEU A 1 207 ? -8.75 33.812 13.641 1 96.5 207 LEU A CA 1
ATOM 1692 C C . LEU A 1 207 ? -10.016 32.969 13.766 1 96.5 207 LEU A C 1
ATOM 1694 O O . LEU A 1 207 ? -9.969 31.812 14.188 1 96.5 207 LEU A O 1
ATOM 1698 N N . HIS A 1 208 ? -11.141 33.5 13.367 1 94.62 208 HIS A N 1
ATOM 1699 C CA . HIS A 1 208 ? -12.422 32.844 13.523 1 94.62 208 HIS A CA 1
ATOM 1700 C C . HIS A 1 208 ? -12.484 31.562 12.68 1 94.62 208 HIS A C 1
ATOM 1702 O O . HIS A 1 208 ? -13.109 30.578 13.086 1 94.62 208 HIS A O 1
ATOM 1708 N N . ASP A 1 209 ? -11.789 31.531 11.562 1 94.62 209 ASP A N 1
ATOM 1709 C CA . ASP A 1 209 ? -11.805 30.375 10.688 1 94.62 209 ASP A CA 1
ATOM 1710 C C . ASP A 1 209 ? -10.891 29.266 11.227 1 94.62 209 ASP A C 1
ATOM 1712 O O . ASP A 1 209 ? -10.961 28.125 10.781 1 94.62 209 ASP A O 1
ATOM 1716 N N . ARG A 1 210 ? -10.055 29.656 12.102 1 97 210 ARG A N 1
ATOM 1717 C CA . ARG A 1 210 ? -9.125 28.703 12.727 1 97 210 ARG A CA 1
ATOM 1718 C C . ARG A 1 210 ? -9.086 28.906 14.234 1 97 210 ARG A C 1
ATOM 1720 O O . ARG A 1 210 ? -8.023 29.172 14.805 1 97 210 ARG A O 1
ATOM 1727 N N . GLN A 1 211 ? -10.227 28.625 14.828 1 96.06 211 GLN A N 1
ATOM 1728 C CA . GLN A 1 211 ? -10.398 28.844 16.266 1 96.06 211 GLN A CA 1
ATOM 1729 C C . GLN A 1 211 ? -9.367 28.047 17.062 1 96.06 211 GLN A C 1
ATOM 1731 O O . GLN A 1 211 ? -8.93 28.484 18.125 1 96.06 211 GLN A O 1
ATOM 1736 N N . HIS A 1 212 ? -8.969 26.953 16.531 1 97.19 212 HIS A N 1
ATOM 1737 C CA . HIS A 1 212 ? -8.023 26.109 17.234 1 97.19 212 HIS A CA 1
ATOM 1738 C C . HIS A 1 212 ? -6.66 26.781 17.359 1 97.19 212 HIS A C 1
ATOM 1740 O O . HIS A 1 212 ? -5.848 26.406 18.203 1 97.19 212 HIS A O 1
ATOM 1746 N N . PHE A 1 213 ? -6.375 27.781 16.672 1 97.25 213 PHE A N 1
ATOM 1747 C CA . PHE A 1 213 ? -5.121 28.516 16.781 1 97.25 213 PHE A CA 1
ATOM 1748 C C . PHE A 1 213 ? -5.109 29.406 18.031 1 97.25 213 PHE A C 1
ATOM 1750 O O . PHE A 1 213 ? -4.047 29.812 18.484 1 97.25 213 PHE A O 1
ATOM 1757 N N . VAL A 1 214 ? -6.273 29.703 18.531 1 95.81 214 VAL A N 1
ATOM 1758 C CA . VAL A 1 214 ? -6.387 30.516 19.75 1 95.81 214 VAL A CA 1
ATOM 1759 C C . VAL A 1 214 ? -6.52 29.594 20.969 1 95.81 214 VAL A C 1
ATOM 1761 O O . VAL A 1 214 ? -6.254 30.016 22.094 1 95.81 214 VAL A O 1
ATOM 1764 N N . GLU A 1 215 ? -6.824 28.375 20.719 1 95.44 215 GLU A N 1
ATOM 1765 C CA . GLU A 1 215 ? -7.102 27.453 21.828 1 95.44 215 GLU A CA 1
ATOM 1766 C C . GLU A 1 215 ? -5.859 26.641 22.188 1 95.44 215 GLU A C 1
ATOM 1768 O O . GLU A 1 215 ? -5.676 26.266 23.344 1 95.44 215 GLU A O 1
ATOM 1773 N N . ASN A 1 216 ? -5.078 26.344 21.25 1 95.56 216 ASN A N 1
ATOM 1774 C CA . ASN A 1 216 ? -3.871 25.547 21.469 1 95.56 216 ASN A CA 1
ATOM 1775 C C . ASN A 1 216 ? -2.855 25.766 20.344 1 95.56 216 ASN A C 1
ATOM 1777 O O . ASN A 1 216 ? -3.098 26.547 19.422 1 95.56 216 ASN A O 1
ATOM 1781 N N . ASN A 1 217 ? -1.693 25.078 20.531 1 93.69 217 ASN A N 1
ATOM 1782 C CA . ASN A 1 217 ? -0.672 25.234 19.5 1 93.69 217 ASN A CA 1
ATOM 1783 C C . ASN A 1 217 ? -0.209 23.875 18.969 1 93.69 217 ASN A C 1
ATOM 1785 O O . ASN A 1 217 ? 0.839 23.781 18.328 1 93.69 217 ASN A O 1
ATOM 1789 N N . ASP A 1 218 ? -0.956 22.828 19.172 1 94.69 218 ASP A N 1
ATOM 1790 C CA . ASP A 1 218 ? -0.464 21.5 18.812 1 94.69 218 ASP A CA 1
ATOM 1791 C C . ASP A 1 218 ? -1.389 20.828 17.797 1 94.69 218 ASP A C 1
ATOM 1793 O O . ASP A 1 218 ? -0.987 19.891 17.109 1 94.69 218 ASP A O 1
ATOM 1797 N N . MET A 1 219 ? -2.596 21.266 17.703 1 97.56 219 MET A N 1
ATOM 1798 C CA . MET A 1 219 ? -3.553 20.625 16.812 1 97.56 219 MET A CA 1
ATOM 1799 C C . MET A 1 219 ? -3.604 21.312 15.453 1 97.56 219 MET A C 1
ATOM 1801 O O . MET A 1 219 ? -3.58 22.547 15.391 1 97.56 219 MET A O 1
ATOM 1805 N N . TYR A 1 220 ? -3.637 20.547 14.414 1 98.38 220 TYR A N 1
ATOM 1806 C CA . TYR A 1 220 ? -3.756 21.031 13.047 1 98.38 220 TYR A CA 1
ATOM 1807 C C . TYR A 1 220 ? -4.875 20.312 12.305 1 98.38 220 TYR A C 1
ATOM 1809 O O . TYR A 1 220 ? -5.223 19.188 12.641 1 98.38 220 TYR A O 1
ATOM 1817 N N . SER A 1 221 ? -5.5 20.969 11.375 1 98.44 221 SER A N 1
ATOM 1818 C CA . SER A 1 221 ? -6.352 20.297 10.391 1 98.44 221 SER A CA 1
ATOM 1819 C C . SER A 1 221 ? -5.574 19.984 9.117 1 98.44 221 SER A C 1
ATOM 1821 O O . SER A 1 221 ? -4.48 20.5 8.898 1 98.44 221 SER A O 1
ATOM 1823 N N . LEU A 1 222 ? -6.125 19.062 8.344 1 98.69 222 LEU A N 1
ATOM 1824 C CA . LEU A 1 222 ? -5.508 18.797 7.051 1 98.69 222 LEU A CA 1
ATOM 1825 C C . LEU A 1 222 ? -5.484 20.047 6.184 1 98.69 222 LEU A C 1
ATOM 1827 O O . LEU A 1 222 ? -4.539 20.266 5.426 1 98.69 222 LEU A O 1
ATOM 1831 N N . GLN A 1 223 ? -6.5 20.875 6.309 1 98.56 223 GLN A N 1
ATOM 1832 C CA . GLN A 1 223 ? -6.527 22.141 5.586 1 98.56 223 GLN A CA 1
ATOM 1833 C C . GLN A 1 223 ? -5.355 23.031 5.988 1 98.56 223 GLN A C 1
ATOM 1835 O O . GLN A 1 223 ? -4.762 23.703 5.145 1 98.56 223 GLN A O 1
ATOM 1840 N N . ASP A 1 224 ? -5.07 23.047 7.262 1 98.56 224 ASP A N 1
ATOM 1841 C CA . ASP A 1 224 ? -3.912 23.812 7.715 1 98.56 224 ASP A CA 1
ATOM 1842 C C . ASP A 1 224 ? -2.645 23.359 6.988 1 98.56 224 ASP A C 1
ATOM 1844 O O . ASP A 1 224 ? -1.881 24.203 6.496 1 98.56 224 ASP A O 1
ATOM 1848 N N . LEU A 1 225 ? -2.445 22.094 6.93 1 98.38 225 LEU A N 1
ATOM 1849 C CA . LEU A 1 225 ? -1.235 21.562 6.316 1 98.38 225 LEU A CA 1
ATOM 1850 C C . LEU A 1 225 ? -1.181 21.891 4.832 1 98.38 225 LEU A C 1
ATOM 1852 O O . LEU A 1 225 ? -0.116 22.219 4.305 1 98.38 225 LEU A O 1
ATOM 1856 N N . ILE A 1 226 ? -2.281 21.797 4.203 1 98.31 226 ILE A N 1
ATOM 1857 C CA . ILE A 1 226 ? -2.357 22.172 2.793 1 98.31 226 ILE A CA 1
ATOM 1858 C C . ILE A 1 226 ? -1.983 23.641 2.625 1 98.31 226 ILE A C 1
ATOM 1860 O O . ILE A 1 226 ? -1.188 23.984 1.749 1 98.31 226 ILE A O 1
ATOM 1864 N N . ASP A 1 227 ? -2.506 24.453 3.471 1 98.19 227 ASP A N 1
ATOM 1865 C CA . ASP A 1 227 ? -2.26 25.891 3.387 1 98.19 227 ASP A CA 1
ATOM 1866 C C . ASP A 1 227 ? -0.815 26.219 3.756 1 98.19 227 ASP A C 1
ATOM 1868 O O . ASP A 1 227 ? -0.258 27.219 3.275 1 98.19 227 ASP A O 1
ATOM 1872 N N . ILE A 1 228 ? -0.234 25.469 4.648 1 97.81 228 ILE A N 1
ATOM 1873 C CA . ILE A 1 228 ? 1.178 25.641 4.969 1 97.81 228 ILE A CA 1
ATOM 1874 C C . ILE A 1 228 ? 2.027 25.344 3.73 1 97.81 228 ILE A C 1
ATOM 1876 O O . ILE A 1 228 ? 2.912 26.141 3.381 1 97.81 228 ILE A O 1
ATOM 1880 N N . SER A 1 229 ? 1.752 24.281 3.113 1 95.69 229 SER A N 1
ATOM 1881 C CA . SER A 1 229 ? 2.518 23.859 1.943 1 95.69 229 SER A CA 1
ATOM 1882 C C . SER A 1 229 ? 2.408 24.891 0.817 1 95.69 229 SER A C 1
ATOM 1884 O O . SER A 1 229 ? 3.363 25.094 0.068 1 95.69 229 SER A O 1
ATOM 1886 N N . SER A 1 230 ? 1.237 25.547 0.693 1 96.38 230 SER A N 1
ATOM 1887 C CA . SER A 1 230 ? 1.023 26.516 -0.384 1 96.38 230 SER A CA 1
ATOM 1888 C C . SER A 1 230 ? 1.56 27.891 -0.009 1 96.38 230 SER A C 1
ATOM 1890 O O . SER A 1 230 ? 1.656 28.781 -0.859 1 96.38 230 SER A O 1
ATOM 1892 N N . GLY A 1 231 ? 1.849 28.094 1.244 1 96.5 231 GLY A N 1
ATOM 1893 C CA . GLY A 1 231 ? 2.328 29.391 1.708 1 96.5 231 GLY A CA 1
ATOM 1894 C C . GLY A 1 231 ? 1.21 30.328 2.123 1 96.5 231 GLY A C 1
ATOM 1895 O O . GLY A 1 231 ? 1.461 31.375 2.727 1 96.5 231 GLY A O 1
ATOM 1896 N N . ARG A 1 232 ? -0.005 29.938 1.902 1 97.5 232 ARG A N 1
ATOM 1897 C CA . ARG A 1 232 ? -1.159 30.781 2.211 1 97.5 232 ARG A CA 1
ATOM 1898 C C . ARG A 1 232 ? -1.265 31.031 3.709 1 97.5 232 ARG A C 1
ATOM 1900 O O . ARG A 1 232 ? -1.551 32.156 4.133 1 97.5 232 ARG A O 1
ATOM 1907 N N . LEU A 1 233 ? -1.071 29.984 4.426 1 97.88 233 LEU A N 1
ATOM 1908 C CA . LEU A 1 233 ? -1.208 30.125 5.871 1 97.88 233 LEU A CA 1
ATOM 1909 C C . LEU A 1 233 ? -0.112 31.031 6.438 1 97.88 233 LEU A C 1
ATOM 1911 O O . LEU A 1 233 ? -0.367 31.828 7.332 1 97.88 233 LEU A O 1
ATOM 1915 N N . SER A 1 234 ? 1.14 30.844 6.02 1 97.12 234 SER A N 1
ATOM 1916 C CA . SER A 1 234 ? 2.248 31.672 6.469 1 97.12 234 SER A CA 1
ATOM 1917 C C . SER A 1 234 ? 1.955 33.156 6.234 1 97.12 234 SER A C 1
ATOM 1919 O O . SER A 1 234 ? 2.176 34 7.121 1 97.12 234 SER A O 1
ATOM 1921 N N . CYS A 1 235 ? 1.449 33.469 5.148 1 97.5 235 CYS A N 1
ATOM 1922 C CA . CYS A 1 235 ? 1.141 34.844 4.793 1 97.5 235 CYS A CA 1
ATOM 1923 C C . CYS A 1 235 ? 0.05 35.406 5.695 1 97.5 235 CYS A C 1
ATOM 1925 O O . CYS A 1 235 ? 0.231 36.469 6.312 1 97.5 235 CYS A O 1
ATOM 1927 N N . SER A 1 236 ? -1.021 34.719 5.773 1 97.25 236 SER A N 1
ATOM 1928 C CA . SER A 1 236 ? -2.16 35.188 6.551 1 97.25 236 SER A CA 1
ATOM 1929 C C . SER A 1 236 ? -1.811 35.312 8.031 1 97.25 236 SER A C 1
ATOM 1931 O O . SER A 1 236 ? -2.15 36.281 8.68 1 97.25 236 SER A O 1
ATOM 1933 N N . LEU A 1 237 ? -1.14 34.312 8.555 1 97.56 237 LEU A N 1
ATOM 1934 C CA . LEU A 1 237 ? -0.817 34.281 9.977 1 97.56 237 LEU A CA 1
ATOM 1935 C C . LEU A 1 237 ? 0.206 35.375 10.32 1 97.56 237 LEU A C 1
ATOM 1937 O O . LEU A 1 237 ? 0.174 35.938 11.422 1 97.56 237 LEU A O 1
ATOM 1941 N N . THR A 1 238 ? 1.145 35.594 9.445 1 97.81 238 THR A N 1
ATOM 1942 C CA . THR A 1 238 ? 2.113 36.656 9.656 1 97.81 238 THR A CA 1
ATOM 1943 C C . THR A 1 238 ? 1.417 38 9.734 1 97.81 238 THR A C 1
ATOM 1945 O O . THR A 1 238 ? 1.768 38.844 10.57 1 97.81 238 THR A O 1
ATOM 1948 N N . GLU A 1 239 ? 0.511 38.219 8.898 1 97.81 239 GLU A N 1
ATOM 1949 C CA . GLU A 1 239 ? -0.257 39.438 8.914 1 97.81 239 GLU A CA 1
ATOM 1950 C C . GLU A 1 239 ? -1.012 39.625 10.234 1 97.81 239 GLU A C 1
ATOM 1952 O O . GLU A 1 239 ? -1.01 40.688 10.82 1 97.81 239 GLU A O 1
ATOM 1957 N N . ILE A 1 240 ? -1.698 38.625 10.609 1 97.62 240 ILE A N 1
ATOM 1958 C CA . ILE A 1 240 ? -2.455 38.625 11.859 1 97.62 240 ILE A CA 1
ATOM 1959 C C . ILE A 1 240 ? -1.509 38.875 13.031 1 97.62 240 ILE A C 1
ATOM 1961 O O . ILE A 1 240 ? -1.789 39.719 13.891 1 97.62 240 ILE A O 1
ATOM 1965 N N . HIS A 1 241 ? -0.415 38.156 13.039 1 97.75 241 HIS A N 1
ATOM 1966 C CA . HIS A 1 241 ? 0.595 38.312 14.07 1 97.75 241 HIS A CA 1
ATOM 1967 C C . HIS A 1 241 ? 1.071 39.781 14.148 1 97.75 241 HIS A C 1
ATOM 1969 O O . HIS A 1 241 ? 1.226 40.312 15.234 1 97.75 241 HIS A O 1
ATOM 1975 N N . THR A 1 242 ? 1.323 40.375 13.031 1 97.75 242 THR A N 1
ATOM 1976 C CA . THR A 1 242 ? 1.787 41.75 12.961 1 97.75 242 THR A CA 1
ATOM 1977 C C . THR A 1 242 ? 0.738 42.688 13.523 1 97.75 242 THR A C 1
ATOM 1979 O O . THR A 1 242 ? 1.067 43.625 14.273 1 97.75 242 THR A O 1
ATOM 1982 N N . THR A 1 243 ? -0.47 42.469 13.141 1 97.75 243 THR A N 1
ATOM 1983 C CA . THR A 1 243 ? -1.563 43.281 13.664 1 97.75 243 THR A CA 1
ATOM 1984 C C . THR A 1 243 ? -1.647 43.188 15.18 1 97.75 243 THR A C 1
ATOM 1986 O O . THR A 1 243 ? -1.814 44.188 15.875 1 97.75 243 THR A O 1
ATOM 1989 N N . PHE A 1 244 ? -1.559 42 15.633 1 98.12 244 PHE A N 1
ATOM 1990 C CA . PHE A 1 244 ? -1.603 41.719 17.062 1 98.12 244 PHE A CA 1
ATOM 1991 C C . PHE A 1 244 ? -0.457 42.406 17.781 1 98.12 244 PHE A C 1
ATOM 1993 O O . PHE A 1 244 ? -0.672 43.094 18.797 1 98.12 244 PHE A O 1
ATOM 2000 N N . ALA A 1 245 ? 0.717 42.281 17.234 1 97.75 245 ALA A N 1
ATOM 2001 C CA . ALA A 1 245 ? 1.909 42.875 17.828 1 97.75 245 ALA A CA 1
ATOM 2002 C C . ALA A 1 245 ? 1.813 44.375 17.844 1 97.75 245 ALA A C 1
ATOM 2004 O O . ALA A 1 245 ? 2.215 45.031 18.812 1 97.75 245 ALA A O 1
ATOM 2005 N N . LYS A 1 246 ? 1.342 44.906 16.766 1 97.88 246 LYS A N 1
ATOM 2006 C CA . LYS A 1 246 ? 1.191 46.344 16.656 1 97.88 246 LYS A CA 1
ATOM 2007 C C . LYS A 1 246 ? 0.256 46.875 17.734 1 97.88 246 LYS A C 1
ATOM 2009 O O . LYS A 1 246 ? 0.533 47.938 18.344 1 97.88 246 LYS A O 1
ATOM 2014 N N . HIS A 1 247 ? -0.86 46.25 17.938 1 98 247 HIS A N 1
ATOM 2015 C CA . HIS A 1 247 ? -1.777 46.656 19 1 98 247 HIS A CA 1
ATOM 2016 C C . HIS A 1 247 ? -1.095 46.656 20.359 1 98 247 HIS A C 1
ATOM 2018 O O . HIS A 1 247 ? -1.19 47.625 21.109 1 98 247 HIS A O 1
ATOM 2024 N N . ILE A 1 248 ? -0.379 45.625 20.641 1 97.88 248 ILE A N 1
ATOM 2025 C CA . ILE A 1 248 ? 0.182 45.406 21.969 1 97.88 248 ILE A CA 1
ATOM 2026 C C . ILE A 1 248 ? 1.362 46.344 22.188 1 97.88 248 ILE A C 1
ATOM 2028 O O . ILE A 1 248 ? 1.476 46.969 23.25 1 97.88 248 ILE A O 1
ATOM 2032 N N . LYS A 1 249 ? 2.172 46.531 21.234 1 96.75 249 LYS A N 1
ATOM 2033 C CA . LYS A 1 249 ? 3.449 47.219 21.438 1 96.75 249 LYS A CA 1
ATOM 2034 C C . LYS A 1 249 ? 3.342 48.719 21.094 1 96.75 249 LYS A C 1
ATOM 2036 O O . LYS A 1 249 ? 4.117 49.531 21.594 1 96.75 249 LYS A O 1
ATOM 2041 N N . LEU A 1 250 ? 2.379 49.094 20.25 1 96.44 250 LEU A N 1
ATOM 2042 C CA . LEU A 1 250 ? 2.443 50.438 19.703 1 96.44 250 LEU A CA 1
ATOM 2043 C C . LEU A 1 250 ? 1.108 51.156 19.875 1 96.44 250 LEU A C 1
ATOM 2045 O O . LEU A 1 250 ? 1.069 52.281 20.344 1 96.44 250 LEU A O 1
ATOM 2049 N N . ASP A 1 251 ? -0.015 50.531 19.641 1 96.56 251 ASP A N 1
ATOM 2050 C CA . ASP A 1 251 ? -1.274 51.219 19.438 1 96.56 251 ASP A CA 1
ATOM 2051 C C . ASP A 1 251 ? -2.051 51.344 20.75 1 96.56 251 ASP A C 1
ATOM 2053 O O . ASP A 1 251 ? -2.912 52.219 20.875 1 96.56 251 ASP A O 1
ATOM 2057 N N . CYS A 1 252 ? -1.817 50.5 21.656 1 97.12 252 CYS A N 1
ATOM 2058 C CA . CYS A 1 252 ? -2.615 50.5 22.875 1 97.12 252 CYS A CA 1
ATOM 2059 C C . CYS A 1 252 ? -1.747 50.781 24.094 1 97.12 252 CYS A C 1
ATOM 2061 O O . CYS A 1 252 ? -0.846 50 24.406 1 97.12 252 CYS A O 1
ATOM 2063 N N . ASP A 1 253 ? -2.115 51.781 24.797 1 96.25 253 ASP A N 1
ATOM 2064 C CA . ASP A 1 253 ? -1.353 52.188 25.969 1 96.25 253 ASP A CA 1
ATOM 2065 C C . ASP A 1 253 ? -1.464 51.156 27.094 1 96.25 253 ASP A C 1
ATOM 2067 O O . ASP A 1 253 ? -0.492 50.906 27.797 1 96.25 253 ASP A O 1
ATOM 2071 N N . ARG A 1 254 ? -2.6 50.719 27.188 1 96 254 ARG A N 1
ATOM 2072 C CA . ARG A 1 254 ? -2.846 49.719 28.234 1 96 254 ARG A CA 1
ATOM 2073 C C . ARG A 1 254 ? -2.014 48.469 28.016 1 96 254 ARG A C 1
ATOM 2075 O O . ARG A 1 254 ? -1.447 47.906 28.969 1 96 254 ARG A O 1
ATOM 2082 N N . CYS A 1 255 ? -1.959 48 26.844 1 97.12 255 CYS A N 1
ATOM 2083 C CA . CYS A 1 255 ? -1.206 46.781 26.531 1 97.12 255 CYS A CA 1
ATOM 2084 C C . CYS A 1 255 ? 0.294 47.062 26.562 1 97.12 255 CYS A C 1
ATOM 2086 O O . CYS A 1 255 ? 1.07 46.219 27.016 1 97.12 255 CYS A O 1
ATOM 2088 N N . GLN A 1 256 ? 0.707 48.188 26.078 1 95.81 256 GLN A N 1
ATOM 2089 C CA . GLN A 1 256 ? 2.111 48.594 26.141 1 95.81 256 GLN A CA 1
ATOM 2090 C C . GLN A 1 256 ? 2.629 48.562 27.578 1 95.81 256 GLN A C 1
ATOM 2092 O O . GLN A 1 256 ? 3.783 48.188 27.812 1 95.81 256 GLN A O 1
ATOM 2097 N N . ALA A 1 257 ? 1.775 48.969 28.453 1 95.19 257 ALA A N 1
ATOM 2098 C CA . ALA A 1 257 ? 2.152 49.094 29.859 1 95.19 257 ALA A CA 1
ATOM 2099 C C . ALA A 1 257 ? 2.389 47.719 30.469 1 95.19 257 ALA A C 1
ATOM 2101 O O . ALA A 1 257 ? 3.002 47.594 31.531 1 95.19 257 ALA A O 1
ATOM 2102 N N . LYS A 1 258 ? 2 46.719 29.859 1 94.81 258 LYS A N 1
ATOM 2103 C CA . LYS A 1 258 ? 2.16 45.375 30.359 1 94.81 258 LYS A CA 1
ATOM 2104 C C . LYS A 1 258 ? 3.502 44.781 29.938 1 94.81 258 LYS A C 1
ATOM 2106 O O . LYS A 1 258 ? 3.775 43.594 30.203 1 94.81 258 LYS A O 1
ATOM 2111 N N . GLY A 1 259 ? 4.285 45.469 29.328 1 94.62 259 GLY A N 1
ATOM 2112 C CA . GLY A 1 259 ? 5.617 45.031 28.953 1 94.62 259 GLY A CA 1
ATOM 2113 C C . GLY A 1 259 ? 6.539 44.812 30.141 1 94.62 259 GLY A C 1
ATOM 2114 O O . GLY A 1 259 ? 6.227 45.219 31.25 1 94.62 259 GLY A O 1
ATOM 2115 N N . PHE A 1 260 ? 7.625 44.156 29.844 1 93 260 PHE A N 1
ATOM 2116 C CA . PHE A 1 260 ? 8.562 43.781 30.906 1 93 260 PHE A CA 1
ATOM 2117 C C . PHE A 1 260 ? 9.906 44.469 30.688 1 93 260 PHE A C 1
ATOM 2119 O O . PHE A 1 260 ? 10.281 44.781 29.547 1 93 260 PHE A O 1
ATOM 2126 N N . MET A 1 261 ? 10.508 44.75 31.781 1 92.56 261 MET A N 1
ATOM 2127 C CA . MET A 1 261 ? 11.914 45.125 31.75 1 92.56 261 MET A CA 1
ATOM 2128 C C . MET A 1 261 ? 12.789 43.969 32.25 1 92.56 261 MET A C 1
ATOM 2130 O O . MET A 1 261 ? 12.461 43.312 33.219 1 92.56 261 MET A O 1
ATOM 2134 N N . CYS A 1 262 ? 13.82 43.719 31.531 1 94.06 262 CYS A N 1
ATOM 2135 C CA . CYS A 1 262 ? 14.734 42.656 31.953 1 94.06 262 CYS A CA 1
ATOM 2136 C C . CYS A 1 262 ? 15.406 43 33.281 1 94.06 262 CYS A C 1
ATOM 2138 O O . CYS A 1 262 ? 16.172 43.969 33.344 1 94.06 262 CYS A O 1
ATOM 2140 N N . GLU A 1 263 ? 15.258 42.188 34.25 1 91.5 263 GLU A N 1
ATOM 2141 C CA . GLU A 1 263 ? 15.797 42.469 35.562 1 91.5 263 GLU A CA 1
ATOM 2142 C C . GLU A 1 263 ? 17.281 42.094 35.656 1 91.5 263 GLU A C 1
ATOM 2144 O O . GLU A 1 263 ? 17.969 42.5 36.594 1 91.5 263 GLU A O 1
ATOM 2149 N N . LEU A 1 264 ? 17.672 41.406 34.688 1 92.56 264 LEU A N 1
ATOM 2150 C CA . LEU A 1 264 ? 19.047 40.938 34.719 1 92.56 264 LEU A CA 1
ATOM 2151 C C . LEU A 1 264 ? 19.984 42 34.125 1 92.56 264 LEU A C 1
ATOM 2153 O O . LEU A 1 264 ? 21.062 42.25 34.688 1 92.56 264 LEU A O 1
ATOM 2157 N N . CYS A 1 265 ? 19.609 42.562 33.062 1 92.31 265 CYS A N 1
ATOM 2158 C CA . CYS A 1 265 ? 20.469 43.594 32.5 1 92.31 265 CYS A CA 1
ATOM 2159 C C . CYS A 1 265 ? 19.938 44.969 32.812 1 92.31 265 CYS A C 1
ATOM 2161 O O . CYS A 1 265 ? 20.688 45.969 32.781 1 92.31 265 CYS A O 1
ATOM 2163 N N . LYS A 1 266 ? 18.656 45.125 33.125 1 87.62 266 LYS A N 1
ATOM 2164 C CA . LYS A 1 266 ? 17.953 46.344 33.438 1 87.62 266 LYS A CA 1
ATOM 2165 C C . LYS A 1 266 ? 18.156 47.406 32.344 1 87.62 266 LYS A C 1
ATOM 2167 O O . LYS A 1 266 ? 18.172 48.594 32.625 1 87.62 266 LYS A O 1
ATOM 2172 N N . GLU A 1 267 ? 18.516 46.906 31.203 1 86.19 267 GLU A N 1
ATOM 2173 C CA . GLU A 1 267 ? 18.766 47.812 30.062 1 86.19 267 GLU A CA 1
ATOM 2174 C C . GLU A 1 267 ? 17.938 47.375 28.859 1 86.19 267 GLU A C 1
ATOM 2176 O O . GLU A 1 267 ? 17.469 46.25 28.781 1 86.19 267 GLU A O 1
ATOM 2181 N N . GLY A 1 268 ? 17.688 48.406 28.109 1 82.19 268 GLY A N 1
ATOM 2182 C CA . GLY A 1 268 ? 17.109 48.094 26.812 1 82.19 268 GLY A CA 1
ATOM 2183 C C . GLY A 1 268 ? 15.633 48.406 26.719 1 82.19 268 GLY A C 1
ATOM 2184 O O . GLY A 1 268 ? 15.094 49.125 27.562 1 82.19 268 GLY A O 1
ATOM 2185 N N . ASP A 1 269 ? 14.984 47.906 25.656 1 86.12 269 ASP A N 1
ATOM 2186 C CA . ASP A 1 269 ? 13.578 48.156 25.328 1 86.12 269 ASP A CA 1
ATOM 2187 C C . ASP A 1 269 ? 12.664 47.25 26.156 1 86.12 269 ASP A C 1
ATOM 2189 O O . ASP A 1 269 ? 13.117 46.25 26.734 1 86.12 269 ASP A O 1
ATOM 2193 N N . ILE A 1 270 ? 11.406 47.688 26.234 1 93.75 270 ILE A N 1
ATOM 2194 C CA . ILE A 1 270 ? 10.352 46.906 26.844 1 93.75 270 ILE A CA 1
ATOM 2195 C C . ILE A 1 270 ? 10.227 45.562 26.109 1 93.75 270 ILE A C 1
ATOM 2197 O O . ILE A 1 270 ? 10.297 45.5 24.891 1 93.75 270 ILE A O 1
ATOM 2201 N N . LEU A 1 271 ? 10.117 44.5 26.953 1 95.88 271 LEU A N 1
ATOM 2202 C CA . LEU A 1 271 ? 10.078 43.156 26.406 1 95.88 271 LEU A CA 1
ATOM 2203 C C . LEU A 1 271 ? 8.68 42.562 26.516 1 95.88 271 LEU A C 1
ATOM 2205 O O . LEU A 1 271 ? 7.934 42.875 27.438 1 95.88 271 LEU A O 1
ATOM 2209 N N . PHE A 1 272 ? 8.398 41.812 25.562 1 96.81 272 PHE A N 1
ATOM 2210 C CA . PHE A 1 272 ? 7.18 41 25.594 1 96.81 272 PHE A CA 1
ATOM 2211 C C . PHE A 1 272 ? 7.492 39.531 25.406 1 96.81 272 PHE A C 1
ATOM 2213 O O . PHE A 1 272 ? 8.484 39.188 24.781 1 96.81 272 PHE A O 1
ATOM 2220 N N . PRO A 1 273 ? 6.645 38.656 25.953 1 95.75 273 PRO A N 1
ATOM 2221 C CA . PRO A 1 273 ? 6.934 37.219 25.953 1 95.75 273 PRO A CA 1
ATOM 2222 C C . PRO A 1 273 ? 7.023 36.625 24.547 1 95.75 273 PRO A C 1
ATOM 2224 O O . PRO A 1 273 ? 7.676 35.625 24.344 1 95.75 273 PRO A O 1
ATOM 2227 N N . PHE A 1 274 ? 6.371 37.25 23.547 1 97 274 PHE A N 1
ATOM 2228 C CA . PHE A 1 274 ? 6.324 36.719 22.188 1 97 274 PHE A CA 1
ATOM 2229 C C . PHE A 1 274 ? 7.453 37.281 21.344 1 97 274 PHE A C 1
ATOM 2231 O O . PHE A 1 274 ? 7.578 36.938 20.156 1 97 274 PHE A O 1
ATOM 2238 N N . ASP A 1 275 ? 8.336 38.062 21.922 1 95.12 275 ASP A N 1
ATOM 2239 C CA . ASP A 1 275 ? 9.492 38.562 21.203 1 95.12 275 ASP A CA 1
ATOM 2240 C C . ASP A 1 275 ? 10.516 37.469 20.938 1 95.12 275 ASP A C 1
ATOM 2242 O O . ASP A 1 275 ? 10.703 36.562 21.781 1 95.12 275 ASP A O 1
ATOM 2246 N N . SER A 1 276 ? 11.25 37.469 19.797 1 92.06 276 SER A N 1
ATOM 2247 C CA . SER A 1 276 ? 12.156 36.406 19.344 1 92.06 276 SER A CA 1
ATOM 2248 C C . SER A 1 276 ? 13.375 36.312 20.25 1 92.06 276 SER A C 1
ATOM 2250 O O . SER A 1 276 ? 13.969 35.219 20.375 1 92.06 276 SER A O 1
ATOM 2252 N N . HIS A 1 277 ? 13.781 37.281 20.953 1 92.31 277 HIS A N 1
ATOM 2253 C CA . HIS A 1 277 ? 15 37.281 21.75 1 92.31 277 HIS A CA 1
ATOM 2254 C C . HIS A 1 277 ? 14.695 37.219 23.234 1 92.31 277 HIS A C 1
ATOM 2256 O O . HIS A 1 277 ? 15.461 37.75 24.047 1 92.31 277 HIS A O 1
ATOM 2262 N N . THR A 1 278 ? 13.594 36.75 23.547 1 95.12 278 THR A N 1
ATOM 2263 C CA . THR A 1 278 ? 13.203 36.75 24.953 1 95.12 278 THR A CA 1
ATOM 2264 C C . THR A 1 278 ? 13.039 35.312 25.469 1 95.12 278 THR A C 1
ATOM 2266 O O . THR A 1 278 ? 12.93 34.375 24.672 1 95.12 278 THR A O 1
ATOM 2269 N N . SER A 1 279 ? 13.211 35.094 26.719 1 94.81 279 SER A N 1
ATOM 2270 C CA . SER A 1 279 ? 12.891 33.875 27.453 1 94.81 279 SER A CA 1
ATOM 2271 C C . SER A 1 279 ? 11.961 34.188 28.625 1 94.81 279 SER A C 1
ATOM 2273 O O . SER A 1 279 ? 12.086 35.219 29.297 1 94.81 279 SER A O 1
ATOM 2275 N N . VAL A 1 280 ? 11.047 33.25 28.734 1 94 280 VAL A N 1
ATOM 2276 C CA . VAL A 1 280 ? 10.047 33.438 29.781 1 94 280 VAL A CA 1
ATOM 2277 C C . VAL A 1 280 ? 10.281 32.438 30.906 1 94 280 VAL A C 1
ATOM 2279 O O . VAL A 1 280 ? 10.516 31.25 30.641 1 94 280 VAL A O 1
ATOM 2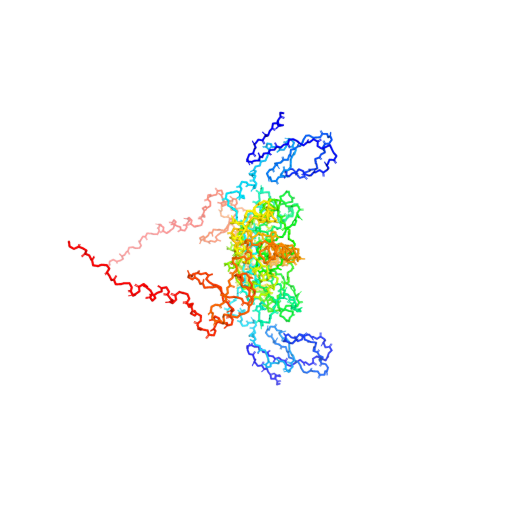282 N N . CYS A 1 281 ? 10.289 32.969 32.094 1 93.38 281 CYS A N 1
ATOM 2283 C CA . CYS A 1 281 ? 10.406 32.094 33.25 1 93.38 281 CYS A CA 1
ATOM 2284 C C . CYS A 1 281 ? 9.156 31.219 33.406 1 93.38 281 CYS A C 1
ATOM 2286 O O . CYS A 1 281 ? 8.031 31.719 33.312 1 93.38 281 CYS A O 1
ATOM 2288 N N . HIS A 1 282 ? 9.297 29.969 33.688 1 91.81 282 HIS A N 1
ATOM 2289 C CA . HIS A 1 282 ? 8.195 29.031 33.75 1 91.81 282 HIS A CA 1
ATOM 2290 C C . HIS A 1 282 ? 7.387 29.188 35.031 1 91.81 282 HIS A C 1
ATOM 2292 O O . HIS A 1 282 ? 6.184 28.906 35.062 1 91.81 282 HIS A O 1
ATOM 2298 N N . ASP A 1 283 ? 8.016 29.719 36.031 1 90.62 283 ASP A N 1
ATOM 2299 C CA . ASP A 1 283 ? 7.391 29.766 37.344 1 90.62 283 ASP A CA 1
ATOM 2300 C C . ASP A 1 283 ? 6.621 31.062 37.562 1 90.62 283 ASP A C 1
ATOM 2302 O O . ASP A 1 283 ? 5.504 31.062 38.062 1 90.62 283 ASP A O 1
ATOM 2306 N N . CYS A 1 284 ? 7.223 32.219 37.25 1 90.75 284 CYS A N 1
ATOM 2307 C CA . CYS A 1 284 ? 6.598 33.5 37.531 1 90.75 284 CYS A CA 1
ATOM 2308 C C . CYS A 1 284 ? 6.207 34.219 36.281 1 90.75 284 CYS A C 1
ATOM 2310 O O . CYS A 1 284 ? 5.613 35.312 36.344 1 90.75 284 CYS A O 1
ATOM 2312 N N . SER A 1 285 ? 6.566 33.781 35.125 1 91 285 SER A N 1
ATOM 2313 C CA . SER A 1 285 ? 6.211 34.312 33.812 1 91 285 SER A CA 1
ATOM 2314 C C . SER A 1 285 ? 6.945 35.625 33.531 1 91 285 SER A C 1
ATOM 2316 O O . SER A 1 285 ? 6.559 36.375 32.625 1 91 285 SER A O 1
ATOM 2318 N N . ALA A 1 286 ? 7.961 35.875 34.344 1 92.56 286 ALA A N 1
ATOM 2319 C CA . ALA A 1 286 ? 8.797 37.031 34.031 1 92.56 286 ALA A CA 1
ATOM 2320 C C . ALA A 1 286 ? 9.516 36.844 32.688 1 92.56 286 ALA A C 1
ATOM 2322 O O . ALA A 1 286 ? 9.789 35.719 32.281 1 92.56 286 ALA A O 1
ATOM 2323 N N . VAL A 1 287 ? 9.75 38.031 32.031 1 95.69 287 VAL A N 1
ATOM 2324 C CA . VAL A 1 287 ? 10.359 37.969 30.703 1 95.69 287 VAL A CA 1
ATOM 2325 C C . VAL A 1 287 ? 11.75 38.594 30.75 1 95.69 287 VAL A C 1
ATOM 2327 O O . VAL A 1 287 ? 11.945 39.656 31.328 1 95.69 287 VAL A O 1
ATOM 2330 N N . PHE A 1 288 ? 12.75 37.875 30.141 1 95.5 288 PHE A N 1
ATOM 2331 C CA . PHE A 1 288 ? 14.141 38.312 30.109 1 95.5 288 PHE A CA 1
ATOM 2332 C C . PHE A 1 288 ? 14.695 38.219 28.688 1 95.5 288 PHE A C 1
ATOM 2334 O O . PHE A 1 288 ? 14.117 37.562 27.828 1 95.5 288 PHE A O 1
ATOM 2341 N N . HIS A 1 289 ? 15.727 39.094 28.469 1 95.31 289 HIS A N 1
ATOM 2342 C CA . HIS A 1 289 ? 16.5 38.781 27.266 1 95.31 289 HIS A CA 1
ATOM 2343 C C . HIS A 1 289 ? 16.984 37.312 27.297 1 95.31 289 HIS A C 1
ATOM 2345 O O . HIS A 1 289 ? 17.422 36.812 28.328 1 95.31 289 HIS A O 1
ATOM 2351 N N . ARG A 1 290 ? 16.859 36.688 26.141 1 95 290 ARG A N 1
ATOM 2352 C CA . ARG A 1 290 ? 17.25 35.281 26.047 1 95 290 ARG A CA 1
ATOM 2353 C C . ARG A 1 290 ? 18.703 35.094 26.484 1 95 290 ARG A C 1
ATOM 2355 O O . ARG A 1 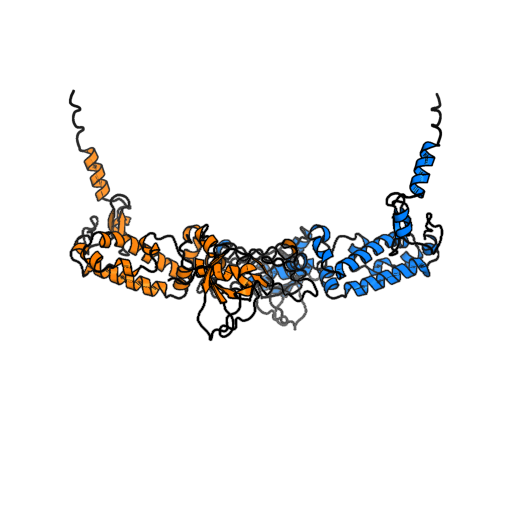290 ? 19.016 34.188 27.266 1 95 290 ARG A O 1
ATOM 2362 N N . ASP A 1 291 ? 19.562 35.906 26.047 1 94.25 291 ASP A N 1
ATOM 2363 C CA . ASP A 1 291 ? 20.984 35.844 26.359 1 94.25 291 ASP A CA 1
ATOM 2364 C C . ASP A 1 291 ? 21.234 36.094 27.844 1 94.25 291 ASP A C 1
ATOM 2366 O O . ASP A 1 291 ? 22.047 35.406 28.484 1 94.25 291 ASP A O 1
ATOM 2370 N N . CYS A 1 292 ? 20.5 37.094 28.406 1 94.38 292 CYS A N 1
ATOM 2371 C CA . CYS A 1 292 ? 20.625 37.438 29.828 1 94.38 292 CYS A CA 1
ATOM 2372 C C . CYS A 1 292 ? 20.188 36.25 30.703 1 94.38 292 CYS A C 1
ATOM 2374 O O . CYS A 1 292 ? 20.859 35.906 31.672 1 94.38 292 CYS A O 1
ATOM 2376 N N . PHE A 1 293 ? 19.188 35.688 30.25 1 93.88 293 PHE A N 1
ATOM 2377 C CA . PHE A 1 293 ? 18.641 34.562 31.016 1 93.88 293 PHE A CA 1
ATOM 2378 C C . PHE A 1 293 ? 19.578 33.375 30.969 1 93.88 293 PHE A C 1
ATOM 2380 O O . PHE A 1 293 ? 19.797 32.719 31.984 1 93.88 293 PHE A O 1
ATOM 2387 N N . TYR A 1 294 ? 20.078 33.094 29.781 1 93.06 294 TYR A N 1
ATOM 2388 C CA . TYR A 1 294 ? 21.016 31.984 29.594 1 93.06 294 TYR A CA 1
ATOM 2389 C C . TYR A 1 294 ? 22.312 32.219 30.359 1 93.06 294 TYR A C 1
ATOM 2391 O O . TYR A 1 294 ? 22.859 31.312 30.984 1 93.06 294 TYR A O 1
ATOM 2399 N N . ASP A 1 295 ? 22.844 33.375 30.344 1 92.56 295 ASP A N 1
ATOM 2400 C CA . ASP A 1 295 ? 24.078 33.75 31.016 1 92.56 295 ASP A CA 1
ATOM 2401 C C . ASP A 1 295 ? 23.922 33.625 32.531 1 92.56 295 ASP A C 1
ATOM 2403 O O . ASP A 1 295 ? 24.906 33.438 33.25 1 92.56 295 ASP A O 1
ATOM 2407 N N . ASN A 1 296 ? 22.688 33.812 32.969 1 92.12 296 ASN A N 1
ATOM 2408 C CA . ASN A 1 296 ? 22.406 33.688 34.406 1 92.12 296 ASN A CA 1
ATOM 2409 C C . ASN A 1 296 ? 22 32.281 34.781 1 92.12 296 ASN A C 1
ATOM 2411 O O . ASN A 1 296 ? 21.156 32.062 35.656 1 92.12 296 ASN A O 1
ATOM 2415 N N . SER A 1 297 ? 22.484 31.344 34.031 1 88.62 297 SER A N 1
ATOM 2416 C CA . SER A 1 297 ? 22.281 29.922 34.25 1 88.62 297 SER A CA 1
ATOM 2417 C C . SER A 1 297 ? 20.781 29.578 34.281 1 88.62 297 SER A C 1
ATOM 2419 O O . SER A 1 297 ? 20.344 28.719 35.031 1 88.62 297 SER A O 1
ATOM 2421 N N . THR A 1 298 ? 19.953 30.406 33.688 1 89.06 298 THR A N 1
ATOM 2422 C CA . THR A 1 298 ? 18.516 30.203 33.531 1 89.06 298 THR A CA 1
ATOM 2423 C C . THR A 1 298 ? 17.828 30.219 34.906 1 89.06 298 THR A C 1
ATOM 2425 O O . THR A 1 298 ? 16.922 29.422 35.156 1 89.06 298 THR A O 1
ATOM 2428 N N . THR A 1 299 ? 18.422 31 35.781 1 90.81 299 THR A N 1
ATOM 2429 C CA . THR A 1 299 ? 17.812 31.203 37.094 1 90.81 299 THR A CA 1
ATOM 2430 C C . THR A 1 299 ? 17.047 32.531 37.125 1 90.81 299 THR A C 1
ATOM 2432 O O . THR A 1 299 ? 17.594 33.562 36.75 1 90.81 299 THR A O 1
ATOM 2435 N N . CYS A 1 300 ? 15.852 32.531 37.531 1 92.81 300 CYS A N 1
ATOM 2436 C CA . CYS A 1 300 ? 14.992 33.688 37.562 1 92.81 300 CYS A CA 1
ATOM 2437 C C . CYS A 1 300 ? 15.195 34.5 38.844 1 92.81 300 CYS A C 1
ATOM 2439 O O . CYS A 1 300 ? 14.969 34 39.938 1 92.81 300 CYS A O 1
ATOM 2441 N N . PRO A 1 301 ? 15.648 35.688 38.719 1 91.06 301 PRO A N 1
ATOM 2442 C CA . PRO A 1 301 ? 15.891 36.5 39.906 1 91.06 301 PRO A CA 1
ATOM 2443 C C . PRO A 1 301 ? 14.617 36.812 40.688 1 91.06 301 PRO A C 1
ATOM 2445 O O . PRO A 1 301 ? 14.656 36.938 41.906 1 91.06 301 PRO A O 1
ATOM 2448 N N . LYS A 1 302 ? 13.594 36.938 40.031 1 90.31 302 LYS A N 1
ATOM 2449 C CA . LYS A 1 302 ? 12.32 37.188 40.688 1 90.31 302 LYS A CA 1
ATOM 2450 C C . LYS A 1 302 ? 11.906 36 41.562 1 90.31 302 LYS A C 1
ATOM 2452 O O . LYS A 1 302 ? 11.5 36.188 42.719 1 90.31 302 LYS A O 1
ATOM 2457 N N . CYS A 1 303 ? 11.992 34.844 41 1 92.19 303 CYS A N 1
ATOM 2458 C CA . CYS A 1 303 ? 11.656 33.656 41.719 1 92.19 303 CYS A CA 1
ATOM 2459 C C . CYS A 1 303 ? 12.617 33.438 42.875 1 92.19 303 CYS A C 1
ATOM 2461 O O . CYS A 1 303 ? 12.211 32.969 43.969 1 92.19 303 CYS A O 1
ATOM 2463 N N . ALA A 1 304 ? 13.828 33.75 42.719 1 88.88 304 ALA A N 1
ATOM 2464 C CA . ALA A 1 304 ? 14.828 33.625 43.781 1 88.88 304 ALA A CA 1
ATOM 2465 C C . ALA A 1 304 ? 14.492 34.562 44.938 1 88.88 304 ALA A C 1
ATOM 2467 O O . ALA A 1 304 ? 14.625 34.188 46.094 1 88.88 304 ALA A O 1
ATOM 2468 N N . ARG A 1 305 ? 14.039 35.75 44.594 1 89.25 305 ARG A N 1
ATOM 2469 C CA . ARG A 1 305 ? 13.664 36.719 45.594 1 89.25 305 ARG A CA 1
ATOM 2470 C C . ARG A 1 305 ? 12.438 36.281 46.375 1 89.25 305 ARG A C 1
ATOM 2472 O O . ARG A 1 305 ? 12.352 36.469 47.594 1 89.25 305 ARG A O 1
ATOM 2479 N N . MET A 1 306 ? 11.594 35.656 45.688 1 87 306 MET A N 1
ATOM 2480 C CA . MET A 1 306 ? 10.352 35.188 46.312 1 87 306 MET A CA 1
ATOM 2481 C C . MET A 1 306 ? 10.609 34.031 47.281 1 87 306 MET A C 1
ATOM 2483 O O . MET A 1 306 ? 9.969 33.938 48.312 1 87 306 MET A O 1
ATOM 2487 N N . THR A 1 307 ? 11.523 33.188 46.938 1 86.06 307 THR A N 1
ATOM 2488 C CA . THR A 1 307 ? 11.891 32.062 47.781 1 86.06 307 THR A CA 1
ATOM 2489 C C . THR A 1 307 ? 12.617 32.531 49.031 1 86.06 307 THR A C 1
ATOM 2491 O O . THR A 1 307 ? 12.398 32 50.125 1 86.06 307 THR A O 1
ATOM 2494 N N . GLU A 1 308 ? 13.391 33.531 48.969 1 85 308 GLU A N 1
ATOM 2495 C CA . GLU A 1 308 ? 14.125 34.094 50.094 1 85 308 GLU A CA 1
ATOM 2496 C C . GLU A 1 308 ? 13.188 34.781 51.062 1 85 308 GLU A C 1
ATOM 2498 O O . GLU A 1 308 ? 13.367 34.688 52.281 1 85 308 GLU A O 1
ATOM 2503 N N . ARG A 1 309 ? 12.25 35.406 50.594 1 80.19 309 ARG A N 1
ATOM 2504 C CA . ARG A 1 309 ? 11.281 36.094 51.438 1 80.19 309 ARG A CA 1
ATOM 2505 C C . ARG A 1 309 ? 10.43 35.094 52.219 1 80.19 309 ARG A C 1
ATOM 2507 O O . ARG A 1 309 ? 10.039 35.344 53.375 1 80.19 309 ARG A O 1
ATOM 2514 N N . LYS A 1 310 ? 10.211 34.094 51.688 1 71.19 310 LYS A N 1
ATOM 2515 C CA . LYS A 1 310 ? 9.445 33.062 52.344 1 71.19 310 LYS A CA 1
ATOM 2516 C C . LYS A 1 310 ? 10.25 32.438 53.5 1 71.19 310 LYS A C 1
ATOM 2518 O O . LYS A 1 310 ? 9.68 32.062 54.531 1 71.19 310 LYS A O 1
ATOM 2523 N N . HIS A 1 311 ? 11.484 32.531 53.375 1 72.75 311 HIS A N 1
ATOM 2524 C CA . HIS A 1 311 ? 12.328 31.984 54.438 1 72.75 311 HIS A CA 1
ATOM 2525 C C . HIS A 1 311 ? 12.547 33 55.531 1 72.75 311 HIS A C 1
ATOM 2527 O O . HIS A 1 311 ? 12.781 32.625 56.688 1 72.75 311 HIS A O 1
ATOM 2533 N N . ASP A 1 312 ? 12.492 34.156 55.312 1 67.81 312 ASP A N 1
ATOM 2534 C CA . ASP A 1 312 ? 12.727 35.219 56.312 1 67.81 312 ASP A CA 1
ATOM 2535 C C . ASP A 1 312 ? 11.461 35.5 57.094 1 67.81 312 ASP A C 1
ATOM 2537 O O . ASP A 1 312 ? 11.492 36.25 58.094 1 67.81 312 ASP A O 1
ATOM 2541 N N . ASP A 1 313 ? 10.43 35.25 56.688 1 60.91 313 ASP A N 1
ATOM 2542 C CA . ASP A 1 313 ? 9.25 35.469 57.5 1 60.91 313 ASP A CA 1
ATOM 2543 C C . ASP A 1 313 ? 9.281 34.594 58.75 1 60.91 313 ASP A C 1
ATOM 2545 O O . ASP A 1 313 ? 9.398 33.375 58.656 1 60.91 313 ASP A O 1
ATOM 2549 N N . PRO A 1 314 ? 9.531 35.188 59.906 1 59.16 314 PRO A N 1
ATOM 2550 C CA . PRO A 1 314 ? 9.555 34.438 61.156 1 59.16 314 PRO A CA 1
ATOM 2551 C C . PRO A 1 314 ? 8.289 33.594 61.375 1 59.16 314 PRO A C 1
ATOM 2553 O O . PRO A 1 314 ? 7.219 33.969 60.844 1 59.16 314 PRO A O 1
ATOM 2556 N N . PRO A 1 315 ? 8.375 32.344 61.656 1 55.41 315 PRO A N 1
ATOM 2557 C CA . PRO A 1 315 ? 7.156 31.609 62.031 1 55.41 315 PRO A CA 1
ATOM 2558 C C . PRO A 1 315 ? 6.266 32.375 63 1 55.41 315 PRO A C 1
ATOM 2560 O O . PRO A 1 315 ? 6.77 33.156 63.812 1 55.41 315 PRO A O 1
ATOM 2563 N N . TYR A 1 316 ? 5.184 32.875 62.5 1 52.62 316 TYR A N 1
ATOM 2564 C CA . TYR A 1 316 ? 4.262 33.469 63.469 1 52.62 316 TYR A CA 1
ATOM 2565 C C . TYR A 1 316 ? 4.156 32.594 64.688 1 52.62 316 TYR A C 1
ATOM 2567 O O . TYR A 1 316 ? 4.082 31.359 64.625 1 52.62 316 TYR A O 1
ATOM 2575 N N . PRO A 1 317 ? 4.539 33.094 65.875 1 45.72 317 PRO A N 1
ATOM 2576 C CA . PRO A 1 317 ? 4.312 32.344 67.062 1 45.72 317 PRO A CA 1
ATOM 2577 C C . PRO A 1 317 ? 2.877 31.812 67.188 1 45.72 317 PRO A C 1
ATOM 2579 O O . PRO A 1 317 ? 1.935 32.531 66.812 1 45.72 317 PRO A O 1
ATOM 2582 N N . ARG A 1 318 ? 2.75 30.516 66.938 1 47.59 318 ARG A N 1
ATOM 2583 C CA . ARG A 1 318 ? 1.5 29.875 67.375 1 47.59 318 ARG A CA 1
ATOM 2584 C C . ARG A 1 318 ? 1.052 30.359 68.75 1 47.59 318 ARG A C 1
ATOM 2586 O O . ARG A 1 318 ? 1.824 30.328 69.688 1 47.59 318 ARG A O 1
ATOM 2593 N N . ASP A 1 319 ? 0.213 31.547 68.75 1 35.38 319 ASP A N 1
ATOM 2594 C CA . ASP A 1 319 ? -0.418 31.875 70 1 35.38 319 ASP A CA 1
ATOM 2595 C C . ASP A 1 319 ? -0.848 30.609 70.75 1 35.38 319 ASP A C 1
ATOM 2597 O O . ASP A 1 319 ? -1.536 29.766 70.188 1 35.38 319 ASP A O 1
ATOM 2601 N N . THR A 1 320 ? -0.232 30.188 71.938 1 30.92 320 THR A N 1
ATOM 2602 C CA . THR A 1 320 ? -0.931 29.375 72.938 1 30.92 320 THR A CA 1
ATOM 2603 C C . THR A 1 320 ? -2.184 30.109 73.375 1 30.92 320 THR A C 1
ATOM 2605 O O . THR A 1 320 ? -2.146 31.312 73.688 1 30.92 320 THR A O 1
ATOM 2608 N N . MET B 1 1 ? 42.188 -21.984 -17.672 1 30.2 1 MET B N 1
ATOM 2609 C CA . MET B 1 1 ? 42.406 -21.375 -16.344 1 30.2 1 MET B CA 1
ATOM 2610 C C . MET B 1 1 ? 41.312 -20.359 -16.031 1 30.2 1 MET B C 1
ATOM 2612 O O . MET B 1 1 ? 41.094 -19.422 -16.797 1 30.2 1 MET B O 1
ATOM 2616 N N . GLY B 1 2 ? 40.156 -20.703 -15.367 1 40.62 2 GLY B N 1
ATOM 2617 C CA . GLY B 1 2 ? 38.969 -19.906 -15.133 1 40.62 2 GLY B CA 1
ATOM 2618 C C . GLY B 1 2 ? 39.25 -18.5 -14.641 1 40.62 2 GLY B C 1
ATOM 2619 O O . GLY B 1 2 ? 40.25 -18.281 -13.961 1 40.62 2 GLY B O 1
ATOM 2620 N N . LEU B 1 3 ? 39.062 -17.5 -15.43 1 49.41 3 LEU B N 1
ATOM 2621 C CA . LEU B 1 3 ? 39.344 -16.141 -14.992 1 49.41 3 LEU B CA 1
ATOM 2622 C C . LEU B 1 3 ? 39.125 -15.992 -13.492 1 49.41 3 LEU B C 1
ATOM 2624 O O . LEU B 1 3 ? 38.281 -16.656 -12.906 1 49.41 3 LEU B O 1
ATOM 2628 N N . PRO B 1 4 ? 40.094 -15.531 -12.734 1 54.66 4 PRO B N 1
ATOM 2629 C CA . PRO B 1 4 ? 40.031 -15.406 -11.281 1 54.66 4 PRO B CA 1
ATOM 2630 C C . PRO B 1 4 ? 38.719 -14.828 -10.773 1 54.66 4 PRO B C 1
ATOM 2632 O O . PRO B 1 4 ? 38.281 -13.789 -11.258 1 54.66 4 PRO B O 1
ATOM 2635 N N . GLU B 1 5 ? 37.75 -15.688 -10.328 1 72.12 5 GLU B N 1
ATOM 2636 C CA . GLU B 1 5 ? 36.5 -15.336 -9.648 1 72.12 5 GLU B CA 1
ATOM 2637 C C . GLU B 1 5 ? 36.781 -14.539 -8.375 1 72.12 5 GLU B C 1
ATOM 2639 O O . GLU B 1 5 ? 37.625 -14.93 -7.566 1 72.12 5 GLU B O 1
ATOM 2644 N N . LEU B 1 6 ? 36.594 -13.242 -8.469 1 87.06 6 LEU B N 1
ATOM 2645 C CA . LEU B 1 6 ? 36.688 -12.367 -7.301 1 87.06 6 LEU B CA 1
ATOM 2646 C C . LEU B 1 6 ? 35.406 -12.469 -6.465 1 87.06 6 LEU B C 1
ATOM 2648 O O . LEU B 1 6 ? 34.312 -12.281 -6.984 1 87.06 6 LEU B O 1
ATOM 2652 N N . VAL B 1 7 ? 35.594 -13.016 -5.262 1 89.5 7 VAL B N 1
ATOM 2653 C CA . VAL B 1 7 ? 34.438 -13.148 -4.379 1 89.5 7 VAL B CA 1
ATOM 2654 C C . VAL B 1 7 ? 34.406 -11.984 -3.391 1 89.5 7 VAL B C 1
ATOM 2656 O O . VAL B 1 7 ? 35.375 -11.75 -2.662 1 89.5 7 VAL B O 1
ATOM 2659 N N . LEU B 1 8 ? 33.406 -11.156 -3.494 1 92.31 8 LEU B N 1
ATOM 2660 C CA . LEU B 1 8 ? 33.188 -10.031 -2.594 1 92.31 8 LEU B CA 1
ATOM 2661 C C . LEU B 1 8 ? 31.766 -10.016 -2.072 1 92.31 8 LEU B C 1
ATOM 2663 O O . LEU B 1 8 ? 30.812 -9.961 -2.855 1 92.31 8 LEU B O 1
ATOM 2667 N N . LEU B 1 9 ? 31.516 -10.055 -0.766 1 93.56 9 LEU B N 1
ATOM 2668 C CA . LEU B 1 9 ? 30.188 -10.031 -0.147 1 93.56 9 LEU B CA 1
ATOM 2669 C C . LEU B 1 9 ? 29.266 -11.062 -0.796 1 93.56 9 LEU B C 1
ATOM 2671 O O . LEU B 1 9 ? 28.156 -10.727 -1.222 1 93.56 9 LEU B O 1
ATOM 2675 N N . GLU B 1 10 ? 29.797 -12.164 -1.059 1 93 10 GLU B N 1
ATOM 2676 C CA . GLU B 1 10 ? 29.062 -13.32 -1.572 1 93 10 GLU B CA 1
ATOM 2677 C C . GLU B 1 10 ? 28.781 -13.18 -3.064 1 93 10 GLU B C 1
ATOM 2679 O O . GLU B 1 10 ? 28.125 -14.031 -3.66 1 93 10 GLU B O 1
ATOM 2684 N N . HIS B 1 11 ? 29.281 -12.07 -3.611 1 94.81 11 HIS B N 1
ATOM 2685 C CA . HIS B 1 11 ? 29.25 -11.961 -5.066 1 94.81 11 HIS B CA 1
ATOM 2686 C C . HIS B 1 11 ? 30.406 -12.742 -5.695 1 94.81 11 HIS B C 1
ATOM 2688 O O . HIS B 1 11 ? 31.531 -12.734 -5.176 1 94.81 11 HIS B O 1
ATOM 2694 N N . ARG B 1 12 ? 30.094 -13.406 -6.793 1 95 12 ARG B N 1
ATOM 2695 C CA . ARG B 1 12 ? 31.125 -14.047 -7.613 1 95 12 ARG B CA 1
ATOM 2696 C C . ARG B 1 12 ? 31.297 -13.32 -8.938 1 95 12 ARG B C 1
ATOM 2698 O O . ARG B 1 12 ? 30.656 -13.664 -9.938 1 95 12 ARG B O 1
ATOM 2705 N N . PHE B 1 13 ? 32.312 -12.461 -8.969 1 94.88 13 PHE B N 1
ATOM 2706 C CA . PHE B 1 13 ? 32.469 -11.547 -10.094 1 94.88 13 PHE B CA 1
ATOM 2707 C C . PHE B 1 13 ? 33.375 -12.156 -11.156 1 94.88 13 PHE B C 1
ATOM 2709 O O . PHE B 1 13 ? 34.406 -12.75 -10.836 1 94.88 13 PHE B O 1
ATOM 2716 N N . SER B 1 14 ? 32.969 -12.008 -12.406 1 93.75 14 SER B N 1
ATOM 2717 C CA . SER B 1 14 ? 33.781 -12.359 -13.57 1 93.75 14 SER B CA 1
ATOM 2718 C C . SER B 1 14 ? 34.062 -11.141 -14.438 1 93.75 14 SER B C 1
ATOM 2720 O O . SER B 1 14 ? 33.188 -10.305 -14.656 1 93.75 14 SER B O 1
ATOM 2722 N N . LYS B 1 15 ? 35.25 -11.109 -14.797 1 91.81 15 LYS B N 1
ATOM 2723 C CA . LYS B 1 15 ? 35.656 -10 -15.664 1 91.81 15 LYS B CA 1
ATOM 2724 C C . LYS B 1 15 ? 35 -10.102 -17.031 1 91.81 15 LYS B C 1
ATOM 2726 O O . LYS B 1 15 ? 35 -11.172 -17.641 1 91.81 15 LYS B O 1
ATOM 2731 N N . GLU B 1 16 ? 34.375 -9.031 -17.453 1 89 16 GLU B N 1
ATOM 2732 C CA . GLU B 1 16 ? 33.688 -9.031 -18.734 1 89 16 GLU B CA 1
ATOM 2733 C C . GLU B 1 16 ? 34.656 -8.641 -19.859 1 89 16 GLU B C 1
ATOM 2735 O O . GLU B 1 16 ? 35.469 -7.75 -19.688 1 89 16 GLU B O 1
ATOM 2740 N N . LYS B 1 17 ? 34.531 -9.375 -20.984 1 78.25 17 LYS B N 1
ATOM 2741 C CA . LYS B 1 17 ? 35.406 -9.133 -22.141 1 78.25 17 LYS B CA 1
ATOM 2742 C C . LYS B 1 17 ? 34.688 -8.289 -23.203 1 78.25 17 LYS B C 1
ATOM 2744 O O . LYS B 1 17 ? 35.344 -7.707 -24.062 1 78.25 17 LYS B O 1
ATOM 2749 N N . SER B 1 18 ? 33.375 -8.289 -23.109 1 71 18 SER B N 1
ATOM 2750 C CA . SER B 1 18 ? 32.594 -7.672 -24.188 1 71 18 SER B CA 1
ATOM 2751 C C . SER B 1 18 ? 32.844 -6.168 -24.25 1 71 18 SER B C 1
ATOM 2753 O O . SER B 1 18 ? 32.812 -5.488 -23.219 1 71 18 SER B O 1
ATOM 2755 N N . LYS B 1 19 ? 33.438 -5.613 -25.406 1 63.5 19 LYS B N 1
ATOM 2756 C CA . LYS B 1 19 ? 33.812 -4.227 -25.672 1 63.5 19 LYS B CA 1
ATOM 2757 C C . LYS B 1 19 ? 32.562 -3.367 -25.938 1 63.5 19 LYS B C 1
ATOM 2759 O O . LYS B 1 19 ? 32.594 -2.158 -25.688 1 63.5 19 LYS B O 1
ATOM 2764 N N . SER B 1 20 ? 31.453 -3.697 -26.547 1 58.31 20 SER B N 1
ATOM 2765 C CA . SER B 1 20 ? 30.5 -2.766 -27.141 1 58.31 20 SER B CA 1
ATOM 2766 C C . SER B 1 20 ? 29.312 -2.537 -26.203 1 58.31 20 SER B C 1
ATOM 2768 O O . SER B 1 20 ? 28.375 -1.802 -26.547 1 58.31 20 SER B O 1
ATOM 2770 N N . VAL B 1 21 ? 29.453 -2.891 -24.859 1 63.06 21 VAL B N 1
ATOM 2771 C CA . VAL B 1 21 ? 28.125 -2.875 -24.25 1 63.06 21 VAL B CA 1
ATOM 2772 C C . VAL B 1 21 ? 28 -1.662 -23.344 1 63.06 21 VAL B C 1
ATOM 2774 O O . VAL B 1 21 ? 28.891 -1.38 -22.547 1 63.06 21 VAL B O 1
ATOM 2777 N N . LYS B 1 22 ? 27.109 -0.756 -23.641 1 80.62 22 LYS B N 1
ATOM 2778 C CA . LYS B 1 22 ? 26.703 0.352 -22.781 1 80.62 22 LYS B CA 1
ATOM 2779 C C . LYS B 1 22 ? 25.859 -0.141 -21.609 1 80.62 22 LYS B C 1
ATOM 2781 O O . LYS B 1 22 ? 24.641 -0.287 -21.734 1 80.62 22 LYS B O 1
ATOM 2786 N N . GLN B 1 23 ? 26.609 -0.702 -20.609 1 88.12 23 GLN B N 1
ATOM 2787 C CA . GLN B 1 23 ? 25.938 -1.106 -19.375 1 88.12 23 GLN B CA 1
ATOM 2788 C C . GLN B 1 23 ? 26.062 -0.029 -18.297 1 88.12 23 GLN B C 1
ATOM 2790 O O . GLN B 1 23 ? 26.906 0.862 -18.406 1 88.12 23 GLN B O 1
ATOM 2795 N N . THR B 1 24 ? 25.172 -0.02 -17.359 1 94.12 24 THR B N 1
ATOM 2796 C CA . THR B 1 24 ? 25.219 0.912 -16.25 1 94.12 24 THR B CA 1
ATOM 2797 C C . THR B 1 24 ? 25.734 0.22 -14.984 1 94.12 24 THR B C 1
ATOM 2799 O O . THR B 1 24 ? 25.344 -0.912 -14.688 1 94.12 24 THR B O 1
ATOM 2802 N N . CYS B 1 25 ? 26.672 0.846 -14.367 1 95.12 25 CYS B N 1
ATOM 2803 C CA . CYS B 1 25 ? 27.234 0.305 -13.141 1 95.12 25 CYS B CA 1
ATOM 2804 C C . CYS B 1 25 ? 26.203 0.324 -12.016 1 95.12 25 CYS B C 1
ATOM 2806 O O . CYS B 1 25 ? 25.609 1.365 -11.734 1 95.12 25 CYS B O 1
ATOM 2808 N N . ASP B 1 26 ? 26.031 -0.741 -11.297 1 95.44 26 ASP B N 1
ATOM 2809 C CA . ASP B 1 26 ? 25.031 -0.858 -10.25 1 95.44 26 ASP B CA 1
ATOM 2810 C C . ASP B 1 26 ? 25.469 -0.118 -8.984 1 95.44 26 ASP B C 1
ATOM 2812 O O . ASP B 1 26 ? 24.641 0.176 -8.117 1 95.44 26 ASP B O 1
ATOM 2816 N N . LYS B 1 27 ? 26.688 0.189 -8.922 1 94.12 27 LYS B N 1
ATOM 2817 C CA . LYS B 1 27 ? 27.188 0.879 -7.734 1 94.12 27 LYS B CA 1
ATOM 2818 C C . LYS B 1 27 ? 27.125 2.393 -7.906 1 94.12 27 LYS B C 1
ATOM 2820 O O . LYS B 1 27 ? 26.531 3.092 -7.082 1 94.12 27 LYS B O 1
ATOM 2825 N N . CYS B 1 28 ? 27.672 2.912 -8.984 1 92.94 28 CYS B N 1
ATOM 2826 C CA . CYS B 1 28 ? 27.766 4.359 -9.141 1 92.94 28 CYS B CA 1
ATOM 2827 C C . CYS B 1 28 ? 26.688 4.871 -10.094 1 92.94 28 CYS B C 1
ATOM 2829 O O . CYS B 1 28 ? 26.5 6.082 -10.234 1 92.94 28 CYS B O 1
ATOM 2831 N N . SER B 1 29 ? 25.984 4.047 -10.773 1 91.81 29 SER B N 1
ATOM 2832 C CA . SER B 1 29 ? 24.875 4.348 -11.664 1 91.81 29 SER B CA 1
ATOM 2833 C C . SER B 1 29 ? 25.328 5.113 -12.898 1 91.81 29 SER B C 1
ATOM 2835 O O . SER B 1 29 ? 24.547 5.836 -13.523 1 91.81 29 SER B O 1
ATOM 2837 N N . THR B 1 30 ? 26.594 4.98 -13.219 1 93.75 30 THR B N 1
ATOM 2838 C CA . THR B 1 30 ? 27.109 5.594 -14.438 1 93.75 30 THR B CA 1
ATOM 2839 C C . THR B 1 30 ? 27.391 4.535 -15.5 1 93.75 30 THR B C 1
ATOM 2841 O O . THR B 1 30 ? 27.484 3.346 -15.188 1 93.75 30 THR B O 1
ATOM 2844 N N . ILE B 1 31 ? 27.5 4.988 -16.656 1 93.75 31 ILE B N 1
ATOM 2845 C CA . ILE B 1 31 ? 27.688 4.094 -17.781 1 93.75 31 ILE B CA 1
ATOM 2846 C C . ILE B 1 31 ? 29.078 3.463 -17.734 1 93.75 31 ILE B C 1
ATOM 2848 O O . ILE B 1 31 ? 30.047 4.141 -17.406 1 93.75 31 ILE B O 1
ATOM 2852 N N . ILE B 1 32 ? 29.141 2.236 -18.016 1 92.81 32 ILE B N 1
ATOM 2853 C CA . ILE B 1 32 ? 30.391 1.51 -18.156 1 92.81 32 ILE B CA 1
ATOM 2854 C C . ILE B 1 32 ? 30.844 1.538 -19.625 1 92.81 32 ILE B C 1
ATOM 2856 O O . ILE B 1 32 ? 30.172 0.972 -20.484 1 92.81 32 ILE B O 1
ATOM 2860 N N . TRP B 1 33 ? 31.844 2.178 -19.875 1 90.12 33 TRP B N 1
ATOM 2861 C CA . TRP B 1 33 ? 32.438 2.17 -21.203 1 90.12 33 TRP B CA 1
ATOM 2862 C C . TRP B 1 33 ? 33.312 0.942 -21.391 1 90.12 33 TRP B C 1
ATOM 2864 O O . TRP B 1 33 ? 34.531 1.009 -21.203 1 90.12 33 TRP B O 1
ATOM 2874 N N . GLY B 1 34 ? 32.781 -0.155 -21.844 1 86.5 34 GLY B N 1
ATOM 2875 C CA . GLY B 1 34 ? 33.406 -1.47 -21.891 1 86.5 34 GLY B CA 1
ATOM 2876 C C . GLY B 1 34 ? 34.656 -1.512 -22.766 1 86.5 34 GLY B C 1
ATOM 2877 O O . GLY B 1 34 ? 35.5 -2.377 -22.594 1 86.5 34 GLY B O 1
ATOM 2878 N N . LEU B 1 35 ? 34.812 -0.613 -23.734 1 85.62 35 LEU B N 1
ATOM 2879 C CA . LEU B 1 35 ? 36 -0.591 -24.609 1 85.62 35 LEU B CA 1
ATOM 2880 C C . LEU B 1 35 ? 37.219 -0.052 -23.875 1 85.62 35 LEU B C 1
ATOM 2882 O O . LEU B 1 35 ? 38.344 -0.419 -24.188 1 85.62 35 LEU B O 1
ATOM 2886 N N . ILE B 1 36 ? 37 0.701 -22.875 1 87.31 36 ILE B N 1
ATOM 2887 C CA . ILE B 1 36 ? 38.125 1.384 -22.25 1 87.31 36 ILE B CA 1
ATOM 2888 C C . ILE B 1 36 ? 38.156 1.045 -20.766 1 87.31 36 ILE B C 1
ATOM 2890 O O . ILE B 1 36 ? 39.156 1.26 -20.094 1 87.31 36 ILE B O 1
ATOM 2894 N N . GLN B 1 37 ? 37.062 0.569 -20.219 1 89.69 37 GLN B N 1
ATOM 2895 C CA . GLN B 1 37 ? 37 0.311 -18.781 1 89.69 37 GLN B CA 1
ATOM 2896 C C . GLN B 1 37 ? 36.844 -1.181 -18.5 1 89.69 37 GLN B C 1
ATOM 2898 O O . GLN B 1 37 ? 36.156 -1.894 -19.234 1 89.69 37 GLN B O 1
ATOM 2903 N N . THR B 1 38 ? 37.531 -1.619 -17.453 1 91.75 38 THR B N 1
ATOM 2904 C CA . THR B 1 38 ? 37.344 -2.973 -16.953 1 91.75 38 THR B CA 1
ATOM 2905 C C . THR B 1 38 ? 36.094 -3.035 -16.078 1 91.75 38 THR B C 1
ATOM 2907 O O . THR B 1 38 ? 35.812 -2.117 -15.297 1 91.75 38 THR B O 1
ATOM 2910 N N . TRP B 1 39 ? 35.312 -3.998 -16.312 1 93.06 39 TRP B N 1
ATOM 2911 C CA . TRP B 1 39 ? 34.094 -4.137 -15.5 1 93.06 39 TRP B CA 1
ATOM 2912 C C . TRP B 1 39 ? 33.781 -5.605 -15.242 1 93.06 39 TRP B C 1
ATOM 2914 O O . TRP B 1 39 ? 34.406 -6.492 -15.82 1 93.06 39 TRP B O 1
ATOM 2924 N N . TYR B 1 40 ? 33 -5.836 -14.227 1 93.69 40 TYR B N 1
ATOM 2925 C CA . TYR B 1 40 ? 32.719 -7.176 -13.727 1 93.69 40 TYR B CA 1
ATOM 2926 C C . TYR B 1 40 ? 31.219 -7.41 -13.617 1 93.69 40 TYR B C 1
ATOM 2928 O O . TYR B 1 40 ? 30.438 -6.461 -13.461 1 93.69 40 TYR B O 1
ATOM 2936 N N . THR B 1 41 ? 30.766 -8.586 -13.711 1 94.5 41 THR B N 1
ATOM 2937 C CA . THR B 1 41 ? 29.391 -9.016 -13.508 1 94.5 41 THR B CA 1
ATOM 2938 C C . THR B 1 41 ? 29.328 -10.188 -12.539 1 94.5 41 THR B C 1
ATOM 2940 O O . THR B 1 41 ? 30.109 -11.141 -12.648 1 94.5 41 THR B O 1
ATOM 2943 N N . CYS B 1 42 ? 28.531 -10.023 -11.516 1 95.44 42 CYS B N 1
ATOM 2944 C CA . CYS B 1 42 ? 28.297 -11.148 -10.625 1 95.44 42 CYS B CA 1
ATOM 2945 C C . CYS B 1 42 ? 27.547 -12.266 -11.344 1 95.44 42 CYS B C 1
ATOM 2947 O O . CYS B 1 42 ? 26.5 -12.023 -11.953 1 95.44 42 CYS B O 1
ATOM 2949 N N . THR B 1 43 ? 28 -13.453 -11.195 1 94.12 43 THR B N 1
ATOM 2950 C CA . THR B 1 43 ? 27.391 -14.586 -11.883 1 94.12 43 THR B CA 1
ATOM 2951 C C . THR B 1 43 ? 26.109 -15.008 -11.18 1 94.12 43 THR B C 1
ATOM 2953 O O . THR B 1 43 ? 25.234 -15.641 -11.789 1 94.12 43 THR B O 1
ATOM 2956 N N . GLY B 1 44 ? 26 -14.656 -9.953 1 93 44 GLY B N 1
ATOM 2957 C CA . GLY B 1 44 ? 24.844 -15.055 -9.172 1 93 44 GLY B CA 1
ATOM 2958 C C . GLY B 1 44 ? 23.641 -14.156 -9.383 1 93 44 GLY B C 1
ATOM 2959 O O . GLY B 1 44 ? 22.531 -14.633 -9.664 1 93 44 GLY B O 1
ATOM 2960 N N . CYS B 1 45 ? 23.859 -12.875 -9.258 1 95.44 45 CYS B N 1
ATOM 2961 C CA . CYS B 1 45 ? 22.734 -11.961 -9.273 1 95.44 45 CYS B CA 1
ATOM 2962 C C . CYS B 1 45 ? 22.828 -10.977 -10.438 1 95.44 45 CYS B C 1
ATOM 2964 O O . CYS B 1 45 ? 21.969 -10.109 -10.602 1 95.44 45 CYS B O 1
ATOM 2966 N N . TYR B 1 46 ? 23.969 -10.961 -11.211 1 94 46 TYR B N 1
ATOM 2967 C CA . TYR B 1 46 ? 24.188 -10.156 -12.406 1 94 46 TYR B CA 1
ATOM 2968 C C . TYR B 1 46 ? 24.438 -8.695 -12.039 1 94 46 TYR B C 1
ATOM 2970 O O . TYR B 1 46 ? 24.188 -7.797 -12.852 1 94 46 TYR B O 1
ATOM 2978 N N . TYR B 1 47 ? 24.766 -8.469 -10.828 1 95.38 47 TYR B N 1
ATOM 2979 C CA . TYR B 1 47 ? 25.266 -7.156 -10.438 1 95.38 47 TYR B CA 1
ATOM 2980 C C . TYR B 1 47 ? 26.484 -6.762 -11.266 1 95.38 47 TYR B C 1
ATOM 2982 O O . TYR B 1 47 ? 27.438 -7.539 -11.391 1 95.38 47 TYR B O 1
ATOM 2990 N N . ARG B 1 48 ? 26.469 -5.578 -11.883 1 94.5 48 ARG B N 1
ATOM 2991 C CA . ARG B 1 48 ? 27.562 -5.098 -12.734 1 94.5 48 ARG B CA 1
ATOM 2992 C C . ARG B 1 48 ? 28.234 -3.867 -12.125 1 94.5 48 ARG B C 1
ATOM 2994 O O . ARG B 1 48 ? 27.547 -2.996 -11.578 1 94.5 48 ARG B O 1
ATOM 3001 N N . CYS B 1 49 ? 29.531 -3.865 -12.195 1 94.12 49 CYS B N 1
ATOM 3002 C CA . CYS B 1 49 ? 30.172 -2.678 -11.641 1 94.12 49 CYS B CA 1
ATOM 3003 C C . CYS B 1 49 ? 31.531 -2.447 -12.281 1 94.12 49 CYS B C 1
ATOM 3005 O O . CYS B 1 49 ? 32.125 -3.361 -12.875 1 94.12 49 CYS B O 1
ATOM 3007 N N . HIS B 1 50 ? 31.953 -1.229 -12.242 1 93.75 50 HIS B N 1
ATOM 3008 C CA . HIS B 1 50 ? 33.312 -0.874 -12.602 1 93.75 50 HIS B CA 1
ATOM 3009 C C . HIS B 1 50 ? 34.344 -1.586 -11.703 1 93.75 50 HIS B C 1
ATOM 3011 O O . HIS B 1 50 ? 34.031 -1.922 -10.562 1 93.75 50 HIS B O 1
ATOM 3017 N N . SER B 1 51 ? 35.469 -1.749 -12.32 1 93.5 51 SER B N 1
ATOM 3018 C CA . SER B 1 51 ? 36.562 -2.227 -11.484 1 93.5 51 SER B CA 1
ATOM 3019 C C . SER B 1 51 ? 36.812 -1.273 -10.32 1 93.5 51 SER B C 1
ATOM 3021 O O . SER B 1 51 ? 37.031 -1.712 -9.188 1 93.5 51 SER B O 1
ATOM 3023 N N . LYS B 1 52 ? 36.719 -0.07 -10.539 1 94.25 52 LYS B N 1
ATOM 3024 C CA . LYS B 1 52 ? 37 0.937 -9.523 1 94.25 52 LYS B CA 1
ATOM 3025 C C . LYS B 1 52 ? 35.938 0.949 -8.445 1 94.25 52 LYS B C 1
ATOM 3027 O O . LYS B 1 52 ? 36.156 1.427 -7.332 1 94.25 52 LYS B O 1
ATOM 3032 N N . CYS B 1 53 ? 34.781 0.439 -8.758 1 94.88 53 CYS B N 1
ATOM 3033 C CA . CYS B 1 53 ? 33.625 0.491 -7.855 1 94.88 53 CYS B CA 1
ATOM 3034 C C . CYS B 1 53 ? 33.562 -0.771 -7.004 1 94.88 53 CYS B C 1
ATOM 3036 O O . CYS B 1 53 ? 32.781 -0.836 -6.055 1 94.88 53 CYS B O 1
ATOM 3038 N N . LEU B 1 54 ? 34.312 -1.764 -7.246 1 93.44 54 LEU B N 1
ATOM 3039 C CA . LEU B 1 54 ? 34.188 -3.074 -6.613 1 93.44 54 LEU B CA 1
ATOM 3040 C C . LEU B 1 54 ? 34.344 -2.957 -5.098 1 93.44 54 LEU B C 1
ATOM 3042 O O . LEU B 1 54 ? 33.531 -3.525 -4.352 1 93.44 54 LEU B O 1
ATOM 3046 N N . ASN B 1 55 ? 35.281 -2.158 -4.645 1 91.94 55 ASN B N 1
ATOM 3047 C CA . ASN B 1 55 ? 35.562 -2.084 -3.219 1 91.94 55 ASN B CA 1
ATOM 3048 C C . ASN B 1 55 ? 34.562 -1.208 -2.482 1 91.94 55 ASN B C 1
ATOM 3050 O O . ASN B 1 55 ? 34.562 -1.128 -1.253 1 91.94 55 ASN B O 1
ATOM 3054 N N . LEU B 1 56 ? 33.719 -0.647 -3.223 1 93 56 LEU B N 1
ATOM 3055 C CA . LEU B 1 56 ? 32.719 0.239 -2.617 1 93 56 LEU B CA 1
ATOM 3056 C C . LEU B 1 56 ? 31.391 -0.482 -2.426 1 93 56 LEU B C 1
ATOM 3058 O O . LEU B 1 56 ? 30.469 0.065 -1.82 1 93 56 LEU B O 1
ATOM 3062 N N . ILE B 1 57 ? 31.359 -1.643 -2.936 1 93 57 ILE B N 1
ATOM 3063 C CA . ILE B 1 57 ? 30.125 -2.426 -2.793 1 93 57 ILE B CA 1
ATOM 3064 C C . ILE B 1 57 ? 29.891 -2.736 -1.317 1 93 57 ILE B C 1
ATOM 3066 O O . ILE B 1 57 ? 30.812 -3.117 -0.596 1 93 57 ILE B O 1
ATOM 3070 N N . ASN B 1 58 ? 28.641 -2.535 -0.894 1 90.25 58 ASN B N 1
ATOM 3071 C CA . ASN B 1 58 ? 28.359 -2.709 0.527 1 90.25 58 ASN B CA 1
ATOM 3072 C C . ASN B 1 58 ? 27.172 -3.623 0.754 1 90.25 58 ASN B C 1
ATOM 3074 O O . ASN B 1 58 ? 26.688 -3.752 1.88 1 90.25 58 ASN B O 1
ATOM 3078 N N . LYS B 1 59 ? 26.656 -4.266 -0.259 1 91.19 59 LYS B N 1
ATOM 3079 C CA . LYS B 1 59 ? 25.531 -5.172 -0.12 1 91.19 59 LYS B CA 1
ATOM 3080 C C . LYS B 1 59 ? 25.875 -6.574 -0.596 1 91.19 59 LYS B C 1
ATOM 3082 O O . LYS B 1 59 ? 26.578 -6.738 -1.599 1 91.19 59 LYS B O 1
ATOM 3087 N N . PRO B 1 60 ? 25.391 -7.473 0.177 1 93.75 60 PRO B N 1
ATOM 3088 C CA . PRO B 1 60 ? 25.656 -8.844 -0.251 1 93.75 60 PRO B CA 1
ATOM 3089 C C . PRO B 1 60 ? 24.844 -9.25 -1.479 1 93.75 60 PRO B C 1
ATOM 3091 O O . PRO B 1 60 ? 23.828 -8.625 -1.781 1 93.75 60 PRO B O 1
ATOM 3094 N N . CYS B 1 61 ? 25.344 -10.289 -2.141 1 95 61 CYS B N 1
ATOM 3095 C CA . CYS B 1 61 ? 24.656 -10.852 -3.299 1 95 61 CYS B CA 1
ATOM 3096 C C . CYS B 1 61 ? 23.25 -11.328 -2.922 1 95 61 CYS B C 1
ATOM 3098 O O . CYS B 1 61 ? 23.094 -12.07 -1.949 1 95 61 CYS B O 1
ATOM 3100 N N . VAL B 1 62 ? 22.266 -10.969 -3.68 1 95.44 62 VAL B N 1
ATOM 3101 C CA . VAL B 1 62 ? 20.875 -11.32 -3.383 1 95.44 62 VAL B CA 1
ATOM 3102 C C . VAL B 1 62 ? 20.672 -12.82 -3.535 1 95.44 62 VAL B C 1
ATOM 3104 O O . VAL B 1 62 ? 19.719 -13.383 -3.004 1 95.44 62 VAL B O 1
ATOM 3107 N N . ARG B 1 63 ? 21.516 -13.461 -4.293 1 94.94 63 ARG B N 1
ATOM 3108 C CA . ARG B 1 63 ? 21.438 -14.906 -4.449 1 94.94 63 ARG B CA 1
ATOM 3109 C C . ARG B 1 63 ? 21.562 -15.609 -3.104 1 94.94 63 ARG B C 1
ATOM 3111 O O . ARG B 1 63 ? 20.922 -16.656 -2.885 1 94.94 63 ARG B O 1
ATOM 3118 N N . SER B 1 64 ? 22.375 -15.047 -2.305 1 92.88 64 SER B N 1
ATOM 3119 C CA . SER B 1 64 ? 22.531 -15.617 -0.97 1 92.88 64 SER B CA 1
ATOM 3120 C C . SER B 1 64 ? 21.203 -15.609 -0.214 1 92.88 64 SER B C 1
ATOM 3122 O O . SER B 1 64 ? 20.859 -16.578 0.473 1 92.88 64 SER B O 1
ATOM 3124 N N . LYS B 1 65 ? 20.469 -14.578 -0.316 1 91.06 65 LYS B N 1
ATOM 3125 C CA . LYS B 1 65 ? 19.156 -14.484 0.313 1 91.06 65 LYS B CA 1
ATOM 3126 C C . LYS B 1 65 ? 18.203 -15.516 -0.262 1 91.06 65 LYS B C 1
ATOM 3128 O O . LYS B 1 65 ? 17.453 -16.156 0.479 1 91.06 65 LYS B O 1
ATOM 3133 N N . VAL B 1 66 ? 18.25 -15.672 -1.521 1 94 66 VAL B N 1
ATOM 3134 C CA . VAL B 1 66 ? 17.375 -16.609 -2.213 1 94 66 VAL B CA 1
ATOM 3135 C C . VAL B 1 66 ? 17.703 -18.031 -1.759 1 94 66 VAL B C 1
ATOM 3137 O O . VAL B 1 66 ? 16.797 -18.859 -1.564 1 94 66 VAL B O 1
ATOM 3140 N N . SER B 1 67 ? 18.938 -18.25 -1.541 1 91.25 67 SER B N 1
ATOM 3141 C CA . SER B 1 67 ? 19.375 -19.578 -1.147 1 91.25 67 SER B CA 1
ATOM 3142 C C . SER B 1 67 ? 19.016 -19.875 0.3 1 91.25 67 SER B C 1
ATOM 3144 O O . SER B 1 67 ? 18.641 -21 0.628 1 91.25 67 SER B O 1
ATOM 3146 N N . HIS B 1 68 ? 19.062 -18.938 1.125 1 89.5 68 HIS B N 1
ATOM 3147 C CA . HIS B 1 68 ? 18.797 -19.125 2.547 1 89.5 68 HIS B CA 1
ATOM 3148 C C . HIS B 1 68 ? 17.297 -19.156 2.832 1 89.5 68 HIS B C 1
ATOM 3150 O O . HIS B 1 68 ? 16.828 -19.984 3.613 1 89.5 68 HIS B O 1
ATOM 3156 N N . LYS B 1 69 ? 16.609 -18.219 2.342 1 88.19 69 LYS B N 1
ATOM 3157 C CA . LYS B 1 69 ? 15.18 -18.109 2.557 1 88.19 69 LYS B CA 1
ATOM 3158 C C . LYS B 1 69 ? 14.453 -17.75 1.261 1 88.19 69 LYS B C 1
ATOM 3160 O O . LYS B 1 69 ? 14.266 -16.578 0.95 1 88.19 69 LYS B O 1
ATOM 3165 N N . SER B 1 70 ? 14.016 -18.703 0.652 1 93.06 70 SER B N 1
ATOM 3166 C CA . SER B 1 70 ? 13.312 -18.531 -0.615 1 93.06 70 SER B CA 1
ATOM 3167 C C . SER B 1 70 ? 11.828 -18.25 -0.392 1 93.06 70 SER B C 1
ATOM 3169 O O . SER B 1 70 ? 10.992 -19.141 -0.602 1 93.06 70 SER B O 1
ATOM 3171 N N . GLU B 1 71 ? 11.508 -17.031 0.032 1 96.56 71 GLU B N 1
ATOM 3172 C CA . GLU B 1 71 ? 10.133 -16.641 0.327 1 96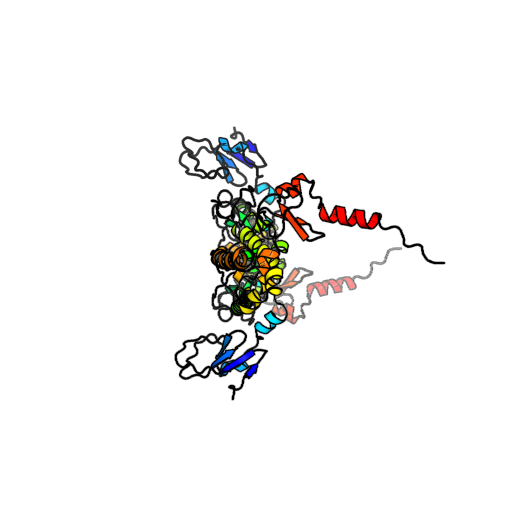.56 71 GLU B CA 1
ATOM 3173 C C . GLU B 1 71 ? 9.812 -15.258 -0.234 1 96.56 71 GLU B C 1
ATOM 3175 O O . GLU B 1 71 ? 10.695 -14.414 -0.352 1 96.56 71 GLU B O 1
ATOM 3180 N N . TYR B 1 72 ? 8.602 -15.078 -0.579 1 97.88 72 TYR B N 1
ATOM 3181 C CA . TYR B 1 72 ? 8.125 -13.797 -1.082 1 97.88 72 TYR B CA 1
ATOM 3182 C C . TYR B 1 72 ? 7.5 -12.969 0.035 1 97.88 72 TYR B C 1
ATOM 3184 O O . TYR B 1 72 ? 7.004 -13.523 1.021 1 97.88 72 TYR B O 1
ATOM 3192 N N . GLU B 1 73 ? 7.609 -11.648 -0.118 1 96.5 73 GLU B N 1
ATOM 3193 C CA . GLU B 1 73 ? 6.715 -10.758 0.613 1 96.5 73 GLU B CA 1
ATOM 3194 C C . GLU B 1 73 ? 5.289 -10.852 0.074 1 96.5 73 GLU B C 1
ATOM 3196 O O . GLU B 1 73 ? 5.027 -10.469 -1.068 1 96.5 73 GLU B O 1
ATOM 3201 N N . LEU B 1 74 ? 4.375 -11.242 0.92 1 95.94 74 LEU B N 1
ATOM 3202 C CA . LEU B 1 74 ? 3.049 -11.562 0.397 1 95.94 74 LEU B CA 1
ATOM 3203 C C . LEU B 1 74 ? 2.051 -10.453 0.735 1 95.94 74 LEU B C 1
ATOM 3205 O O . LEU B 1 74 ? 0.87 -10.555 0.396 1 95.94 74 LEU B O 1
ATOM 3209 N N . SER B 1 75 ? 2.492 -9.359 1.372 1 95.94 75 SER B N 1
ATOM 3210 C CA . SER B 1 75 ? 1.656 -8.172 1.516 1 95.94 75 SER B CA 1
ATOM 3211 C C . SER B 1 75 ? 1.774 -7.262 0.298 1 95.94 75 SER B C 1
ATOM 3213 O O . SER B 1 75 ? 2.871 -7.055 -0.225 1 95.94 75 SER B O 1
ATOM 3215 N N . ILE B 1 76 ? 0.639 -6.805 -0.076 1 96.5 76 ILE B N 1
ATOM 3216 C CA . ILE B 1 76 ? 0.673 -5.914 -1.232 1 96.5 76 ILE B CA 1
ATOM 3217 C C . ILE B 1 76 ? 1.217 -4.551 -0.817 1 96.5 76 ILE B C 1
ATOM 3219 O O . ILE B 1 76 ? 0.55 -3.803 -0.098 1 96.5 76 ILE B O 1
ATOM 3223 N N . CYS B 1 77 ? 2.367 -4.191 -1.272 1 94.81 77 CYS B N 1
ATOM 3224 C CA . CYS B 1 77 ? 3.029 -2.902 -1.093 1 94.81 77 CYS B CA 1
ATOM 3225 C C . CYS B 1 77 ? 2.861 -2.396 0.335 1 94.81 77 CYS B C 1
ATOM 3227 O O . CYS B 1 77 ? 2.16 -1.411 0.571 1 94.81 77 CYS B O 1
ATOM 3229 N N . PRO B 1 78 ? 3.496 -2.979 1.231 1 94.81 78 PRO B N 1
ATOM 3230 C CA . PRO B 1 78 ? 3.412 -2.549 2.629 1 94.81 78 PRO B CA 1
ATOM 3231 C C . PRO B 1 78 ? 4.113 -1.218 2.881 1 94.81 78 PRO B C 1
ATOM 3233 O O . PRO B 1 78 ? 5.137 -1.176 3.57 1 94.81 78 PRO B O 1
ATOM 3236 N N . GLU B 1 79 ? 3.498 -0.178 2.49 1 93.12 79 GLU B N 1
ATOM 3237 C CA . GLU B 1 79 ? 4.074 1.162 2.531 1 93.12 79 GLU B CA 1
ATOM 3238 C C . GLU B 1 79 ? 4.035 1.736 3.945 1 93.12 79 GLU B C 1
ATOM 3240 O O . GLU B 1 79 ? 2.984 1.743 4.59 1 93.12 79 GLU B O 1
ATOM 3245 N N . ILE B 1 80 ? 5.078 2.219 4.555 1 89.56 80 ILE B N 1
ATOM 3246 C CA . ILE B 1 80 ? 5.117 2.734 5.918 1 89.56 80 ILE B CA 1
ATOM 3247 C C . ILE B 1 80 ? 5.383 4.238 5.895 1 89.56 80 ILE B C 1
ATOM 3249 O O . ILE B 1 80 ? 5.117 4.938 6.875 1 89.56 80 ILE B O 1
ATOM 3253 N N . GLY B 1 81 ? 5.91 4.883 4.906 1 92.25 81 GLY B N 1
ATOM 3254 C CA . GLY B 1 81 ? 6.164 6.312 4.805 1 92.25 81 GLY B CA 1
ATOM 3255 C C . GLY B 1 81 ? 7.629 6.668 4.938 1 92.25 81 GLY B C 1
ATOM 3256 O O . GLY B 1 81 ? 8.422 5.887 5.465 1 92.25 81 GLY B O 1
ATOM 3257 N N . LEU B 1 82 ? 8.016 7.84 4.625 1 94.88 82 LEU B N 1
ATOM 3258 C CA . LEU B 1 82 ? 9.398 8.32 4.637 1 94.88 82 LEU B CA 1
ATOM 3259 C C . LEU B 1 82 ? 9.875 8.57 6.062 1 94.88 82 LEU B C 1
ATOM 3261 O O . LEU B 1 82 ? 11.062 8.422 6.359 1 94.88 82 LEU B O 1
ATOM 3265 N N . ASP B 1 83 ? 8.953 8.945 6.887 1 93.69 83 ASP B N 1
ATOM 3266 C CA . ASP B 1 83 ? 9.32 9.234 8.273 1 93.69 83 ASP B CA 1
ATOM 3267 C C . ASP B 1 83 ? 9.859 7.984 8.969 1 93.69 83 ASP B C 1
ATOM 3269 O O . ASP B 1 83 ? 10.75 8.078 9.812 1 93.69 83 ASP B O 1
ATOM 3273 N N . ARG B 1 84 ? 9.383 6.84 8.547 1 94.5 84 ARG B N 1
ATOM 3274 C CA . ARG B 1 84 ? 9.805 5.582 9.156 1 94.5 84 ARG B CA 1
ATOM 3275 C C . ARG B 1 84 ? 11.188 5.168 8.656 1 94.5 84 ARG B C 1
ATOM 3277 O O . ARG B 1 84 ? 11.797 4.238 9.188 1 94.5 84 ARG B O 1
ATOM 3284 N N . GLN B 1 85 ? 11.711 5.871 7.734 1 95.12 85 GLN B N 1
ATOM 3285 C CA . GLN B 1 85 ? 13.07 5.664 7.25 1 95.12 85 GLN B CA 1
ATOM 3286 C C . GLN B 1 85 ? 13.914 6.93 7.41 1 95.12 85 GLN B C 1
ATOM 3288 O O . GLN B 1 85 ? 14.898 7.121 6.699 1 95.12 85 GLN B O 1
ATOM 3293 N N . ASP B 1 86 ? 13.453 7.789 8.242 1 93.31 86 ASP B N 1
ATOM 3294 C CA . ASP B 1 86 ? 14.164 9.016 8.594 1 93.31 86 ASP B CA 1
ATOM 3295 C C . ASP B 1 86 ? 14.352 9.914 7.371 1 93.31 86 ASP B C 1
ATOM 3297 O O . ASP B 1 86 ? 15.375 10.594 7.242 1 93.31 86 ASP B O 1
ATOM 3301 N N . TYR B 1 87 ? 13.477 9.727 6.387 1 93.38 87 TYR B N 1
ATOM 3302 C CA . TYR B 1 87 ? 13.484 10.492 5.148 1 93.38 87 TYR B CA 1
ATOM 3303 C C . TYR B 1 87 ? 14.766 10.258 4.363 1 93.38 87 TYR B C 1
ATOM 3305 O O . TYR B 1 87 ? 15.305 11.18 3.744 1 93.38 87 TYR B O 1
ATOM 3313 N N . ARG B 1 88 ? 15.211 9.055 4.523 1 94.31 88 ARG B N 1
ATOM 3314 C CA . ARG B 1 88 ? 16.406 8.594 3.822 1 94.31 88 ARG B CA 1
ATOM 3315 C C . ARG B 1 88 ? 16.109 7.352 2.99 1 94.31 88 ARG B C 1
ATOM 3317 O O . ARG B 1 88 ? 15.133 6.652 3.236 1 94.31 88 ARG B O 1
ATOM 3324 N N . CYS B 1 89 ? 16.953 7.164 1.994 1 95.56 89 CYS B N 1
ATOM 3325 C CA . CYS B 1 89 ? 16.844 5.973 1.162 1 95.56 89 CYS B CA 1
ATOM 3326 C C . CYS B 1 89 ? 16.891 4.707 2.012 1 95.56 89 CYS B C 1
ATOM 3328 O O . CYS B 1 89 ? 17.688 4.613 2.951 1 95.56 89 CYS B O 1
ATOM 3330 N N . ALA B 1 90 ? 16.031 3.742 1.654 1 96.31 90 ALA B N 1
ATOM 3331 C CA . ALA B 1 90 ? 15.938 2.516 2.443 1 96.31 90 ALA B CA 1
ATOM 3332 C C . ALA B 1 90 ? 17.203 1.686 2.312 1 96.31 90 ALA B C 1
ATOM 3334 O O . ALA B 1 90 ? 17.531 0.897 3.203 1 96.31 90 ALA B O 1
ATOM 3335 N N . GLU B 1 91 ? 17.938 1.891 1.237 1 94.75 91 GLU B N 1
ATOM 3336 C CA . GLU B 1 91 ? 19.094 1.05 0.98 1 94.75 91 GLU B CA 1
ATOM 3337 C C . GLU B 1 91 ? 20.391 1.776 1.337 1 94.75 91 GLU B C 1
ATOM 3339 O O . GLU B 1 91 ? 21.141 1.329 2.207 1 94.75 91 GLU B O 1
ATOM 3344 N N . CYS B 1 92 ? 20.703 2.928 0.746 1 92.5 92 CYS B N 1
ATOM 3345 C CA . CYS B 1 92 ? 22.016 3.568 0.918 1 92.5 92 CYS B CA 1
ATOM 3346 C C . CYS B 1 92 ? 21.938 4.672 1.966 1 92.5 92 CYS B C 1
ATOM 3348 O O . CYS B 1 92 ? 22.953 5.277 2.305 1 92.5 92 CYS B O 1
ATOM 3350 N N . ARG B 1 93 ? 20.75 5.102 2.377 1 94.06 93 ARG B N 1
ATOM 3351 C CA . ARG B 1 93 ? 20.5 6.043 3.465 1 94.06 93 ARG B CA 1
ATOM 3352 C C . ARG B 1 93 ? 20.781 7.477 3.023 1 94.06 93 ARG B C 1
ATOM 3354 O O . ARG B 1 93 ? 20.859 8.383 3.854 1 94.06 93 ARG B O 1
ATOM 3361 N N . THR B 1 94 ? 20.969 7.668 1.725 1 92.25 94 THR B N 1
ATOM 3362 C CA . THR B 1 94 ? 21.047 9.039 1.234 1 92.25 94 THR B CA 1
ATOM 3363 C C . THR B 1 94 ? 19.719 9.766 1.468 1 92.25 94 THR B C 1
ATOM 3365 O O . THR B 1 94 ? 18.656 9.18 1.323 1 92.25 94 THR B O 1
ATOM 3368 N N . PRO B 1 95 ? 19.719 11.031 1.824 1 91.56 95 PRO B N 1
ATOM 3369 C CA . PRO B 1 95 ? 18.484 11.773 2.029 1 91.56 95 PRO B CA 1
ATOM 3370 C C . PRO B 1 95 ? 17.609 11.828 0.775 1 91.56 95 PRO B C 1
ATOM 3372 O O . PRO B 1 95 ? 18.125 12.023 -0.329 1 91.56 95 PRO B O 1
ATOM 3375 N N . VAL B 1 96 ? 16.297 11.406 1.074 1 89.12 96 VAL B N 1
ATOM 3376 C CA . VAL B 1 96 ? 15.344 11.43 -0.031 1 89.12 96 VAL B CA 1
ATOM 3377 C C . VAL B 1 96 ? 14.141 12.289 0.342 1 89.12 96 VAL B C 1
ATOM 3379 O O . VAL B 1 96 ? 13.711 12.297 1.498 1 89.12 96 VAL B O 1
ATOM 3382 N N . SER B 1 97 ? 13.484 13.312 -0.326 1 70.75 97 SER B N 1
ATOM 3383 C CA . SER B 1 97 ? 12.203 14.008 -0.268 1 70.75 97 SER B CA 1
ATOM 3384 C C . SER B 1 97 ? 12.289 15.266 0.591 1 70.75 97 SER B C 1
ATOM 3386 O O . SER B 1 97 ? 11.273 15.852 0.96 1 70.75 97 SER B O 1
ATOM 3388 N N . LEU B 1 98 ? 13.336 15.555 0.915 1 63.03 98 LEU B N 1
ATOM 3389 C CA . LEU B 1 98 ? 13.398 16.844 1.591 1 63.03 98 LEU B CA 1
ATOM 3390 C C . LEU B 1 98 ? 13.352 18 0.584 1 63.03 98 LEU B C 1
ATOM 3392 O O . LEU B 1 98 ? 13.758 17.828 -0.569 1 63.03 98 LEU B O 1
ATOM 3396 N N . ARG B 1 99 ? 12.43 18.766 0.953 1 58.72 99 ARG B N 1
ATOM 3397 C CA . ARG B 1 99 ? 12.422 19.984 0.131 1 58.72 99 ARG B CA 1
ATOM 3398 C C . ARG B 1 99 ? 13.836 20.406 -0.222 1 58.72 99 ARG B C 1
ATOM 3400 O O . ARG B 1 99 ? 14.711 20.469 0.647 1 58.72 99 ARG B O 1
ATOM 3407 N N . GLY B 1 100 ? 14.023 20.547 -1.547 1 56.12 100 GLY B N 1
ATOM 3408 C CA . GLY B 1 100 ? 15.32 20.984 -2.018 1 56.12 100 GLY B CA 1
ATOM 3409 C C . GLY B 1 100 ? 16.266 19.844 -2.334 1 56.12 100 GLY B C 1
ATOM 3410 O O . GLY B 1 100 ? 17.375 20.062 -2.812 1 56.12 100 GLY B O 1
ATOM 3411 N N . VAL B 1 101 ? 15.812 18.734 -1.77 1 59.34 101 VAL B N 1
ATOM 3412 C CA . VAL B 1 101 ? 16.688 17.609 -2.076 1 59.34 101 VAL B CA 1
ATOM 3413 C C . VAL B 1 101 ? 16.453 17.141 -3.51 1 59.34 101 VAL B C 1
ATOM 3415 O O . VAL B 1 101 ? 15.305 16.938 -3.918 1 59.34 101 VAL B O 1
ATOM 3418 N N . PRO B 1 102 ? 17.469 17.188 -4.25 1 58.84 102 PRO B N 1
ATOM 3419 C CA . PRO B 1 102 ? 17.422 16.828 -5.668 1 58.84 102 PRO B CA 1
ATOM 3420 C C . PRO B 1 102 ? 16.875 15.406 -5.887 1 58.84 102 PRO B C 1
ATOM 3422 O O . PRO B 1 102 ? 16.328 15.117 -6.953 1 58.84 102 PRO B O 1
ATOM 3425 N N . SER B 1 103 ? 17.016 14.633 -4.789 1 66.5 103 SER B N 1
ATOM 3426 C CA . SER B 1 103 ? 16.703 13.242 -5.09 1 66.5 103 SER B CA 1
ATOM 3427 C C . SER B 1 103 ? 15.234 12.938 -4.809 1 66.5 103 SER B C 1
ATOM 3429 O O . SER B 1 103 ? 14.734 13.227 -3.721 1 66.5 103 SER B O 1
ATOM 3431 N N . GLU B 1 104 ? 14.57 12.594 -5.82 1 85.12 104 GLU B N 1
ATOM 3432 C CA . GLU B 1 104 ? 13.18 12.156 -5.766 1 85.12 104 GLU B CA 1
ATOM 3433 C C . GLU B 1 104 ? 13.055 10.797 -5.09 1 85.12 104 GLU B C 1
ATOM 3435 O O . GLU B 1 104 ? 13.883 9.906 -5.316 1 85.12 104 GLU B O 1
ATOM 3440 N N . ALA B 1 105 ? 12.195 10.711 -4.066 1 93 105 ALA B N 1
ATOM 3441 C CA . ALA B 1 105 ? 11.922 9.422 -3.438 1 93 105 ALA B CA 1
ATOM 3442 C C . ALA B 1 105 ? 11.125 8.516 -4.371 1 93 105 ALA B C 1
ATOM 3444 O O . ALA B 1 105 ? 10.055 8.906 -4.863 1 93 105 ALA B O 1
ATOM 3445 N N . ARG B 1 106 ? 11.688 7.383 -4.664 1 95.38 106 ARG B N 1
ATOM 3446 C CA . ARG B 1 106 ? 11.023 6.402 -5.516 1 95.38 106 ARG B CA 1
ATOM 3447 C C . ARG B 1 106 ? 10.555 5.199 -4.699 1 95.38 106 ARG B C 1
ATOM 3449 O O . ARG B 1 106 ? 11.336 4.605 -3.955 1 95.38 106 ARG B O 1
ATOM 3456 N N . GLN B 1 107 ? 9.352 4.895 -4.855 1 96.38 107 GLN B N 1
ATOM 3457 C CA . GLN B 1 107 ? 8.773 3.807 -4.066 1 96.38 107 GLN B CA 1
ATOM 3458 C C . GLN B 1 107 ? 8.953 2.463 -4.77 1 96.38 107 GLN B C 1
ATOM 3460 O O . GLN B 1 107 ? 8.773 2.359 -5.984 1 96.38 107 GLN B O 1
ATOM 3465 N N . CYS B 1 108 ? 9.398 1.459 -4.031 1 98.38 108 CYS B N 1
ATOM 3466 C CA . CYS B 1 108 ? 9.414 0.071 -4.477 1 98.38 108 CYS B CA 1
ATOM 3467 C C . CYS B 1 108 ? 8.117 -0.638 -4.098 1 98.38 108 CYS B C 1
ATOM 3469 O O . CYS B 1 108 ? 7.828 -0.812 -2.914 1 98.38 108 CYS B O 1
ATOM 3471 N N . ASP B 1 109 ? 7.395 -1.124 -5.035 1 98.19 109 ASP B N 1
ATOM 3472 C CA . ASP B 1 109 ? 6.098 -1.736 -4.77 1 98.19 109 ASP B CA 1
ATOM 3473 C C . ASP B 1 109 ? 6.254 -3.031 -3.973 1 98.19 109 ASP B C 1
ATOM 3475 O O . ASP B 1 109 ? 5.379 -3.391 -3.184 1 98.19 109 ASP B O 1
ATOM 3479 N N . TYR B 1 110 ? 7.355 -3.711 -4.133 1 98.44 110 TYR B N 1
ATOM 3480 C CA . TYR B 1 110 ? 7.562 -5.004 -3.488 1 98.44 110 TYR B CA 1
ATOM 3481 C C . TYR B 1 110 ? 7.812 -4.832 -1.994 1 98.44 110 TYR B C 1
ATOM 3483 O O . TYR B 1 110 ? 7.234 -5.555 -1.177 1 98.44 110 TYR B O 1
ATOM 3491 N N . THR B 1 111 ? 8.68 -3.859 -1.676 1 97.75 111 THR B N 1
ATOM 3492 C CA . THR B 1 111 ? 9.039 -3.689 -0.273 1 97.75 111 THR B CA 1
ATOM 3493 C C . THR B 1 111 ? 8.133 -2.662 0.399 1 97.75 111 THR B C 1
ATOM 3495 O O . THR B 1 111 ? 8.016 -2.637 1.626 1 97.75 111 THR B O 1
ATOM 3498 N N . GLY B 1 112 ? 7.574 -1.74 -0.414 1 97.5 112 GLY B N 1
ATOM 3499 C CA . GLY B 1 112 ? 6.809 -0.628 0.129 1 97.5 112 GLY B CA 1
ATOM 3500 C C . GLY B 1 112 ? 7.676 0.546 0.543 1 97.5 112 GLY B C 1
ATOM 3501 O O . GLY B 1 112 ? 7.16 1.623 0.854 1 97.5 112 GLY B O 1
ATOM 3502 N N . GLN B 1 113 ? 8.93 0.411 0.482 1 97.75 113 GLN B N 1
ATOM 3503 C CA . GLN B 1 113 ? 9.844 1.435 0.982 1 97.75 113 GLN B CA 1
ATOM 3504 C C . GLN B 1 113 ? 10.25 2.4 -0.127 1 97.75 113 GLN B C 1
ATOM 3506 O O . GLN B 1 113 ? 9.93 2.178 -1.298 1 97.75 113 GLN B O 1
ATOM 3511 N N . TYR B 1 114 ? 10.922 3.502 0.324 1 96.62 114 TYR B N 1
ATOM 3512 C CA . TYR B 1 114 ? 11.336 4.551 -0.602 1 96.62 114 TYR B CA 1
ATOM 3513 C C . TYR B 1 114 ? 12.844 4.539 -0.795 1 96.62 114 TYR B C 1
ATOM 3515 O O . TYR B 1 114 ? 13.594 4.262 0.144 1 96.62 114 TYR B O 1
ATOM 3523 N N . TYR B 1 115 ? 13.258 4.852 -2.053 1 96 115 TYR B N 1
ATOM 3524 C CA . TYR B 1 115 ? 14.664 4.77 -2.42 1 96 115 TYR B CA 1
ATOM 3525 C C . TYR B 1 115 ? 15.086 5.996 -3.223 1 96 115 TYR B C 1
ATOM 3527 O O . TYR B 1 115 ? 14.242 6.723 -3.748 1 96 115 TYR B O 1
ATOM 3535 N N . CYS B 1 116 ? 16.375 6.219 -3.221 1 94.5 116 CYS B N 1
ATOM 3536 C CA . CYS B 1 116 ? 16.938 7.277 -4.062 1 94.5 116 CYS B CA 1
ATOM 3537 C C . CYS B 1 116 ? 17.078 6.809 -5.504 1 94.5 116 CYS B C 1
ATOM 3539 O O . CYS B 1 116 ? 16.812 5.641 -5.809 1 94.5 116 CYS B O 1
ATOM 3541 N N . SER B 1 117 ? 17.484 7.672 -6.367 1 93.25 117 SER B N 1
ATOM 3542 C CA . SER B 1 117 ? 17.562 7.387 -7.793 1 93.25 117 SER B CA 1
ATOM 3543 C C . SER B 1 117 ? 18.719 6.449 -8.117 1 93.25 117 SER B C 1
ATOM 3545 O O . SER B 1 117 ? 18.75 5.84 -9.188 1 93.25 117 SER B O 1
ATOM 3547 N N . THR B 1 118 ? 19.625 6.254 -7.238 1 92.69 118 THR B N 1
ATOM 3548 C CA . THR B 1 118 ? 20.734 5.34 -7.445 1 92.69 118 THR B CA 1
ATOM 3549 C C . THR B 1 118 ? 20.344 3.91 -7.082 1 92.69 118 THR B C 1
ATOM 3551 O O . THR B 1 118 ? 20.844 2.953 -7.68 1 92.69 118 THR B O 1
ATOM 3554 N N . CYS B 1 119 ? 19.406 3.809 -6.184 1 94.94 119 CYS B N 1
ATOM 3555 C CA . CYS B 1 119 ? 19.016 2.492 -5.691 1 94.94 119 CYS B CA 1
ATOM 3556 C C . CYS B 1 119 ? 17.75 2.01 -6.379 1 94.94 119 CYS B C 1
ATOM 3558 O O . CYS B 1 119 ? 17.406 0.831 -6.297 1 94.94 119 CYS B O 1
ATOM 3560 N N . HIS B 1 120 ? 17.125 2.889 -7.059 1 96.88 120 HIS B N 1
ATOM 3561 C CA . HIS B 1 120 ? 15.875 2.617 -7.77 1 96.88 120 HIS B CA 1
ATOM 3562 C C . HIS B 1 120 ? 15.852 3.309 -9.125 1 96.88 120 HIS B C 1
ATOM 3564 O O . HIS B 1 120 ? 15.703 4.531 -9.203 1 96.88 120 HIS B O 1
ATOM 3570 N N . TRP B 1 121 ? 15.945 2.482 -10.172 1 96.25 121 TRP B N 1
ATOM 3571 C CA . TRP B 1 121 ? 16.078 3.01 -11.523 1 96.25 121 TRP B CA 1
ATOM 3572 C C . TRP B 1 121 ? 14.734 2.971 -12.25 1 96.25 121 TRP B C 1
ATOM 3574 O O . TRP B 1 121 ? 14.688 3.029 -13.484 1 96.25 121 TRP B O 1
ATOM 3584 N N . ASN B 1 122 ? 13.625 2.744 -11.484 1 96.94 122 ASN B N 1
ATOM 3585 C CA . ASN B 1 122 ? 12.281 2.607 -12.031 1 96.94 122 ASN B CA 1
ATOM 3586 C C . ASN B 1 122 ? 12.141 1.335 -12.859 1 96.94 122 ASN B C 1
ATOM 3588 O O . ASN B 1 122 ? 11.352 1.288 -13.805 1 96.94 122 ASN B O 1
ATOM 3592 N N . ASP B 1 123 ? 12.945 0.345 -12.516 1 96.75 123 ASP B N 1
ATOM 3593 C CA . ASP B 1 123 ? 12.711 -0.982 -13.078 1 96.75 123 ASP B CA 1
ATOM 3594 C C . ASP B 1 123 ? 11.336 -1.516 -12.688 1 96.75 123 ASP B C 1
ATOM 3596 O O . ASP B 1 123 ? 10.719 -1.016 -11.742 1 96.75 123 ASP B O 1
ATOM 3600 N N . THR B 1 124 ? 10.867 -2.43 -13.469 1 98.69 124 THR B N 1
ATOM 3601 C CA . THR B 1 124 ? 9.555 -2.979 -13.156 1 98.69 124 THR B CA 1
ATOM 3602 C C . THR B 1 124 ? 9.617 -4.5 -13.023 1 98.69 124 THR B C 1
ATOM 3604 O O . THR B 1 124 ? 10.516 -5.137 -13.578 1 98.69 124 THR B O 1
ATOM 3607 N N . ALA B 1 125 ? 8.789 -5.047 -12.266 1 98.69 125 ALA B N 1
ATOM 3608 C CA . ALA B 1 125 ? 8.648 -6.488 -12.078 1 98.69 125 ALA B CA 1
ATOM 3609 C C . ALA B 1 125 ? 7.223 -6.863 -11.695 1 98.69 125 ALA B C 1
ATOM 3611 O O . ALA B 1 125 ? 6.453 -6.012 -11.234 1 98.69 125 ALA B O 1
ATOM 3612 N N . VAL B 1 126 ? 6.863 -8.086 -12.031 1 98.69 126 VAL B N 1
ATOM 3613 C CA . VAL B 1 126 ? 5.598 -8.633 -11.555 1 98.69 126 VAL B CA 1
ATOM 3614 C C . VAL B 1 126 ? 5.664 -8.852 -10.047 1 98.69 126 VAL B C 1
ATOM 3616 O O . VAL B 1 126 ? 6.621 -9.445 -9.539 1 98.69 126 VAL B O 1
ATOM 3619 N N . ILE B 1 127 ? 4.66 -8.367 -9.352 1 98.62 127 ILE B N 1
ATOM 3620 C CA . ILE B 1 127 ? 4.652 -8.438 -7.891 1 98.62 127 ILE B CA 1
ATOM 3621 C C . ILE B 1 127 ? 3.891 -9.68 -7.438 1 98.62 127 ILE B C 1
ATOM 3623 O O . ILE B 1 127 ? 2.686 -9.797 -7.672 1 98.62 127 ILE B O 1
ATOM 3627 N N . PRO B 1 128 ? 4.555 -10.586 -6.727 1 98.44 128 PRO B N 1
ATOM 3628 C CA . PRO B 1 128 ? 3.916 -11.852 -6.359 1 98.44 128 PRO B CA 1
ATOM 3629 C C . PRO B 1 128 ? 2.633 -11.656 -5.555 1 98.44 128 PRO B C 1
ATOM 3631 O O . PRO B 1 128 ? 1.621 -12.305 -5.824 1 98.44 128 PRO B O 1
ATOM 3634 N N . ALA B 1 129 ? 2.646 -10.773 -4.609 1 98.06 129 ALA B N 1
ATOM 3635 C CA . ALA B 1 129 ? 1.479 -10.555 -3.762 1 98.06 129 ALA B CA 1
ATOM 3636 C C . ALA B 1 129 ? 0.27 -10.133 -4.594 1 98.06 129 ALA B C 1
ATOM 3638 O O . ALA B 1 129 ? -0.852 -10.578 -4.34 1 98.06 129 ALA B O 1
ATOM 3639 N N . ARG B 1 130 ? 0.512 -9.281 -5.551 1 96.56 130 ARG B N 1
ATOM 3640 C CA . ARG B 1 130 ? -0.578 -8.82 -6.406 1 96.56 130 ARG B CA 1
ATOM 3641 C C . ARG B 1 130 ? -1.115 -9.953 -7.27 1 96.56 130 ARG B C 1
ATOM 3643 O O . ARG B 1 130 ? -2.314 -10.016 -7.547 1 96.56 130 ARG B O 1
ATOM 3650 N N . VAL B 1 131 ? -0.261 -10.828 -7.691 1 96.81 131 VAL B N 1
ATOM 3651 C CA . VAL B 1 131 ? -0.673 -11.984 -8.477 1 96.81 131 VAL B CA 1
ATOM 3652 C C . VAL B 1 131 ? -1.513 -12.922 -7.609 1 96.81 131 VAL B C 1
ATOM 3654 O O . VAL B 1 131 ? -2.613 -13.32 -8 1 96.81 131 VAL B O 1
ATOM 3657 N N . ILE B 1 132 ? -1.025 -13.172 -6.449 1 96.56 132 ILE B N 1
ATOM 3658 C CA . ILE B 1 132 ? -1.616 -14.18 -5.574 1 96.56 132 ILE B CA 1
ATOM 3659 C C . ILE B 1 132 ? -2.965 -13.688 -5.059 1 96.56 132 ILE B C 1
ATOM 3661 O O . ILE B 1 132 ? -3.932 -14.453 -5 1 96.56 132 ILE B O 1
ATOM 3665 N N . HIS B 1 133 ? -3.072 -12.445 -4.734 1 95.19 133 HIS B N 1
ATOM 3666 C CA . HIS B 1 133 ? -4.277 -11.945 -4.09 1 95.19 133 HIS B CA 1
ATOM 3667 C C . HIS B 1 133 ? -5.27 -11.406 -5.117 1 95.19 133 HIS B C 1
ATOM 3669 O O . HIS B 1 133 ? -6.48 -11.453 -4.902 1 95.19 133 HIS B O 1
ATOM 3675 N N . ASN B 1 134 ? -4.75 -10.945 -6.23 1 93.44 134 ASN B N 1
ATOM 3676 C CA . ASN B 1 134 ? -5.605 -10.211 -7.16 1 93.44 134 ASN B CA 1
ATOM 3677 C C . ASN B 1 134 ? -5.547 -10.797 -8.562 1 93.44 134 ASN B C 1
ATOM 3679 O O . ASN B 1 134 ? -6.309 -10.391 -9.445 1 93.44 134 ASN B O 1
ATOM 3683 N N . TRP B 1 135 ? -4.691 -11.773 -8.836 1 94.38 135 TRP B N 1
ATOM 3684 C CA . TRP B 1 135 ? -4.43 -12.297 -10.172 1 94.38 135 TRP B CA 1
ATOM 3685 C C . TRP B 1 135 ? -4.074 -11.172 -11.141 1 94.38 135 TRP B C 1
ATOM 3687 O O . TRP B 1 135 ? -4.562 -11.141 -12.266 1 94.38 135 TRP B O 1
ATOM 3697 N N . GLU B 1 136 ? -3.295 -10.227 -10.594 1 93.62 136 GLU B N 1
ATOM 3698 C CA . GLU B 1 136 ? -2.816 -9.078 -11.359 1 93.62 136 GLU B CA 1
ATOM 3699 C C . GLU B 1 136 ? -1.353 -9.25 -11.758 1 93.62 136 GLU B C 1
ATOM 3701 O O . GLU B 1 136 ? -0.488 -9.43 -10.898 1 93.62 136 GLU B O 1
ATOM 3706 N N . PHE B 1 137 ? -1.091 -9.078 -13.07 1 96.56 137 PHE B N 1
ATOM 3707 C CA . PHE B 1 137 ? 0.247 -9.406 -13.547 1 96.56 137 PHE B CA 1
ATOM 3708 C C . PHE B 1 137 ? 0.956 -8.164 -14.07 1 96.56 137 PHE B C 1
ATOM 3710 O O . PHE B 1 137 ? 2.105 -8.234 -14.508 1 96.56 137 PHE B O 1
ATOM 3717 N N . GLU B 1 138 ? 0.268 -7.031 -13.977 1 96 138 GLU B N 1
ATOM 3718 C CA . GLU B 1 138 ? 0.916 -5.801 -14.422 1 96 138 GLU B CA 1
ATOM 3719 C C . GLU B 1 138 ? 2.162 -5.504 -13.594 1 96 138 GLU B C 1
ATOM 3721 O O . GLU B 1 138 ? 2.098 -5.441 -12.367 1 96 138 GLU B O 1
ATOM 3726 N N . PRO B 1 139 ? 3.279 -5.332 -14.273 1 98.44 139 PRO B N 1
ATOM 3727 C CA . PRO B 1 139 ? 4.5 -5.047 -13.516 1 98.44 139 PRO B CA 1
ATOM 3728 C C . PRO B 1 139 ? 4.449 -3.695 -12.805 1 98.44 139 PRO B C 1
ATOM 3730 O O . PRO B 1 139 ? 3.764 -2.777 -13.258 1 98.44 139 PRO B O 1
ATOM 3733 N N . ARG B 1 140 ? 5.07 -3.609 -11.664 1 98.56 140 ARG B N 1
ATOM 3734 C CA . ARG B 1 140 ? 5.184 -2.381 -10.883 1 98.56 140 ARG B CA 1
ATOM 3735 C C . ARG B 1 140 ? 6.648 -1.995 -10.68 1 98.56 140 ARG B C 1
ATOM 3737 O O . ARG B 1 140 ? 7.539 -2.832 -10.82 1 98.56 140 ARG B O 1
ATOM 3744 N N . LYS B 1 141 ? 6.859 -0.73 -10.383 1 98.62 141 LYS B N 1
ATOM 3745 C CA . LYS B 1 141 ? 8.219 -0.243 -10.164 1 98.62 141 LYS B CA 1
ATOM 3746 C C . LYS B 1 141 ? 8.82 -0.831 -8.891 1 98.62 141 LYS B C 1
ATOM 3748 O O . LYS B 1 141 ? 8.141 -0.91 -7.863 1 98.62 141 LYS B O 1
ATOM 3753 N N . VAL B 1 142 ? 10.039 -1.281 -9.062 1 98.75 142 VAL B N 1
ATOM 3754 C CA . VAL B 1 142 ? 10.742 -1.852 -7.914 1 98.75 142 VAL B CA 1
ATOM 3755 C C . VAL B 1 142 ? 12.18 -1.348 -7.887 1 98.75 142 VAL B C 1
ATOM 3757 O O . VAL B 1 142 ? 12.703 -0.888 -8.906 1 98.75 142 VAL B O 1
ATOM 3760 N N . CYS B 1 143 ? 12.758 -1.376 -6.715 1 97.56 143 CYS B N 1
ATOM 3761 C CA . CYS B 1 143 ? 14.156 -0.984 -6.598 1 97.56 143 CYS B CA 1
ATOM 3762 C C . CYS B 1 143 ? 15.07 -2.02 -7.246 1 97.56 143 CYS B C 1
ATOM 3764 O O . CYS B 1 143 ? 14.625 -3.119 -7.578 1 97.56 143 CYS B O 1
ATOM 3766 N N . ARG B 1 144 ? 16.344 -1.676 -7.406 1 96.62 144 ARG B N 1
ATOM 3767 C CA . ARG B 1 144 ? 17.297 -2.527 -8.094 1 96.62 144 ARG B CA 1
ATOM 3768 C C . ARG B 1 144 ? 17.469 -3.859 -7.367 1 96.62 144 ARG B C 1
ATOM 3770 O O . ARG B 1 144 ? 17.5 -4.918 -8 1 96.62 144 ARG B O 1
ATOM 3777 N N . SER B 1 145 ? 17.578 -3.824 -6.094 1 96.19 145 SER B N 1
ATOM 3778 C CA . SER B 1 145 ? 17.766 -5.035 -5.305 1 96.19 145 SER B CA 1
ATOM 3779 C C . SER B 1 145 ? 16.562 -5.969 -5.438 1 96.19 145 SER B C 1
ATOM 3781 O O . SER B 1 145 ? 16.719 -7.176 -5.625 1 96.19 145 SER B O 1
ATOM 3783 N N . SER B 1 146 ? 15.336 -5.422 -5.332 1 97.81 146 SER B N 1
ATOM 3784 C CA . SER B 1 146 ? 14.125 -6.215 -5.473 1 97.81 146 SER B CA 1
ATOM 3785 C C . SER B 1 146 ? 14 -6.797 -6.879 1 97.81 146 SER B C 1
ATOM 3787 O O . SER B 1 146 ? 13.539 -7.926 -7.051 1 97.81 146 SER B O 1
ATOM 3789 N N . MET B 1 147 ? 14.391 -6 -7.828 1 98 147 MET B N 1
ATOM 3790 C CA . MET B 1 147 ? 14.352 -6.488 -9.203 1 98 147 MET B CA 1
ATOM 3791 C C . MET B 1 147 ? 15.188 -7.758 -9.359 1 98 147 MET B C 1
ATOM 3793 O O . MET B 1 147 ? 14.719 -8.742 -9.938 1 98 147 MET B O 1
ATOM 3797 N N . ARG B 1 148 ? 16.391 -7.75 -8.836 1 97 148 ARG B N 1
ATOM 3798 C CA . ARG B 1 148 ? 17.281 -8.898 -8.93 1 97 148 ARG B CA 1
ATOM 3799 C C . ARG B 1 148 ? 16.734 -10.086 -8.141 1 97 148 ARG B C 1
ATOM 3801 O O . ARG B 1 148 ? 16.75 -11.219 -8.617 1 97 148 ARG B O 1
ATOM 3808 N N . TYR B 1 149 ? 16.281 -9.773 -6.969 1 97.44 149 TYR B N 1
ATOM 3809 C CA . TYR B 1 149 ? 15.727 -10.82 -6.121 1 97.44 149 TYR B CA 1
ATOM 3810 C C . TYR B 1 149 ? 14.555 -11.516 -6.809 1 97.44 149 TYR B C 1
ATOM 3812 O O . TYR B 1 149 ? 14.492 -12.742 -6.852 1 97.44 149 TYR B O 1
ATOM 3820 N N . LEU B 1 150 ? 13.617 -10.742 -7.281 1 98.31 150 LEU B N 1
ATOM 3821 C CA . LEU B 1 150 ? 12.414 -11.273 -7.914 1 98.31 150 LEU B CA 1
ATOM 3822 C C . LEU B 1 150 ? 12.766 -12.062 -9.172 1 98.31 150 LEU B C 1
ATOM 3824 O O . LEU B 1 150 ? 12.133 -13.078 -9.469 1 98.31 150 LEU B O 1
ATOM 3828 N N . ALA B 1 151 ? 13.773 -11.594 -9.867 1 97.75 151 ALA B N 1
ATOM 3829 C CA . ALA B 1 151 ? 14.219 -12.305 -11.062 1 97.75 151 ALA B CA 1
ATOM 3830 C C . ALA B 1 151 ? 14.742 -13.695 -10.711 1 97.75 151 ALA B C 1
ATOM 3832 O O . ALA B 1 151 ? 14.445 -14.672 -11.406 1 97.75 151 ALA B O 1
ATOM 3833 N N . LEU B 1 152 ? 15.492 -13.758 -9.672 1 97.38 152 LEU B N 1
ATOM 3834 C CA . LEU B 1 152 ? 16.062 -15.031 -9.25 1 97.38 152 LEU B CA 1
ATOM 3835 C C . LEU B 1 152 ? 14.992 -15.953 -8.68 1 97.38 152 LEU B C 1
ATOM 3837 O O . LEU B 1 152 ? 15.078 -17.172 -8.812 1 97.38 152 LEU B O 1
ATOM 3841 N N . MET B 1 153 ? 14.016 -15.414 -8.133 1 98.12 153 MET B N 1
ATOM 3842 C CA . MET B 1 153 ? 12.961 -16.172 -7.453 1 98.12 153 MET B CA 1
ATOM 3843 C C . MET B 1 153 ? 11.93 -16.688 -8.453 1 98.12 153 MET B C 1
ATOM 3845 O O . MET B 1 153 ? 11.211 -17.641 -8.172 1 98.12 153 MET B O 1
ATOM 3849 N N . LEU B 1 154 ? 11.875 -16.188 -9.609 1 97.81 154 LEU B N 1
ATOM 3850 C CA . LEU B 1 154 ? 10.82 -16.359 -10.602 1 97.81 154 LEU B CA 1
ATOM 3851 C C . LEU B 1 154 ? 10.562 -17.844 -10.859 1 97.81 154 LEU B C 1
ATOM 3853 O O . LEU B 1 154 ? 9.414 -18.281 -10.82 1 97.81 154 LEU B O 1
ATOM 3857 N N . PRO B 1 155 ? 11.586 -18.641 -11.008 1 96.81 155 PRO B N 1
ATOM 3858 C CA . PRO B 1 155 ? 11.32 -20.047 -11.344 1 96.81 155 PRO B CA 1
ATOM 3859 C C . PRO B 1 155 ? 11.219 -20.938 -10.109 1 96.81 155 PRO B C 1
ATOM 3861 O O . PRO B 1 155 ? 10.938 -22.125 -10.227 1 96.81 155 PRO B O 1
ATOM 3864 N N . ARG B 1 156 ? 11.367 -20.406 -8.938 1 97.44 156 ARG B N 1
ATOM 3865 C CA . ARG B 1 156 ? 11.383 -21.219 -7.727 1 97.44 156 ARG B CA 1
ATOM 3866 C C . ARG B 1 156 ? 9.969 -21.562 -7.277 1 97.44 156 ARG B C 1
ATOM 3868 O O . ARG B 1 156 ? 9.156 -20.672 -7.016 1 97.44 156 ARG B O 1
ATOM 3875 N N . PRO B 1 157 ? 9.648 -22.844 -7.223 1 97.69 157 PRO B N 1
ATOM 3876 C CA . PRO B 1 157 ? 8.312 -23.266 -6.797 1 97.69 157 PRO B CA 1
ATOM 3877 C C . PRO B 1 157 ? 8.109 -23.156 -5.289 1 97.69 157 PRO B C 1
ATOM 3879 O O . PRO B 1 157 ? 8.188 -24.156 -4.574 1 97.69 157 PRO B O 1
ATOM 3882 N N . VAL B 1 158 ? 7.758 -21.969 -4.844 1 97.94 158 VAL B N 1
ATOM 3883 C CA . VAL B 1 158 ? 7.691 -21.734 -3.404 1 97.94 158 VAL B CA 1
ATOM 3884 C C . VAL B 1 158 ? 6.277 -21.328 -3.01 1 97.94 158 VAL B C 1
ATOM 3886 O O . VAL B 1 158 ? 6.023 -20.984 -1.853 1 97.94 158 VAL B O 1
ATOM 3889 N N . LEU B 1 159 ? 5.359 -21.359 -3.936 1 98.19 159 LEU B N 1
ATOM 3890 C CA . LEU B 1 159 ? 4.012 -20.859 -3.67 1 98.19 159 LEU B CA 1
ATOM 3891 C C . LEU B 1 159 ? 3.027 -22.016 -3.525 1 98.19 159 LEU B C 1
ATOM 3893 O O . LEU B 1 159 ? 2.732 -22.703 -4.5 1 98.19 159 LEU B O 1
ATOM 3897 N N . LYS B 1 160 ? 2.584 -22.203 -2.326 1 97.5 160 LYS B N 1
ATOM 3898 C CA . LYS B 1 160 ? 1.48 -23.125 -2.072 1 97.5 160 LYS B CA 1
ATOM 3899 C C . LYS B 1 160 ? 0.135 -22.422 -2.186 1 97.5 160 LYS B C 1
ATOM 3901 O O . LYS B 1 160 ? -0.467 -22.062 -1.175 1 97.5 160 LYS B O 1
ATOM 3906 N N . LEU B 1 161 ? -0.372 -22.344 -3.357 1 96.38 161 LEU B N 1
ATOM 3907 C CA . LEU B 1 161 ? -1.48 -21.453 -3.693 1 96.38 161 LEU B CA 1
ATOM 3908 C C . LEU B 1 161 ? -2.734 -21.828 -2.91 1 96.38 161 LEU B C 1
ATOM 3910 O O . LEU B 1 161 ? -3.455 -20.953 -2.428 1 96.38 161 LEU B O 1
ATOM 3914 N N . ARG B 1 162 ? -2.975 -23.094 -2.744 1 95.69 162 ARG B N 1
ATOM 3915 C CA . ARG B 1 162 ? -4.184 -23.547 -2.062 1 95.69 162 ARG B CA 1
ATOM 3916 C C . ARG B 1 162 ? -4.164 -23.141 -0.591 1 95.69 162 ARG B C 1
ATOM 3918 O O . ARG B 1 162 ? -5.215 -22.938 0.019 1 95.69 162 ARG B O 1
ATOM 3925 N N . GLU B 1 163 ? -3.008 -23.094 -0.05 1 96.44 163 GLU B N 1
ATOM 3926 C CA . GLU B 1 163 ? -2.863 -22.672 1.343 1 96.44 163 GLU B CA 1
ATOM 3927 C C . GLU B 1 163 ? -2.893 -21.156 1.473 1 96.44 163 GLU B C 1
ATOM 3929 O O . GLU B 1 163 ? -3.484 -20.625 2.412 1 96.44 163 GLU B O 1
ATOM 3934 N N . ILE B 1 164 ? -2.307 -20.438 0.564 1 96.56 164 ILE B N 1
ATOM 3935 C CA . ILE B 1 164 ? -2.15 -18.984 0.63 1 96.56 164 ILE B CA 1
ATOM 3936 C C . ILE B 1 164 ? -3.473 -18.312 0.277 1 96.56 164 ILE B C 1
ATOM 3938 O O . ILE B 1 164 ? -3.891 -17.359 0.946 1 96.56 164 ILE B O 1
ATOM 3942 N N . ASN B 1 165 ? -4.121 -18.766 -0.829 1 95.75 165 ASN B N 1
ATOM 3943 C CA . ASN B 1 165 ? -5.387 -18.203 -1.277 1 95.75 165 ASN B CA 1
ATOM 3944 C C . ASN B 1 165 ? -6.246 -19.25 -1.993 1 95.75 165 ASN B C 1
ATOM 3946 O O . ASN B 1 165 ? -6.293 -19.281 -3.225 1 95.75 165 ASN B O 1
ATOM 3950 N N . PRO B 1 166 ? -6.996 -19.969 -1.279 1 94.75 166 PRO B N 1
ATOM 3951 C CA . PRO B 1 166 ? -7.828 -21 -1.891 1 94.75 166 PRO B CA 1
ATOM 3952 C C . PRO B 1 166 ? -8.93 -20.422 -2.777 1 94.75 166 PRO B C 1
ATOM 3954 O O . PRO B 1 166 ? -9.383 -21.094 -3.719 1 94.75 166 PRO B O 1
ATOM 3957 N N . LEU B 1 167 ? -9.328 -19.234 -2.58 1 93.25 167 LEU B N 1
ATOM 3958 C CA . LEU B 1 167 ? -10.43 -18.625 -3.311 1 93.25 167 LEU B CA 1
ATOM 3959 C C . LEU B 1 167 ? -10.055 -18.391 -4.773 1 93.25 167 LEU B C 1
ATOM 3961 O O . LEU B 1 167 ? -10.938 -18.297 -5.633 1 93.25 167 LEU B O 1
ATOM 3965 N N . LEU B 1 168 ? -8.828 -18.344 -4.977 1 92.44 168 LEU B N 1
ATOM 3966 C CA . LEU B 1 168 ? -8.352 -18.094 -6.332 1 92.44 168 LEU B CA 1
ATOM 3967 C C . LEU B 1 168 ? -8.852 -19.172 -7.289 1 92.44 168 LEU B C 1
ATOM 3969 O O . LEU B 1 168 ? -9.195 -18.875 -8.438 1 92.44 168 LEU B O 1
ATOM 3973 N N . PHE B 1 169 ? -8.945 -20.359 -6.859 1 93 169 PHE B N 1
ATOM 3974 C CA . PHE B 1 169 ? -9.344 -21.484 -7.684 1 93 169 PHE B CA 1
ATOM 3975 C C . PHE B 1 169 ? -10.82 -21.406 -8.047 1 93 169 PHE B C 1
ATOM 3977 O O . PHE B 1 169 ? -11.281 -22.047 -8.992 1 93 169 PHE B O 1
ATOM 3984 N N . ASN B 1 170 ? -11.539 -20.609 -7.301 1 91 170 ASN B N 1
ATOM 3985 C CA . ASN B 1 170 ? -12.953 -20.406 -7.598 1 91 170 ASN B CA 1
ATOM 3986 C C . ASN B 1 170 ? -13.148 -19.375 -8.711 1 91 170 ASN B C 1
ATOM 3988 O O . ASN B 1 170 ? -14.172 -19.391 -9.398 1 91 170 ASN B O 1
ATOM 3992 N N . PHE B 1 171 ? -12.117 -18.656 -8.914 1 87.19 171 PHE B N 1
ATOM 3993 C CA . PHE B 1 171 ? -12.352 -17.516 -9.773 1 87.19 171 PHE B CA 1
ATOM 3994 C C . PHE B 1 171 ? -11.5 -17.594 -11.031 1 87.19 171 PHE B C 1
ATOM 3996 O O . PHE B 1 171 ? -11.773 -16.922 -12.023 1 87.19 171 PHE B O 1
ATOM 4003 N N . VAL B 1 172 ? -10.516 -18.406 -10.984 1 91.25 172 VAL B N 1
ATOM 4004 C CA . VAL B 1 172 ? -9.625 -18.547 -12.125 1 91.25 172 VAL B CA 1
ATOM 4005 C C . VAL B 1 172 ? -9.781 -19.953 -12.727 1 91.25 172 VAL B C 1
ATOM 4007 O O . VAL B 1 172 ? -9.203 -20.922 -12.219 1 91.25 172 VAL B O 1
ATOM 4010 N N . GLU B 1 173 ? -10.398 -20.031 -13.805 1 91.88 173 GLU B N 1
ATOM 4011 C CA . GLU B 1 173 ? -10.703 -21.312 -14.438 1 91.88 173 GLU B CA 1
ATOM 4012 C C . GLU B 1 173 ? -9.43 -22 -14.914 1 91.88 173 GLU B C 1
ATOM 4014 O O . GLU B 1 173 ? -9.312 -23.234 -14.828 1 91.88 173 GLU B O 1
ATOM 4019 N N . GLU B 1 174 ? -8.547 -21.203 -15.43 1 94.38 174 GLU B N 1
ATOM 4020 C CA . GLU B 1 174 ? -7.293 -21.766 -15.922 1 94.38 174 GLU B CA 1
ATOM 4021 C C . GLU B 1 174 ? -6.539 -22.484 -14.812 1 94.38 174 GLU B C 1
ATOM 4023 O O . GLU B 1 174 ? -5.887 -23.5 -15.062 1 94.38 174 GLU B O 1
ATOM 4028 N N . LEU B 1 175 ? -6.625 -21.953 -13.695 1 95 175 LEU B N 1
ATOM 4029 C CA . LEU B 1 175 ? -5.941 -22.562 -12.555 1 95 175 LEU B CA 1
ATOM 4030 C C . LEU B 1 175 ? -6.523 -23.938 -12.234 1 95 175 LEU B C 1
ATOM 4032 O O . LEU B 1 175 ? -5.789 -24.844 -11.867 1 95 175 LEU B O 1
ATOM 4036 N N . VAL B 1 176 ? -7.773 -24.109 -12.359 1 95.25 176 VAL B N 1
ATOM 4037 C CA . VAL B 1 176 ? -8.453 -25.375 -12.102 1 95.25 176 VAL B CA 1
ATOM 4038 C C . VAL B 1 176 ? -8.008 -26.406 -13.125 1 95.25 176 VAL B C 1
ATOM 4040 O O . VAL B 1 176 ? -7.754 -27.562 -12.781 1 95.25 176 VAL B O 1
ATOM 4043 N N . GLU B 1 177 ? -7.953 -25.922 -14.289 1 96.12 177 GLU B N 1
ATOM 4044 C CA . GLU B 1 177 ? -7.508 -26.812 -15.367 1 96.12 177 GLU B CA 1
ATOM 4045 C C . GLU B 1 177 ? -6.086 -27.297 -15.125 1 96.12 177 GLU B C 1
ATOM 4047 O O . GLU B 1 177 ? -5.805 -28.5 -15.273 1 96.12 177 GLU B O 1
ATOM 4052 N N . ILE B 1 178 ? -5.23 -26.375 -14.781 1 98 178 ILE B N 1
ATOM 4053 C CA . ILE B 1 178 ? -3.832 -26.719 -14.562 1 98 178 ILE B CA 1
ATOM 4054 C C . ILE B 1 178 ? -3.719 -27.672 -13.367 1 98 178 ILE B C 1
ATOM 4056 O O . ILE B 1 178 ? -2.924 -28.609 -13.383 1 98 178 ILE B O 1
ATOM 4060 N N . ARG B 1 179 ? -4.465 -27.391 -12.344 1 97.06 179 ARG B N 1
ATOM 4061 C CA . ARG B 1 179 ? -4.469 -28.25 -11.18 1 97.06 179 ARG B CA 1
ATOM 4062 C C . ARG B 1 179 ? -4.84 -29.688 -11.562 1 97.06 179 ARG B C 1
ATOM 4064 O O . ARG B 1 179 ? -4.203 -30.641 -11.109 1 97.06 179 ARG B O 1
ATOM 4071 N N . LYS B 1 180 ? -5.848 -29.875 -12.367 1 96.62 180 LYS B N 1
ATOM 4072 C CA . LYS B 1 180 ? -6.266 -31.188 -12.82 1 96.62 180 LYS B CA 1
ATOM 4073 C C . LYS B 1 180 ? -5.156 -31.875 -13.609 1 96.62 180 LYS B C 1
ATOM 4075 O O . LYS B 1 180 ? -4.875 -33.062 -13.398 1 96.62 180 LYS B O 1
ATOM 4080 N N . LEU B 1 181 ? -4.57 -31.172 -14.469 1 97.69 181 LEU B N 1
ATOM 4081 C CA . LEU B 1 181 ? -3.49 -31.719 -15.281 1 97.69 181 LEU B CA 1
ATOM 4082 C C . LEU B 1 181 ? -2.322 -32.156 -14.406 1 97.69 181 LEU B C 1
ATOM 4084 O O . LEU B 1 181 ? -1.734 -33.219 -14.633 1 97.69 181 LEU B O 1
ATOM 4088 N N . ARG B 1 182 ? -1.992 -31.312 -13.445 1 97.75 182 ARG B N 1
ATOM 4089 C CA . ARG B 1 182 ? -0.903 -31.656 -12.539 1 97.75 182 ARG B CA 1
ATOM 4090 C C . ARG B 1 182 ? -1.233 -32.906 -11.742 1 97.75 182 ARG B C 1
ATOM 4092 O O . ARG B 1 182 ? -0.371 -33.781 -11.539 1 97.75 182 ARG B O 1
ATOM 4099 N N . GLN B 1 183 ? -2.424 -33.062 -11.273 1 96.44 183 GLN B N 1
ATOM 4100 C CA . GLN B 1 183 ? -2.871 -34.25 -10.562 1 96.44 183 GLN B CA 1
ATOM 4101 C C . GLN B 1 183 ? -2.76 -35.5 -11.445 1 96.44 183 GLN B C 1
ATOM 4103 O O . GLN B 1 183 ? -2.309 -36.531 -10.992 1 96.44 183 GLN B O 1
ATOM 4108 N N . ASP B 1 184 ? -3.188 -35.344 -12.633 1 97.12 184 ASP B N 1
ATOM 4109 C CA . ASP B 1 184 ? -3.109 -36.469 -13.586 1 97.12 184 ASP B CA 1
ATOM 4110 C C . ASP B 1 184 ? -1.666 -36.906 -13.773 1 97.12 184 ASP B C 1
ATOM 4112 O O . ASP B 1 184 ? -1.391 -38.125 -13.789 1 97.12 184 ASP B O 1
ATOM 4116 N N . ILE B 1 185 ? -0.833 -35.969 -13.938 1 96.69 185 ILE B N 1
ATOM 4117 C CA . ILE B 1 185 ? 0.573 -36.25 -14.172 1 96.69 185 ILE B CA 1
ATOM 4118 C C . ILE B 1 185 ? 1.128 -37.062 -13.008 1 96.69 185 ILE B C 1
ATOM 4120 O O . ILE B 1 185 ? 1.863 -38.031 -13.219 1 96.69 185 ILE B O 1
ATOM 4124 N N . LEU B 1 186 ? 0.784 -36.719 -11.859 1 96.38 186 LEU B N 1
ATOM 4125 C CA . LEU B 1 186 ? 1.248 -37.438 -10.688 1 96.38 186 LEU B CA 1
ATOM 4126 C C . LEU B 1 186 ? 0.683 -38.844 -10.672 1 96.38 186 LEU B C 1
ATOM 4128 O O . LEU B 1 186 ? 1.355 -39.781 -10.234 1 96.38 186 LEU B O 1
ATOM 4132 N N . LEU B 1 187 ? -0.549 -39 -11.07 1 95.62 187 LEU B N 1
ATOM 4133 C CA . LEU B 1 187 ? -1.169 -40.312 -11.148 1 95.62 187 LEU B CA 1
ATOM 4134 C C . LEU B 1 187 ? -0.526 -41.156 -12.242 1 95.62 187 LEU B C 1
ATOM 4136 O O . LEU B 1 187 ? -0.504 -42.375 -12.148 1 95.62 187 LEU B O 1
ATOM 4140 N N . MET B 1 188 ? 0.018 -40.531 -13.234 1 96.88 188 MET B N 1
ATOM 4141 C CA . MET B 1 188 ? 0.642 -41.219 -14.359 1 96.88 188 MET B CA 1
ATOM 4142 C C . MET B 1 188 ? 2.076 -41.625 -14.031 1 96.88 188 MET B C 1
ATOM 4144 O O . MET B 1 188 ? 2.605 -42.562 -14.594 1 96.88 188 MET B O 1
ATOM 4148 N N . LYS B 1 189 ? 2.656 -40.938 -13.141 1 96.38 189 LYS B N 1
ATOM 4149 C CA . LYS B 1 189 ? 4.078 -41.094 -12.828 1 96.38 189 LYS B CA 1
ATOM 4150 C C . LYS B 1 189 ? 4.434 -42.531 -12.539 1 96.38 189 LYS B C 1
ATOM 4152 O O . LYS B 1 189 ? 5.418 -43.062 -13.07 1 96.38 189 LYS B O 1
ATOM 4157 N N . PRO B 1 190 ? 3.645 -43.312 -11.727 1 95 190 PRO B N 1
ATOM 4158 C CA . PRO B 1 190 ? 3.996 -44.688 -11.414 1 95 190 PRO B CA 1
ATOM 4159 C C . PRO B 1 190 ? 4.078 -45.562 -12.664 1 95 190 PRO B C 1
ATOM 4161 O O . PRO B 1 190 ? 4.855 -46.531 -12.695 1 95 190 PRO B O 1
ATOM 4164 N N . TYR B 1 191 ? 3.33 -45.281 -13.672 1 96.69 191 TYR B N 1
ATOM 4165 C CA . TYR B 1 191 ? 3.383 -46.031 -14.922 1 96.69 191 TYR B CA 1
ATOM 4166 C C . TYR B 1 191 ? 4.738 -45.875 -15.602 1 96.69 191 TYR B C 1
ATOM 4168 O O . TYR B 1 191 ? 5.297 -46.844 -16.125 1 96.69 191 TYR B O 1
ATOM 4176 N N . PHE B 1 192 ? 5.309 -44.688 -15.516 1 96.62 192 PHE B N 1
ATOM 4177 C CA . PHE B 1 192 ? 6.539 -44.375 -16.234 1 96.62 192 PHE B CA 1
ATOM 4178 C C . PHE B 1 192 ? 7.754 -44.906 -15.484 1 96.62 192 PHE B C 1
ATOM 4180 O O . PHE B 1 192 ? 8.719 -45.375 -16.094 1 96.62 192 PHE B O 1
ATOM 4187 N N . ILE B 1 193 ? 7.711 -44.875 -14.188 1 95.44 193 ILE B N 1
ATOM 4188 C CA . ILE B 1 193 ? 8.867 -45.281 -13.398 1 95.44 193 ILE B CA 1
ATOM 4189 C C . ILE B 1 193 ? 9.031 -46.812 -13.453 1 95.44 193 ILE B C 1
ATOM 4191 O O . ILE B 1 193 ? 10.117 -47.312 -13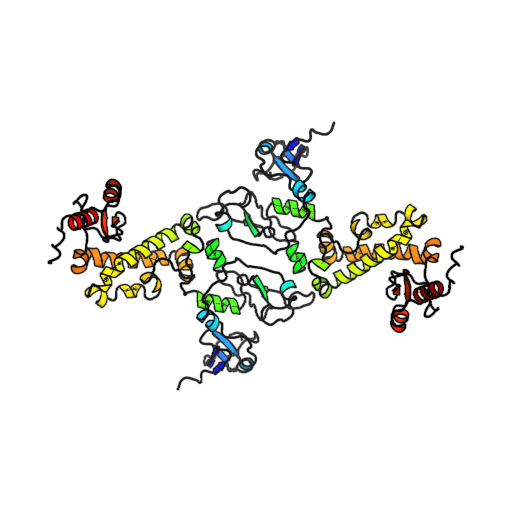.203 1 95.44 193 ILE B O 1
ATOM 4195 N N . THR B 1 194 ? 7.926 -47.531 -13.773 1 95.62 194 THR B N 1
ATOM 4196 C CA . THR B 1 194 ? 7.977 -48.969 -13.805 1 95.62 194 THR B CA 1
ATOM 4197 C C . THR B 1 194 ? 7.977 -49.5 -15.25 1 95.62 194 THR B C 1
ATOM 4199 O O . THR B 1 194 ? 7.824 -50.688 -15.484 1 95.62 194 THR B O 1
ATOM 4202 N N . CYS B 1 195 ? 7.992 -48.625 -16.141 1 96.81 195 CYS B N 1
ATOM 4203 C CA . CYS B 1 195 ? 7.941 -49 -17.547 1 96.81 195 CYS B CA 1
ATOM 4204 C C . CYS B 1 195 ? 9.297 -48.781 -18.219 1 96.81 195 CYS B C 1
ATOM 4206 O O . CYS B 1 195 ? 9.781 -47.656 -18.297 1 96.81 195 CYS B O 1
ATOM 4208 N N . LYS B 1 196 ? 9.93 -49.812 -18.734 1 96.75 196 LYS B N 1
ATOM 4209 C CA . LYS B 1 196 ? 11.234 -49.75 -19.406 1 96.75 196 LYS B CA 1
ATOM 4210 C C . LYS B 1 196 ? 11.18 -48.875 -20.641 1 96.75 196 LYS B C 1
ATOM 4212 O O . LYS B 1 196 ? 12.102 -48.094 -20.891 1 96.75 196 LYS B O 1
ATOM 4217 N N . GLU B 1 197 ? 10.172 -49 -21.406 1 96.06 197 GLU B N 1
ATOM 4218 C CA . GLU B 1 197 ? 10.0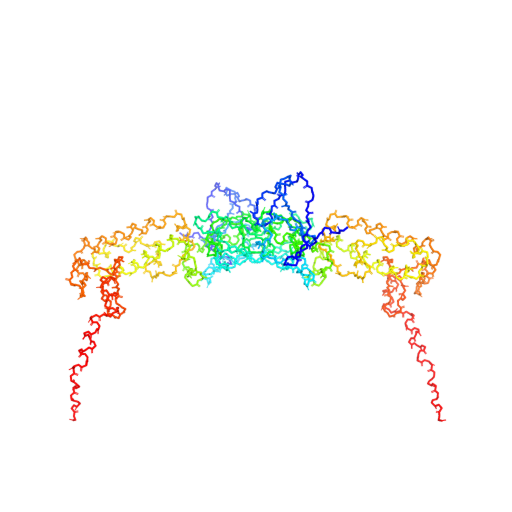08 -48.219 -22.625 1 96.06 197 GLU B CA 1
ATOM 4219 C C . GLU B 1 197 ? 9.914 -46.719 -22.312 1 96.06 197 GLU B C 1
ATOM 4221 O O . GLU B 1 197 ? 10.508 -45.906 -23.016 1 96.06 197 GLU B O 1
ATOM 4226 N N . ALA B 1 198 ? 9.172 -46.469 -21.281 1 96.12 198 ALA B N 1
ATOM 4227 C CA . ALA B 1 198 ? 9 -45.094 -20.875 1 96.12 198 ALA B CA 1
ATOM 4228 C C . ALA B 1 198 ? 10.32 -44.5 -20.391 1 96.12 198 ALA B C 1
ATOM 4230 O O . ALA B 1 198 ? 10.609 -43.312 -20.641 1 96.12 198 ALA B O 1
ATOM 4231 N N . MET B 1 199 ? 11.078 -45.219 -19.641 1 95.81 199 MET B N 1
ATOM 4232 C CA . MET B 1 199 ? 12.375 -44.781 -19.125 1 95.81 199 MET B CA 1
ATOM 4233 C C . MET B 1 199 ? 13.352 -44.5 -20.266 1 95.81 199 MET B C 1
ATOM 4235 O O . MET B 1 199 ? 14.07 -43.5 -20.25 1 95.81 199 MET B O 1
ATOM 4239 N N . GLU B 1 200 ? 13.344 -45.375 -21.219 1 95.38 200 GLU B N 1
ATOM 4240 C CA . GLU B 1 200 ? 14.227 -45.219 -22.359 1 95.38 200 GLU B CA 1
ATOM 4241 C C . GLU B 1 200 ? 13.852 -44 -23.188 1 95.38 200 GLU B C 1
ATOM 4243 O O . GLU B 1 200 ? 14.727 -43.312 -23.703 1 95.38 200 GLU B O 1
ATOM 4248 N N . ALA B 1 201 ? 12.625 -43.781 -23.25 1 95.44 201 ALA B N 1
ATOM 4249 C CA . ALA B 1 201 ? 12.133 -42.625 -24 1 95.44 201 ALA B CA 1
ATOM 4250 C C . ALA B 1 201 ? 12.258 -41.344 -23.188 1 95.44 201 ALA B C 1
ATOM 4252 O O . ALA B 1 201 ? 12.102 -40.25 -23.719 1 95.44 201 ALA B O 1
ATOM 4253 N N . ARG B 1 202 ? 12.586 -41.438 -21.953 1 95.25 202 ARG B N 1
ATOM 4254 C CA . ARG B 1 202 ? 12.75 -40.312 -21.047 1 95.25 202 ARG B CA 1
ATOM 4255 C C . ARG B 1 202 ? 11.516 -39.406 -21.047 1 95.25 202 ARG B C 1
ATOM 4257 O O . ARG B 1 202 ? 11.625 -38.188 -21.219 1 95.25 202 ARG B O 1
ATOM 4264 N N . LEU B 1 203 ? 10.344 -40 -20.891 1 95.12 203 LEU B N 1
ATOM 4265 C CA . LEU B 1 203 ? 9.07 -39.281 -21.016 1 95.12 203 LEU B CA 1
ATOM 4266 C C . LEU B 1 203 ? 8.938 -38.219 -19.938 1 95.12 203 LEU B C 1
ATOM 4268 O O . LEU B 1 203 ? 8.492 -37.094 -20.219 1 95.12 203 LEU B O 1
ATOM 4272 N N . LEU B 1 204 ? 9.414 -38.562 -18.734 1 94.25 204 LEU B N 1
ATOM 4273 C CA . LEU B 1 204 ? 9.258 -37.625 -17.609 1 94.25 204 LEU B CA 1
ATOM 4274 C C . LEU B 1 204 ? 10.164 -36.406 -17.797 1 94.25 204 LEU B C 1
ATOM 4276 O O . LEU B 1 204 ? 9.93 -35.375 -17.172 1 94.25 204 LEU B O 1
ATOM 4280 N N . LEU B 1 205 ? 11.133 -36.438 -18.625 1 95.38 205 LEU B N 1
ATOM 4281 C CA . LEU B 1 205 ? 12.055 -35.344 -18.859 1 95.38 205 LEU B CA 1
ATOM 4282 C C . LEU B 1 205 ? 11.383 -34.219 -19.656 1 95.38 205 LEU B C 1
ATOM 4284 O O . LEU B 1 205 ? 11.914 -33.125 -19.766 1 95.38 205 LEU B O 1
ATOM 4288 N N . GLN B 1 206 ? 10.219 -34.562 -20.203 1 95.44 206 GLN B N 1
ATOM 4289 C CA . GLN B 1 206 ? 9.43 -33.531 -20.844 1 95.44 206 GLN B CA 1
ATOM 4290 C C . GLN B 1 206 ? 9.07 -32.406 -19.859 1 95.44 206 GLN B C 1
ATOM 4292 O O . GLN B 1 206 ? 8.734 -31.297 -20.281 1 95.44 206 GLN B O 1
ATOM 4297 N N . LEU B 1 207 ? 9.156 -32.75 -18.562 1 96.56 207 LEU B N 1
ATOM 4298 C CA . LEU B 1 207 ? 8.859 -31.781 -17.516 1 96.56 207 LEU B CA 1
ATOM 4299 C C . LEU B 1 207 ? 10.125 -31.344 -16.797 1 96.56 207 LEU B C 1
ATOM 4301 O O . LEU B 1 207 ? 10.078 -30.953 -15.625 1 96.56 207 LEU B O 1
ATOM 4305 N N . HIS B 1 208 ? 11.258 -31.359 -17.453 1 94.56 208 HIS B N 1
ATOM 4306 C CA . HIS B 1 208 ? 12.539 -31.047 -16.828 1 94.56 208 HIS B CA 1
ATOM 4307 C C . HIS B 1 208 ? 12.594 -29.594 -16.375 1 94.56 208 HIS B C 1
ATOM 4309 O O . HIS B 1 208 ? 13.227 -29.281 -15.359 1 94.56 208 HIS B O 1
ATOM 4315 N N . ASP B 1 209 ? 11.906 -28.734 -17.062 1 94.56 209 ASP B N 1
ATOM 4316 C CA . ASP B 1 209 ? 11.906 -27.312 -16.703 1 94.56 209 ASP B CA 1
ATOM 4317 C C . ASP B 1 209 ? 11 -27.031 -15.516 1 94.56 209 ASP B C 1
ATOM 4319 O O . ASP B 1 209 ? 11.07 -25.969 -14.898 1 94.56 209 ASP B O 1
ATOM 4323 N N . ARG B 1 210 ? 10.148 -27.969 -15.258 1 97 210 ARG B N 1
ATOM 4324 C CA . ARG B 1 210 ? 9.227 -27.859 -14.133 1 97 210 ARG B CA 1
ATOM 4325 C C . ARG B 1 210 ? 9.18 -29.156 -13.336 1 97 210 ARG B C 1
ATOM 4327 O O . ARG B 1 210 ? 8.117 -29.766 -13.188 1 97 210 ARG B O 1
ATOM 4334 N N . GLN B 1 211 ? 10.328 -29.438 -12.734 1 96.06 211 GLN B N 1
ATOM 4335 C CA . GLN B 1 211 ? 10.5 -30.688 -11.992 1 96.06 211 GLN B CA 1
ATOM 4336 C C . GLN B 1 211 ? 9.469 -30.797 -10.875 1 96.06 211 GLN B C 1
ATOM 4338 O O . GLN B 1 211 ? 9.031 -31.906 -10.547 1 96.06 211 GLN B O 1
ATOM 4343 N N . HIS B 1 212 ? 9.078 -29.703 -10.375 1 97.19 212 HIS B N 1
ATOM 4344 C CA . HIS B 1 212 ? 8.125 -29.719 -9.273 1 97.19 212 HIS B CA 1
ATOM 4345 C C . HIS B 1 212 ? 6.762 -30.234 -9.727 1 97.19 212 HIS B C 1
ATOM 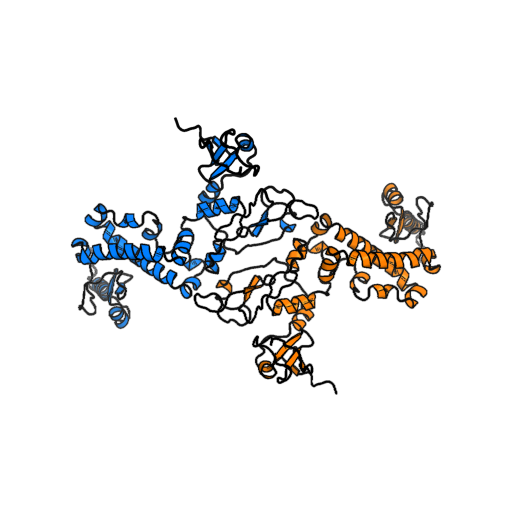4347 O O . HIS B 1 212 ? 5.949 -30.656 -8.898 1 97.19 212 HIS B O 1
ATOM 4353 N N . PHE B 1 213 ? 6.473 -30.328 -10.922 1 97.25 213 PHE B N 1
ATOM 4354 C CA . PHE B 1 213 ? 5.219 -30.875 -11.43 1 97.25 213 PHE B CA 1
ATOM 4355 C C . PHE B 1 213 ? 5.203 -32.406 -11.328 1 97.25 213 PHE B C 1
ATOM 4357 O O . PHE B 1 213 ? 4.141 -33.031 -11.367 1 97.25 213 PHE B O 1
ATOM 4364 N N . VAL B 1 214 ? 6.375 -32.969 -11.242 1 95.81 214 VAL B N 1
ATOM 4365 C CA . VAL B 1 214 ? 6.488 -34.438 -11.109 1 95.81 214 VAL B CA 1
ATOM 4366 C C . VAL B 1 214 ? 6.613 -34.812 -9.633 1 95.81 214 VAL B C 1
ATOM 4368 O O . VAL B 1 214 ? 6.352 -35.938 -9.25 1 95.81 214 VAL B O 1
ATOM 4371 N N . GLU B 1 215 ? 6.91 -33.844 -8.828 1 95.44 215 GLU B N 1
ATOM 4372 C CA . GLU B 1 215 ? 7.184 -34.125 -7.422 1 95.44 215 GLU B CA 1
ATOM 4373 C C . GLU B 1 215 ? 5.941 -33.906 -6.562 1 95.44 215 GLU B C 1
ATOM 4375 O O . GLU B 1 215 ? 5.754 -34.562 -5.543 1 95.44 215 GLU B O 1
ATOM 4380 N N . ASN B 1 216 ? 5.164 -32.969 -6.914 1 95.56 216 ASN B N 1
ATOM 4381 C CA . ASN B 1 216 ? 3.957 -32.625 -6.164 1 95.56 216 ASN B CA 1
ATOM 4382 C C . ASN B 1 216 ? 2.945 -31.906 -7.043 1 95.56 216 ASN B C 1
ATOM 4384 O O . ASN B 1 216 ? 3.191 -31.672 -8.227 1 95.56 216 ASN B O 1
ATOM 4388 N N . ASN B 1 217 ? 1.785 -31.609 -6.398 1 93.81 217 ASN B N 1
ATOM 4389 C CA . ASN B 1 217 ? 0.769 -30.906 -7.164 1 93.81 217 ASN B CA 1
ATOM 4390 C C . ASN B 1 217 ? 0.306 -29.641 -6.441 1 93.81 217 ASN B C 1
ATOM 4392 O O . ASN B 1 217 ? -0.742 -29.078 -6.77 1 93.81 217 ASN B O 1
ATOM 4396 N N . ASP B 1 218 ? 1.059 -29.141 -5.5 1 94.75 218 ASP B N 1
ATOM 4397 C CA . ASP B 1 218 ? 0.567 -28.016 -4.703 1 94.75 218 ASP B CA 1
ATOM 4398 C C . ASP B 1 218 ? 1.496 -26.812 -4.82 1 94.75 218 ASP B C 1
ATOM 4400 O O . ASP B 1 218 ? 1.101 -25.688 -4.516 1 94.75 218 ASP B O 1
ATOM 4404 N N . MET B 1 219 ? 2.707 -27.016 -5.234 1 97.56 219 MET B N 1
ATOM 4405 C CA . MET B 1 219 ? 3.668 -25.922 -5.289 1 97.56 219 MET B CA 1
ATOM 4406 C C . MET B 1 219 ? 3.719 -25.312 -6.688 1 97.56 219 MET B C 1
ATOM 4408 O O . MET B 1 219 ? 3.689 -26.031 -7.684 1 97.56 219 MET B O 1
ATOM 4412 N N . TYR B 1 220 ? 3.756 -24 -6.738 1 98.38 220 TYR B N 1
ATOM 4413 C CA . TYR B 1 220 ? 3.877 -23.25 -7.98 1 98.38 220 TYR B CA 1
ATOM 4414 C C . TYR B 1 220 ? 4.996 -22.219 -7.891 1 98.38 220 TYR B C 1
ATOM 4416 O O . TYR B 1 220 ? 5.34 -21.766 -6.797 1 98.38 220 TYR B O 1
ATOM 4424 N N . SER B 1 221 ? 5.621 -21.906 -8.977 1 98.44 221 SER B N 1
ATOM 4425 C CA . SER B 1 221 ? 6.477 -20.734 -9.086 1 98.44 221 SER B CA 1
ATOM 4426 C C . SER B 1 221 ? 5.703 -19.547 -9.641 1 98.44 221 SER B C 1
ATOM 4428 O O . SER B 1 221 ? 4.605 -19.703 -10.18 1 98.44 221 SER B O 1
ATOM 4430 N N . LEU B 1 222 ? 6.258 -18.375 -9.422 1 98.69 222 LEU B N 1
ATOM 4431 C CA . LEU B 1 222 ? 5.641 -17.203 -10.023 1 98.69 222 LEU B CA 1
ATOM 4432 C C . LEU B 1 222 ? 5.617 -17.328 -11.547 1 98.69 222 LEU B C 1
ATOM 4434 O O . LEU B 1 222 ? 4.668 -16.875 -12.195 1 98.69 222 LEU B O 1
ATOM 4438 N N . GLN B 1 223 ? 6.629 -17.922 -12.102 1 98.56 223 GLN B N 1
ATOM 4439 C CA . GLN B 1 223 ? 6.656 -18.172 -13.539 1 98.56 223 GLN B CA 1
ATOM 4440 C C . GLN B 1 223 ? 5.484 -19.031 -13.977 1 98.56 223 GLN B C 1
ATOM 4442 O O . GLN B 1 223 ? 4.891 -18.812 -15.031 1 98.56 223 GLN B O 1
ATOM 4447 N N . ASP B 1 224 ? 5.199 -20.031 -13.195 1 98.56 224 ASP B N 1
ATOM 4448 C CA . ASP B 1 224 ? 4.039 -20.875 -13.5 1 98.56 224 ASP B CA 1
ATOM 4449 C C . ASP B 1 224 ? 2.771 -20.016 -13.617 1 98.56 224 ASP B C 1
ATOM 4451 O O . ASP B 1 224 ? 2.008 -20.156 -14.578 1 98.56 224 ASP B O 1
ATOM 4455 N N . LEU B 1 225 ? 2.57 -19.188 -12.672 1 98.38 225 LEU B N 1
ATOM 4456 C CA . LEU B 1 225 ? 1.361 -18.359 -12.641 1 98.38 225 LEU B CA 1
ATOM 4457 C C . LEU B 1 225 ? 1.309 -17.422 -13.836 1 98.38 225 LEU B C 1
ATOM 4459 O O . LEU B 1 225 ? 0.245 -17.219 -14.43 1 98.38 225 LEU B O 1
ATOM 4463 N N . ILE B 1 226 ? 2.412 -16.875 -14.156 1 98.31 226 ILE B N 1
ATOM 4464 C CA . ILE B 1 226 ? 2.49 -16.016 -15.328 1 98.31 226 ILE B CA 1
ATOM 4465 C C . ILE B 1 226 ? 2.113 -16.812 -16.578 1 98.31 226 ILE B C 1
ATOM 4467 O O . ILE B 1 226 ? 1.318 -16.344 -17.406 1 98.31 226 ILE B O 1
ATOM 4471 N N . ASP B 1 227 ? 2.633 -17.984 -16.672 1 98.19 227 ASP B N 1
ATOM 4472 C CA . ASP B 1 227 ? 2.387 -18.812 -17.844 1 98.19 227 ASP B CA 1
ATOM 4473 C C . ASP B 1 227 ? 0.941 -19.312 -17.875 1 98.19 227 ASP B C 1
ATOM 4475 O O . ASP B 1 227 ? 0.384 -19.562 -18.938 1 98.19 227 ASP B O 1
ATOM 4479 N N . ILE B 1 228 ? 0.359 -19.516 -16.719 1 97.75 228 ILE B N 1
ATOM 4480 C CA . ILE B 1 228 ? -1.053 -19.891 -16.656 1 97.75 228 ILE B CA 1
ATOM 4481 C C . ILE B 1 228 ? -1.902 -18.734 -17.203 1 97.75 228 ILE B C 1
ATOM 4483 O O . ILE B 1 228 ? -2.789 -18.969 -18.031 1 97.75 228 ILE B O 1
ATOM 4487 N N . SER B 1 229 ? -1.626 -17.594 -16.781 1 95.44 229 SER B N 1
ATOM 4488 C CA . SER B 1 229 ? -2.391 -16.422 -17.188 1 95.44 229 SER B CA 1
ATOM 4489 C C . SER B 1 229 ? -2.279 -16.188 -18.703 1 95.44 229 SER B C 1
ATOM 4491 O O . SER B 1 229 ? -3.234 -15.742 -19.328 1 95.44 229 SER B O 1
ATOM 4493 N N . SER B 1 230 ? -1.114 -16.516 -19.281 1 96.31 230 SER B N 1
ATOM 4494 C CA . SER B 1 230 ? -0.9 -16.281 -20.719 1 96.31 230 SER B CA 1
ATOM 4495 C C . SER B 1 230 ? -1.437 -17.438 -21.547 1 96.31 230 SER B C 1
ATOM 4497 O O . SER B 1 230 ? -1.532 -17.344 -22.766 1 96.31 230 SER B O 1
ATOM 4499 N N . GLY B 1 231 ? -1.726 -18.547 -20.922 1 96.38 231 GLY B N 1
ATOM 4500 C CA . GLY B 1 231 ? -2.207 -19.719 -21.625 1 96.38 231 GLY B CA 1
ATOM 4501 C C . GLY B 1 231 ? -1.09 -20.641 -22.094 1 96.38 231 GLY B C 1
ATOM 4502 O O . GLY B 1 231 ? -1.343 -21.766 -22.516 1 96.38 231 GLY B O 1
ATOM 4503 N N . ARG B 1 232 ? 0.134 -20.234 -21.922 1 97.44 232 ARG B N 1
ATOM 4504 C CA . ARG B 1 232 ? 1.287 -21 -22.391 1 97.44 232 ARG B CA 1
ATOM 4505 C C . ARG B 1 232 ? 1.39 -22.328 -21.641 1 97.44 232 ARG B C 1
ATOM 4507 O O . ARG B 1 232 ? 1.672 -23.359 -22.234 1 97.44 232 ARG B O 1
ATOM 4514 N N . LEU B 1 233 ? 1.188 -22.219 -20.375 1 97.81 233 LEU B N 1
ATOM 4515 C CA . LEU B 1 233 ? 1.321 -23.438 -19.562 1 97.81 233 LEU B CA 1
ATOM 4516 C C . LEU B 1 233 ? 0.223 -24.438 -19.906 1 97.81 233 LEU B C 1
ATOM 4518 O O . LEU B 1 233 ? 0.477 -25.641 -19.969 1 97.81 233 LEU B O 1
ATOM 4522 N N . SER B 1 234 ? -1.02 -23.984 -20.031 1 97.06 234 SER B N 1
ATOM 4523 C CA . SER B 1 234 ? -2.127 -24.859 -20.391 1 97.06 234 SER B CA 1
ATOM 4524 C C . SER B 1 234 ? -1.836 -25.609 -21.688 1 97.06 234 SER B C 1
ATOM 4526 O O . SER B 1 234 ? -2.059 -26.828 -21.766 1 97.06 234 SER B O 1
ATOM 4528 N N . CYS B 1 235 ? -1.331 -24.969 -22.625 1 97.44 235 CYS B N 1
ATOM 4529 C CA . CYS B 1 235 ? -1.022 -25.562 -23.906 1 97.44 235 CYS B CA 1
ATOM 4530 C C . CYS B 1 235 ? 0.066 -26.625 -23.781 1 97.44 235 CYS B C 1
ATOM 4532 O O . CYS B 1 235 ? -0.118 -27.766 -24.203 1 97.44 235 CYS B O 1
ATOM 4534 N N . SER B 1 236 ? 1.139 -26.234 -23.188 1 97.25 236 SER B N 1
ATOM 4535 C CA . SER B 1 236 ? 2.275 -27.141 -23.062 1 97.25 236 SER B CA 1
ATOM 4536 C C . SER B 1 236 ? 1.926 -28.359 -22.219 1 97.25 236 SER B C 1
ATOM 4538 O O . SER B 1 236 ? 2.266 -29.484 -22.562 1 97.25 236 SER B O 1
ATOM 4540 N N . LEU B 1 237 ? 1.243 -28.156 -21.125 1 97.56 237 LEU B N 1
ATOM 4541 C CA . LEU B 1 237 ? 0.918 -29.234 -20.203 1 97.56 237 LEU B CA 1
ATOM 4542 C C . LEU B 1 237 ? -0.106 -30.188 -20.828 1 97.56 237 LEU B C 1
ATOM 4544 O O . LEU B 1 237 ? -0.076 -31.391 -20.578 1 97.56 237 LEU B O 1
ATOM 4548 N N . THR B 1 238 ? -1.042 -29.641 -21.562 1 97.75 238 THR B N 1
ATOM 4549 C CA . THR B 1 238 ? -2.012 -30.484 -22.25 1 97.75 238 THR B CA 1
ATOM 4550 C C . THR B 1 238 ? -1.313 -31.391 -23.25 1 97.75 238 THR B C 1
ATOM 4552 O O . THR B 1 238 ? -1.666 -32.562 -23.375 1 97.75 238 THR B O 1
ATOM 4555 N N . GLU B 1 239 ? -0.394 -30.859 -23.922 1 97.75 239 GLU B N 1
ATOM 4556 C CA . GLU B 1 239 ? 0.374 -31.656 -24.875 1 97.75 239 GLU B CA 1
ATOM 4557 C C . GLU B 1 239 ? 1.124 -32.781 -24.172 1 97.75 239 GLU B C 1
ATOM 4559 O O . GLU B 1 239 ? 1.119 -33.938 -24.641 1 97.75 239 GLU B O 1
ATOM 4564 N N . ILE B 1 240 ? 1.796 -32.438 -23.156 1 97.62 240 ILE B N 1
ATOM 4565 C CA . ILE B 1 240 ? 2.549 -33.438 -22.375 1 97.62 240 ILE B CA 1
ATOM 4566 C C . ILE B 1 240 ? 1.6 -34.5 -21.844 1 97.62 240 ILE B C 1
ATOM 4568 O O . ILE B 1 240 ? 1.878 -35.688 -21.953 1 97.62 240 ILE B O 1
ATOM 4572 N N . HIS B 1 241 ? 0.505 -34.031 -21.266 1 97.69 241 HIS B N 1
ATOM 4573 C CA . HIS B 1 241 ? -0.508 -34.938 -20.75 1 97.69 241 HIS B CA 1
ATOM 4574 C C . HIS B 1 241 ? -0.981 -35.906 -21.828 1 97.69 241 HIS B C 1
ATOM 4576 O O . HIS B 1 241 ? -1.134 -37.125 -21.578 1 97.69 241 HIS B O 1
ATOM 4582 N N . THR B 1 242 ? -1.232 -35.406 -23 1 97.75 242 THR B N 1
ATOM 4583 C CA . THR B 1 242 ? -1.696 -36.25 -24.109 1 97.75 242 THR B CA 1
ATOM 4584 C C . THR B 1 242 ? -0.649 -37.281 -24.5 1 97.75 242 THR B C 1
ATOM 4586 O O . THR B 1 242 ? -0.98 -38.438 -24.734 1 97.75 242 THR B O 1
ATOM 4589 N N . THR B 1 243 ? 0.564 -36.844 -24.578 1 97.75 243 THR B N 1
ATOM 4590 C CA . THR B 1 243 ? 1.656 -37.781 -24.875 1 97.75 243 THR B CA 1
ATOM 4591 C C . THR B 1 243 ? 1.735 -38.875 -23.828 1 97.75 243 THR B C 1
ATOM 4593 O O . THR B 1 243 ? 1.897 -40.062 -24.156 1 97.75 243 THR B O 1
ATOM 4596 N N . PHE B 1 244 ? 1.647 -38.469 -22.609 1 98.12 244 PHE B N 1
ATOM 4597 C CA . PHE B 1 244 ? 1.688 -39.406 -21.5 1 98.12 244 PHE B CA 1
ATOM 4598 C C . PHE B 1 244 ? 0.541 -40.406 -21.578 1 98.12 244 PHE B C 1
ATOM 4600 O O . PHE B 1 244 ? 0.753 -41.625 -21.469 1 98.12 244 PHE B O 1
ATOM 4607 N N . ALA B 1 245 ? -0.629 -39.906 -21.812 1 97.75 245 ALA B N 1
ATOM 4608 C CA . ALA B 1 245 ? -1.823 -40.719 -21.906 1 97.75 245 ALA B CA 1
ATOM 4609 C C . ALA B 1 245 ? -1.73 -41.688 -23.078 1 97.75 245 ALA B C 1
ATOM 4611 O O . ALA B 1 245 ? -2.133 -42.844 -22.969 1 97.75 245 ALA B O 1
ATOM 4612 N N . LYS B 1 246 ? -1.264 -41.188 -24.156 1 97.88 246 LYS B N 1
ATOM 4613 C CA . LYS B 1 246 ? -1.117 -42 -25.344 1 97.88 246 LYS B CA 1
ATOM 4614 C C . LYS B 1 246 ? -0.184 -43.188 -25.094 1 97.88 246 LYS B C 1
ATOM 4616 O O . LYS B 1 246 ? -0.466 -44.312 -25.516 1 97.88 246 LYS B O 1
ATOM 4621 N N . HIS B 1 247 ? 0.94 -42.938 -24.453 1 98 247 HIS B N 1
ATOM 4622 C CA . HIS B 1 247 ? 1.855 -44.031 -24.125 1 98 247 HIS B CA 1
ATOM 4623 C C . HIS B 1 247 ? 1.171 -45.094 -23.25 1 98 247 HIS B C 1
ATOM 4625 O O . HIS B 1 247 ? 1.266 -46.281 -23.531 1 98 247 HIS B O 1
ATOM 4631 N N . ILE B 1 248 ? 0.455 -44.656 -22.266 1 97.81 248 ILE B N 1
ATOM 4632 C CA . ILE B 1 248 ? -0.108 -45.531 -21.25 1 97.81 248 ILE B CA 1
ATOM 4633 C C . ILE B 1 248 ? -1.289 -46.312 -21.844 1 97.81 248 ILE B C 1
ATOM 4635 O O . ILE B 1 248 ? -1.401 -47.531 -21.672 1 97.81 248 ILE B O 1
ATOM 4639 N N . LYS B 1 249 ? -2.107 -45.688 -22.625 1 96.75 249 LYS B N 1
ATOM 4640 C CA . LYS B 1 249 ? -3.387 -46.281 -23.031 1 96.75 249 LYS B CA 1
ATOM 4641 C C . LYS B 1 249 ? -3.279 -46.938 -24.391 1 96.75 249 LYS B C 1
ATOM 4643 O O . LYS B 1 249 ? -4.055 -47.844 -24.703 1 96.75 249 LYS B O 1
ATOM 4648 N N . LEU B 1 250 ? -2.311 -46.531 -25.219 1 96.44 250 LEU B N 1
ATOM 4649 C CA . LEU B 1 250 ? -2.375 -46.969 -26.609 1 96.44 250 LEU B CA 1
ATOM 4650 C C . LEU B 1 250 ? -1.041 -47.531 -27.047 1 96.44 250 LEU B C 1
ATOM 4652 O O . LEU B 1 250 ? -1.001 -48.625 -27.641 1 96.44 250 LEU B O 1
ATOM 4656 N N . ASP B 1 251 ? 0.088 -46.938 -26.703 1 96.56 251 ASP B N 1
ATOM 4657 C CA . ASP B 1 251 ? 1.348 -47.25 -27.391 1 96.56 251 ASP B CA 1
ATOM 4658 C C . ASP B 1 251 ? 2.121 -48.344 -26.672 1 96.56 251 ASP B C 1
ATOM 4660 O O . ASP B 1 251 ? 2.982 -49 -27.266 1 96.56 251 ASP B O 1
ATOM 4664 N N . CYS B 1 252 ? 1.892 -48.5 -25.406 1 97.12 252 CYS B N 1
ATOM 4665 C CA . CYS B 1 252 ? 2.688 -49.469 -24.641 1 97.12 252 CYS B CA 1
ATOM 4666 C C . CYS B 1 252 ? 1.816 -50.594 -24.094 1 97.12 252 CYS B C 1
ATOM 4668 O O . CYS B 1 252 ? 0.916 -50.344 -23.297 1 97.12 252 CYS B O 1
ATOM 4670 N N . ASP B 1 253 ? 2.182 -51.781 -24.438 1 96.25 253 ASP B N 1
ATOM 4671 C CA . ASP B 1 253 ? 1.418 -52.938 -24.016 1 96.25 253 ASP B CA 1
ATOM 4672 C C . ASP B 1 253 ? 1.529 -53.156 -22.5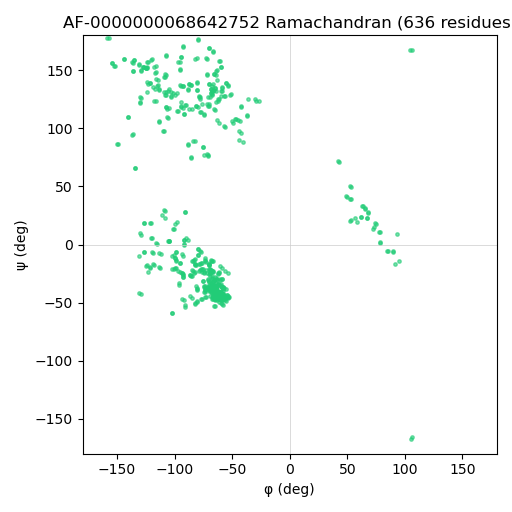 1 96.25 253 ASP B C 1
ATOM 4674 O O . ASP B 1 253 ? 0.557 -53.531 -21.859 1 96.25 253 ASP B O 1
ATOM 4678 N N . ARG B 1 254 ? 2.678 -52.938 -22.094 1 96.06 254 ARG B N 1
ATOM 4679 C CA . ARG B 1 254 ? 2.926 -53.125 -20.672 1 96.06 254 ARG B CA 1
ATOM 4680 C C . ARG B 1 254 ? 2.094 -52.156 -19.828 1 96.06 254 ARG B C 1
ATOM 4682 O O . ARG B 1 254 ? 1.525 -52.562 -18.812 1 96.06 254 ARG B O 1
ATOM 4689 N N . CYS B 1 255 ? 2.035 -50.969 -20.203 1 97.19 255 CYS B N 1
ATOM 4690 C CA . CYS B 1 255 ? 1.285 -49.938 -19.469 1 97.19 255 CYS B CA 1
ATOM 4691 C C . CYS B 1 255 ? -0.215 -50.125 -19.656 1 97.19 255 CYS B C 1
ATOM 4693 O O . CYS B 1 255 ? -0.99 -49.938 -18.719 1 97.19 255 CYS B O 1
ATOM 4695 N N . GLN B 1 256 ? -0.632 -50.469 -20.828 1 95.81 256 GLN B N 1
ATOM 4696 C CA . GLN B 1 256 ? -2.037 -50.75 -21.109 1 95.81 256 GLN B CA 1
ATOM 4697 C C . GLN B 1 256 ? -2.557 -51.875 -20.188 1 95.81 256 GLN B C 1
ATOM 4699 O O . GLN B 1 256 ? -3.709 -51.844 -19.75 1 95.81 256 GLN B O 1
ATOM 4704 N N . ALA B 1 257 ? -1.702 -52.812 -19.953 1 95.25 257 ALA B N 1
ATOM 4705 C CA . ALA B 1 257 ? -2.08 -53.969 -19.156 1 95.25 257 ALA B CA 1
ATOM 4706 C C . ALA B 1 257 ? -2.312 -53.594 -17.703 1 95.25 257 ALA B C 1
ATOM 4708 O O . ALA B 1 257 ? -2.924 -54.344 -16.938 1 95.25 257 ALA B O 1
ATOM 4709 N N . LYS B 1 258 ? -1.923 -52.469 -17.328 1 94.75 258 LYS B N 1
ATOM 4710 C CA . LYS B 1 258 ? -2.082 -52.031 -15.945 1 94.75 258 LYS B CA 1
ATOM 4711 C C . LYS B 1 258 ? -3.426 -51.312 -15.75 1 94.75 258 LYS B C 1
ATOM 4713 O O . LYS B 1 258 ? -3.695 -50.781 -14.68 1 94.75 258 LYS B O 1
ATOM 4718 N N . GLY B 1 259 ? -4.211 -51.281 -16.672 1 94.62 259 GLY B N 1
ATOM 4719 C CA . GLY B 1 259 ? -5.543 -50.719 -16.578 1 94.62 259 GLY B CA 1
ATOM 4720 C C . GLY B 1 259 ? -6.469 -51.5 -15.664 1 94.62 259 GLY B C 1
ATOM 4721 O O . GLY B 1 259 ? -6.152 -52.625 -15.281 1 94.62 259 GLY B O 1
ATOM 4722 N N . PHE B 1 260 ? -7.562 -50.844 -15.344 1 93.06 260 PHE B N 1
ATOM 4723 C CA . PHE B 1 260 ? -8.5 -51.438 -14.406 1 93.06 260 PHE B CA 1
ATOM 4724 C C . PHE B 1 260 ? -9.844 -51.719 -15.07 1 93.06 260 PHE B C 1
ATOM 4726 O O . PHE B 1 260 ? -10.211 -51 -16.016 1 93.06 260 PHE B O 1
ATOM 4733 N N . MET B 1 261 ? -10.453 -52.719 -14.602 1 92.56 261 MET B N 1
ATOM 4734 C CA . MET B 1 261 ? -11.859 -52.938 -14.906 1 92.56 261 MET B CA 1
ATOM 4735 C C . MET B 1 261 ? -12.742 -52.625 -13.711 1 92.56 261 MET B C 1
ATOM 4737 O O . MET B 1 261 ? -12.406 -52.969 -12.57 1 92.56 261 MET B O 1
ATOM 4741 N N . CYS B 1 262 ? -13.766 -51.875 -13.961 1 94.06 262 CYS B N 1
ATOM 4742 C CA . CYS B 1 262 ? -14.68 -51.562 -12.875 1 94.06 262 CYS B CA 1
ATOM 4743 C C . CYS B 1 262 ? -15.352 -52.812 -12.32 1 94.06 262 CYS B C 1
ATOM 4745 O O . CYS B 1 262 ? -16.125 -53.469 -13.016 1 94.06 262 CYS B O 1
ATOM 4747 N N . GLU B 1 263 ? -15.203 -53.031 -11.078 1 91.5 263 GLU B N 1
ATOM 4748 C CA . GLU B 1 263 ? -15.75 -54.25 -10.461 1 91.5 263 GLU B CA 1
ATOM 4749 C C . GLU B 1 263 ? -17.219 -54.062 -10.125 1 91.5 263 GLU B C 1
ATOM 4751 O O . GLU B 1 263 ? -17.922 -55.062 -9.852 1 91.5 263 GLU B O 1
ATOM 4756 N N . LEU B 1 264 ? -17.625 -52.906 -10.18 1 92.62 264 LEU B N 1
ATOM 4757 C CA . LEU B 1 264 ? -19 -52.625 -9.82 1 92.62 264 LEU B CA 1
ATOM 4758 C C . LEU B 1 264 ? -19.938 -52.844 -11.008 1 92.62 264 LEU B C 1
ATOM 4760 O O . LEU B 1 264 ? -21 -53.438 -10.859 1 92.62 264 LEU B O 1
ATOM 4764 N N . CYS B 1 265 ? -19.562 -52.344 -12.109 1 92.25 265 CYS B N 1
ATOM 4765 C CA . CYS B 1 265 ? -20.422 -52.531 -13.281 1 92.25 265 CYS B CA 1
ATOM 4766 C C . CYS B 1 265 ? -19.891 -53.656 -14.164 1 92.25 265 CYS B C 1
ATOM 4768 O O . CYS B 1 265 ? -20.641 -54.25 -14.938 1 92.25 265 CYS B O 1
ATOM 4770 N N . LYS B 1 266 ? -18.609 -54 -14.047 1 87.69 266 LYS B N 1
ATOM 4771 C CA . LYS B 1 266 ? -17.891 -55.031 -14.805 1 87.69 266 LYS B CA 1
ATOM 4772 C C . LYS B 1 266 ? -18.078 -54.844 -16.312 1 87.69 266 LYS B C 1
ATOM 4774 O O . LYS B 1 266 ? -18.109 -55.812 -17.062 1 87.69 266 LYS B O 1
ATOM 4779 N N . GLU B 1 267 ? -18.453 -53.656 -16.672 1 86.19 267 GLU B N 1
ATOM 4780 C CA . GLU B 1 267 ? -18.688 -53.312 -18.062 1 86.19 267 GLU B CA 1
ATOM 4781 C C . GLU B 1 267 ? -17.859 -52.094 -18.5 1 86.19 267 GLU B C 1
ATOM 4783 O O . GLU B 1 267 ? -17.391 -51.344 -17.656 1 86.19 267 GLU B O 1
ATOM 4788 N N . GLY B 1 268 ? -17.609 -52.156 -19.75 1 82.25 268 GLY B N 1
ATOM 4789 C CA . GLY B 1 268 ? -17.047 -50.969 -20.328 1 82.25 268 GLY B CA 1
ATOM 4790 C C . GLY B 1 268 ? -15.562 -51.094 -20.641 1 82.25 268 GLY B C 1
ATOM 4791 O O . GLY B 1 268 ? -15.016 -52.188 -20.656 1 82.25 268 GLY B O 1
ATOM 4792 N N . ASP B 1 269 ? -14.898 -49.938 -20.906 1 86.12 269 ASP B N 1
ATOM 4793 C CA . ASP B 1 269 ? -13.492 -49.844 -21.297 1 86.12 269 ASP B CA 1
ATOM 4794 C C . ASP B 1 269 ? -12.578 -49.906 -20.078 1 86.12 269 ASP B C 1
ATOM 4796 O O . ASP B 1 269 ? -13.039 -49.75 -18.938 1 86.12 269 ASP B O 1
ATOM 4800 N N . ILE B 1 270 ? -11.328 -50.25 -20.375 1 93.81 270 ILE B N 1
ATOM 4801 C CA . ILE B 1 270 ? -10.273 -50.25 -19.359 1 93.81 270 ILE B CA 1
ATOM 4802 C C . ILE B 1 270 ? -10.148 -48.844 -18.781 1 93.81 270 ILE B C 1
ATOM 4804 O O . ILE B 1 270 ? -10.211 -47.844 -19.516 1 93.81 270 ILE B O 1
ATOM 4808 N N . LEU B 1 271 ? -10.039 -48.844 -17.453 1 95.81 271 LEU B N 1
ATOM 4809 C CA . LEU B 1 271 ? -10.008 -47.562 -16.75 1 95.81 271 LEU B CA 1
ATOM 4810 C C . LEU B 1 271 ? -8.609 -47.281 -16.219 1 95.81 271 LEU B C 1
ATOM 4812 O O . LEU B 1 271 ? -7.867 -48.188 -15.875 1 95.81 271 LEU B O 1
ATOM 4816 N N . PHE B 1 272 ? -8.328 -46.062 -16.219 1 96.81 272 PHE B N 1
ATOM 4817 C CA . PHE B 1 272 ? -7.105 -45.562 -15.578 1 96.81 272 PHE B CA 1
ATOM 4818 C C . PHE B 1 272 ? -7.418 -44.5 -14.539 1 96.81 272 PHE B C 1
ATOM 4820 O O . PHE B 1 272 ? -8.406 -43.781 -14.664 1 96.81 272 PHE B O 1
ATOM 4827 N N . PRO B 1 273 ? -6.562 -44.375 -13.508 1 95.75 273 PRO B N 1
ATOM 4828 C CA . PRO B 1 273 ? -6.848 -43.469 -12.391 1 95.75 273 PRO B CA 1
ATOM 4829 C C . PRO B 1 273 ? -6.938 -42 -12.828 1 95.75 273 PRO B C 1
ATOM 4831 O O . PRO B 1 273 ? -7.59 -41.188 -12.156 1 95.75 273 PRO B O 1
ATOM 4834 N N . PHE B 1 274 ? -6.277 -41.625 -13.938 1 97 274 PHE B N 1
ATOM 4835 C CA . PHE B 1 274 ? -6.23 -40.25 -14.375 1 97 274 PHE B CA 1
ATOM 4836 C C . PHE B 1 274 ? -7.359 -39.938 -15.344 1 97 274 PHE B C 1
ATOM 4838 O O . PHE B 1 274 ? -7.484 -38.812 -15.828 1 97 274 PHE B O 1
ATOM 4845 N N . ASP B 1 275 ? -8.242 -40.875 -15.586 1 95.12 275 ASP B N 1
ATOM 4846 C CA . ASP B 1 275 ? -9.406 -40.625 -16.438 1 95.12 275 ASP B CA 1
ATOM 4847 C C . ASP B 1 275 ? -10.43 -39.719 -15.742 1 95.12 275 ASP B C 1
ATOM 4849 O O . ASP B 1 275 ? -10.617 -39.812 -14.523 1 95.12 275 ASP B O 1
ATOM 4853 N N . SER B 1 276 ? -11.172 -38.844 -16.469 1 92.12 276 SER B N 1
ATOM 4854 C CA . SER B 1 276 ? -12.078 -37.812 -15.93 1 92.12 276 SER B CA 1
ATOM 4855 C C . SER B 1 276 ? -13.297 -38.469 -15.281 1 92.12 276 SER B C 1
ATOM 4857 O O . SER B 1 276 ? -13.891 -37.906 -14.367 1 92.12 276 SER B O 1
ATOM 4859 N N . HIS B 1 277 ? -13.703 -39.625 -15.586 1 92.31 277 HIS B N 1
ATOM 4860 C CA . HIS B 1 277 ? -14.93 -40.219 -15.094 1 92.31 277 HIS B CA 1
ATOM 4861 C C . HIS B 1 277 ? -14.617 -41.375 -14.125 1 92.31 277 HIS B C 1
ATOM 4863 O O . HIS B 1 277 ? -15.383 -42.344 -14.031 1 92.31 277 HIS B O 1
ATOM 4869 N N . THR B 1 278 ? -13.516 -41.281 -13.555 1 95.12 278 THR B N 1
ATOM 4870 C CA . THR B 1 278 ? -13.125 -42.375 -12.672 1 95.12 278 THR B CA 1
ATOM 4871 C C . THR B 1 278 ? -12.969 -41.875 -11.234 1 95.12 278 THR B C 1
ATOM 4873 O O . THR B 1 278 ? -12.867 -40.688 -11 1 95.12 278 THR B O 1
ATOM 4876 N N . SER B 1 279 ? -13.156 -42.719 -10.281 1 94.88 279 SER B N 1
ATOM 4877 C CA . SER B 1 279 ? -12.836 -42.531 -8.875 1 94.88 279 SER B CA 1
ATOM 4878 C C . SER B 1 279 ? -11.906 -43.625 -8.359 1 94.88 279 SER B C 1
ATOM 4880 O O . SER B 1 279 ? -12.031 -44.812 -8.75 1 94.88 279 SER B O 1
ATOM 4882 N N . VAL B 1 280 ? -10.984 -43.125 -7.578 1 94.06 280 VAL B N 1
ATOM 4883 C CA . VAL B 1 280 ? -9.984 -44.062 -7.059 1 94.06 280 VAL B CA 1
ATOM 4884 C C . VAL B 1 280 ? -10.227 -44.312 -5.57 1 94.06 280 VAL B C 1
ATOM 4886 O O . VAL B 1 280 ? -10.453 -43.344 -4.812 1 94.06 280 VAL B O 1
ATOM 4889 N N . CYS B 1 281 ? -10.242 -45.562 -5.242 1 93.38 281 CYS B N 1
ATOM 4890 C CA . CYS B 1 281 ? -10.352 -45.906 -3.828 1 93.38 281 CYS B CA 1
ATOM 4891 C C . CYS B 1 281 ? -9.109 -45.469 -3.062 1 93.38 281 CYS B C 1
ATOM 4893 O O . CYS B 1 281 ? -7.984 -45.75 -3.496 1 93.38 281 CYS B O 1
ATOM 4895 N N . HIS B 1 282 ? -9.258 -44.938 -1.906 1 91.81 282 HIS B N 1
ATOM 4896 C CA . HIS B 1 282 ? -8.148 -44.375 -1.135 1 91.81 282 HIS B CA 1
ATOM 4897 C C . HIS B 1 282 ? -7.348 -45.469 -0.447 1 91.81 282 HIS B C 1
ATOM 4899 O O . HIS B 1 282 ? -6.148 -45.312 -0.21 1 91.81 282 HIS B O 1
ATOM 4905 N N . ASP B 1 283 ? -7.965 -46.594 -0.233 1 90.62 283 ASP B N 1
ATOM 4906 C CA . ASP B 1 283 ? -7.348 -47.625 0.562 1 90.62 283 ASP B CA 1
ATOM 4907 C C . ASP B 1 283 ? -6.574 -48.625 -0.324 1 90.62 283 ASP B C 1
ATOM 4909 O O . ASP B 1 283 ? -5.461 -49 0.01 1 90.62 283 ASP B O 1
ATOM 4913 N N . CYS B 1 284 ? -7.176 -49.094 -1.415 1 90.62 284 CYS B N 1
ATOM 4914 C CA . CYS B 1 284 ? -6.551 -50.156 -2.215 1 90.62 284 CYS B CA 1
ATOM 4915 C C . CYS B 1 284 ? -6.156 -49.625 -3.59 1 90.62 284 CYS B C 1
ATOM 4917 O O . CYS B 1 284 ? -5.562 -50.344 -4.391 1 90.62 284 CYS B O 1
ATOM 4919 N N . SER B 1 285 ? -6.512 -48.438 -3.961 1 90.88 285 SER B N 1
ATOM 4920 C CA . SER B 1 285 ? -6.156 -47.75 -5.195 1 90.88 285 SER B CA 1
ATOM 4921 C C . SER B 1 285 ? -6.887 -48.344 -6.395 1 90.88 285 SER B C 1
ATOM 4923 O O . SER B 1 285 ? -6.5 -48.094 -7.543 1 90.88 285 SER B O 1
ATOM 4925 N N . ALA B 1 286 ? -7.902 -49.156 -6.094 1 92.5 286 ALA B N 1
ATOM 4926 C CA . ALA B 1 286 ? -8.734 -49.625 -7.191 1 92.5 286 ALA B CA 1
ATOM 4927 C C . ALA B 1 286 ? -9.453 -48.469 -7.887 1 92.5 286 ALA B C 1
ATOM 4929 O O . ALA B 1 286 ? -9.727 -47.438 -7.27 1 92.5 286 ALA B O 1
ATOM 4930 N N . VAL B 1 287 ? -9.688 -48.688 -9.203 1 95.69 287 VAL B N 1
ATOM 4931 C CA . VAL B 1 287 ? -10.297 -47.625 -9.992 1 95.69 287 VAL B CA 1
ATOM 4932 C C . VAL B 1 287 ? -11.695 -48.062 -10.453 1 95.69 287 VAL B C 1
ATOM 4934 O O . VAL B 1 287 ? -11.883 -49.188 -10.922 1 95.69 287 VAL B O 1
ATOM 4937 N N . PHE B 1 288 ? -12.688 -47.125 -10.281 1 95.44 288 PHE B N 1
ATOM 4938 C CA . PHE B 1 288 ? -14.078 -47.375 -10.641 1 95.44 288 PHE B CA 1
ATOM 4939 C C . PHE B 1 288 ? -14.625 -46.219 -11.477 1 95.44 288 PHE B C 1
ATOM 4941 O O . PHE B 1 288 ? -14.047 -45.156 -11.508 1 95.44 288 PHE B O 1
ATOM 4948 N N . HIS B 1 289 ? -15.664 -46.594 -12.281 1 95.31 289 HIS B N 1
ATOM 4949 C CA . HIS B 1 289 ? -16.438 -45.469 -12.797 1 95.31 289 HIS B CA 1
ATOM 4950 C C . HIS B 1 289 ? -16.922 -44.562 -11.656 1 95.31 289 HIS B C 1
ATOM 4952 O O . HIS B 1 289 ? -17.359 -45.062 -10.617 1 95.31 289 HIS B O 1
ATOM 4958 N N . ARG B 1 290 ? -16.797 -43.281 -11.883 1 95.06 290 ARG B N 1
ATOM 4959 C CA . ARG B 1 290 ? -17.203 -42.312 -10.852 1 95.06 290 ARG B CA 1
ATOM 4960 C C . ARG B 1 290 ? -18.656 -42.531 -10.445 1 95.06 290 ARG B C 1
ATOM 4962 O O . ARG B 1 290 ? -18.969 -42.594 -9.25 1 95.06 290 ARG B O 1
ATOM 4969 N N . ASP B 1 291 ? -19.516 -42.719 -11.344 1 94.25 291 ASP B N 1
ATOM 4970 C CA . ASP B 1 291 ? -20.938 -42.906 -11.086 1 94.25 291 ASP B CA 1
ATOM 4971 C C . ASP B 1 291 ? -21.172 -44.219 -10.359 1 94.25 291 ASP B C 1
ATOM 4973 O O . ASP B 1 291 ? -21.984 -44.281 -9.43 1 94.25 291 ASP B O 1
ATOM 4977 N N . CYS B 1 292 ? -20.438 -45.312 -10.797 1 94.38 292 CYS B N 1
ATOM 4978 C CA . CYS B 1 292 ? -20.562 -46.594 -10.156 1 94.38 292 CYS B CA 1
ATOM 4979 C C . CYS B 1 292 ? -20.141 -46.531 -8.688 1 94.38 292 CYS B C 1
ATOM 4981 O O . CYS B 1 292 ? -20.812 -47.094 -7.82 1 94.38 292 CYS B O 1
ATOM 4983 N N . PHE B 1 293 ? -19.141 -45.844 -8.523 1 93.94 293 PHE B N 1
ATOM 4984 C CA . PHE B 1 293 ? -18.594 -45.719 -7.18 1 93.94 293 PHE B CA 1
ATOM 4985 C C . PHE B 1 293 ? -19.531 -44.938 -6.277 1 93.94 293 PHE B C 1
ATOM 4987 O O . PHE B 1 293 ? -19.75 -45.312 -5.125 1 93.94 293 PHE B O 1
ATOM 4994 N N . TYR B 1 294 ? -20.031 -43.844 -6.812 1 93.12 294 TYR B N 1
ATOM 4995 C CA . TYR B 1 294 ? -20.969 -43 -6.066 1 93.12 294 TYR B CA 1
ATOM 4996 C C . TYR B 1 294 ? -22.266 -43.75 -5.777 1 93.12 294 TYR B C 1
ATOM 4998 O O . TYR B 1 294 ? -22.812 -43.656 -4.676 1 93.12 294 TYR B O 1
ATOM 5006 N N . ASP B 1 295 ? -22.781 -44.469 -6.688 1 92.62 295 ASP B N 1
ATOM 5007 C CA . ASP B 1 295 ? -24.031 -45.219 -6.547 1 92.62 295 ASP B CA 1
ATOM 5008 C C . ASP B 1 295 ? -23.875 -46.312 -5.504 1 92.62 295 ASP B C 1
ATOM 5010 O O . ASP B 1 295 ? -24.859 -46.781 -4.914 1 92.62 295 ASP B O 1
ATOM 5014 N N . ASN B 1 296 ? -22.641 -46.781 -5.363 1 92.19 296 ASN B N 1
ATOM 5015 C CA . ASN B 1 296 ? -22.359 -47.812 -4.375 1 92.19 296 ASN B CA 1
ATOM 5016 C C . ASN B 1 296 ? -21.953 -47.219 -3.031 1 92.19 296 ASN B C 1
ATOM 5018 O O . ASN B 1 296 ? -21.109 -47.75 -2.324 1 92.19 296 ASN B O 1
ATOM 5022 N N . SER B 1 297 ? -22.453 -46.031 -2.779 1 88.69 297 SER B N 1
ATOM 5023 C CA . SER B 1 297 ? -22.234 -45.344 -1.525 1 88.69 297 SER B CA 1
ATOM 5024 C C . SER B 1 297 ? -20.75 -45.125 -1.252 1 88.69 297 SER B C 1
ATOM 5026 O O . SER B 1 297 ? -20.312 -45.188 -0.101 1 88.69 297 SER B O 1
ATOM 5028 N N . THR B 1 298 ? -19.922 -45.188 -2.271 1 88.94 298 THR B N 1
ATOM 5029 C CA . THR B 1 298 ? -18.484 -44.969 -2.203 1 88.94 298 THR B CA 1
ATOM 5030 C C . THR B 1 298 ? -17.781 -46.031 -1.367 1 88.94 298 THR B C 1
ATOM 5032 O O . THR B 1 298 ? -16.891 -45.719 -0.579 1 88.94 298 THR B O 1
ATOM 5035 N N . THR B 1 299 ? -18.391 -47.188 -1.421 1 90.88 299 THR B N 1
ATOM 5036 C CA . THR B 1 299 ? -17.781 -48.344 -0.761 1 90.88 299 THR B CA 1
ATOM 5037 C C . THR B 1 299 ? -17.016 -49.188 -1.764 1 90.88 299 THR B C 1
ATOM 5039 O O . THR B 1 299 ? -17.562 -49.562 -2.803 1 90.88 299 THR B O 1
ATOM 5042 N N . CYS B 1 300 ? -15.82 -49.531 -1.478 1 92.75 300 CYS B N 1
ATOM 5043 C CA . CYS B 1 300 ? -14.961 -50.281 -2.381 1 92.75 300 CYS B CA 1
ATOM 5044 C C . CYS B 1 300 ? -15.164 -51.781 -2.205 1 92.75 300 CYS B C 1
ATOM 5046 O O . CYS B 1 300 ? -14.938 -52.312 -1.121 1 92.75 300 CYS B O 1
ATOM 5048 N N . PRO B 1 301 ? -15.617 -52.406 -3.182 1 91.19 301 PRO B N 1
ATOM 5049 C CA . PRO B 1 301 ? -15.867 -53.875 -3.084 1 91.19 301 PRO B CA 1
ATOM 5050 C C . PRO B 1 301 ? -14.594 -54.656 -2.828 1 91.19 301 PRO B C 1
ATOM 5052 O O . PRO B 1 301 ? -14.633 -55.688 -2.168 1 91.19 301 PRO B O 1
ATOM 5055 N N . LYS B 1 302 ? -13.562 -54.219 -3.352 1 90.25 302 LYS B N 1
ATOM 5056 C CA . LYS B 1 302 ? -12.289 -54.906 -3.131 1 90.25 302 LYS B CA 1
ATOM 5057 C C . LYS B 1 302 ? -11.883 -54.844 -1.663 1 90.25 302 LYS B C 1
ATOM 5059 O O . LYS B 1 302 ? -11.484 -55.875 -1.082 1 90.25 302 LYS B O 1
ATOM 5064 N N . CYS B 1 303 ? -11.969 -53.688 -1.109 1 92.12 303 CYS B N 1
ATOM 5065 C CA . CYS B 1 303 ? -11.641 -53.5 0.299 1 92.12 303 CYS B CA 1
ATOM 5066 C C . CYS B 1 303 ? -12.602 -54.281 1.19 1 92.12 303 CYS B C 1
ATOM 5068 O O . CYS B 1 303 ? -12.203 -54.812 2.213 1 92.12 303 CYS B O 1
ATOM 5070 N N . ALA B 1 304 ? -13.812 -54.312 0.821 1 88.62 304 ALA B N 1
ATOM 5071 C CA . ALA B 1 304 ? -14.812 -55.062 1.567 1 88.62 304 ALA B CA 1
ATOM 5072 C C . ALA B 1 304 ? -14.477 -56.562 1.569 1 88.62 304 ALA B C 1
ATOM 5074 O O . ALA B 1 304 ? -14.609 -57.219 2.596 1 88.62 304 ALA B O 1
ATOM 5075 N N . ARG B 1 305 ? -14.031 -57.031 0.436 1 89.06 305 ARG B N 1
ATOM 5076 C CA . ARG B 1 305 ? -13.656 -58.438 0.308 1 89.06 305 ARG B CA 1
ATOM 5077 C C . ARG B 1 305 ? -12.43 -58.75 1.154 1 89.06 305 ARG B C 1
ATOM 5079 O O . ARG B 1 305 ? -12.352 -59.812 1.771 1 89.06 305 ARG B O 1
ATOM 5086 N N . MET B 1 306 ? -11.578 -57.844 1.211 1 86.75 306 MET B N 1
ATOM 5087 C CA . MET B 1 306 ? -10.336 -58.031 1.958 1 86.75 306 MET B CA 1
ATOM 5088 C C . MET B 1 306 ? -10.602 -58.062 3.459 1 86.75 306 MET B C 1
ATOM 5090 O O . MET B 1 306 ? -9.961 -58.812 4.203 1 86.75 306 MET B O 1
ATOM 5094 N N . THR B 1 307 ? -11.531 -57.25 3.92 1 85.81 307 THR B N 1
ATOM 5095 C CA . THR B 1 307 ? -11.898 -57.219 5.332 1 85.81 307 THR B CA 1
ATOM 5096 C C . THR B 1 307 ? -12.625 -58.5 5.738 1 85.81 307 THR B C 1
ATOM 5098 O O . THR B 1 307 ? -12.406 -59.031 6.828 1 85.81 307 THR B O 1
ATOM 5101 N N . GLU B 1 308 ? -13.398 -59.062 4.914 1 84.81 308 GLU B N 1
ATOM 5102 C CA . GLU B 1 308 ? -14.141 -60.281 5.184 1 84.81 308 GLU B CA 1
ATOM 5103 C C . GLU B 1 308 ? -13.203 -61.5 5.242 1 84.81 308 GLU B C 1
ATOM 5105 O O . GLU B 1 308 ? -13.383 -62.375 6.078 1 84.81 308 GLU B O 1
ATOM 5110 N N . ARG B 1 309 ? -12.25 -61.531 4.461 1 80.44 309 ARG B N 1
ATOM 5111 C CA . ARG B 1 309 ? -11.281 -62.594 4.469 1 80.44 309 ARG B CA 1
ATOM 5112 C C . ARG B 1 309 ? -10.438 -62.562 5.742 1 80.44 309 ARG B C 1
ATOM 5114 O O . ARG B 1 309 ? -10.055 -63.625 6.266 1 80.44 309 ARG B O 1
ATOM 5121 N N . LYS B 1 310 ? -10.211 -61.531 6.18 1 71.31 310 LYS B N 1
ATOM 5122 C CA . LYS B 1 310 ? -9.453 -61.406 7.422 1 71.31 310 LYS B CA 1
ATOM 5123 C C . LYS B 1 310 ? -10.25 -61.906 8.609 1 71.31 310 LYS B C 1
ATOM 5125 O O . LYS B 1 310 ? -9.688 -62.5 9.547 1 71.31 310 LYS B O 1
ATOM 5130 N N . HIS B 1 311 ? -11.516 -61.875 8.445 1 72.88 311 HIS B N 1
ATOM 5131 C CA . HIS B 1 311 ? -12.367 -62.375 9.531 1 72.88 311 HIS B CA 1
ATOM 5132 C C . HIS B 1 311 ? -12.586 -63.875 9.438 1 72.88 311 HIS B C 1
ATOM 5134 O O . HIS B 1 311 ? -12.82 -64.562 10.453 1 72.88 311 HIS B O 1
ATOM 5140 N N . ASP B 1 312 ? -12.516 -64.438 8.367 1 68.06 312 ASP B N 1
ATOM 5141 C CA . ASP B 1 312 ? -12.75 -65.812 8.188 1 68.06 312 ASP B CA 1
ATOM 5142 C C . ASP B 1 312 ? -11.484 -66.625 8.461 1 68.06 312 ASP B C 1
ATOM 5144 O O . ASP B 1 312 ? -11.516 -67.875 8.5 1 68.06 312 ASP B O 1
ATOM 5148 N N . ASP B 1 313 ? -10.461 -66.188 8.414 1 61.44 313 ASP B N 1
ATOM 5149 C CA . ASP B 1 313 ? -9.281 -66.938 8.766 1 61.44 313 ASP B CA 1
ATOM 5150 C C . ASP B 1 313 ? -9.32 -67.375 10.227 1 61.44 313 ASP B C 1
ATOM 5152 O O . ASP B 1 313 ? -9.445 -66.5 11.125 1 61.44 313 ASP B O 1
ATOM 5156 N N . PRO B 1 314 ? -9.586 -68.625 10.5 1 58.91 314 PRO B N 1
ATOM 5157 C CA . PRO B 1 314 ? -9.625 -69.125 11.875 1 58.91 314 PRO B CA 1
ATOM 5158 C C . PRO B 1 314 ? -8.359 -68.75 12.664 1 58.91 314 PRO B C 1
ATOM 5160 O O . PRO B 1 314 ? -7.285 -68.625 12.086 1 58.91 314 PRO B O 1
ATOM 5163 N N . PRO B 1 315 ? -8.445 -68.188 13.836 1 55.22 315 PRO B N 1
ATOM 5164 C CA . PRO B 1 315 ? -7.242 -68.062 14.648 1 55.22 315 PRO B CA 1
ATOM 5165 C C . PRO B 1 315 ? -6.383 -69.312 14.703 1 55.22 315 PRO B C 1
ATOM 5167 O O . PRO B 1 315 ? -6.91 -70.438 14.617 1 55.22 315 PRO B O 1
ATOM 5170 N N . TYR B 1 316 ? -5.266 -69.312 14.062 1 52.75 316 TYR B N 1
ATOM 5171 C CA . TYR B 1 316 ? -4.367 -70.438 14.273 1 52.75 316 TYR B CA 1
ATOM 5172 C C . TYR B 1 316 ? -4.32 -70.812 15.742 1 52.75 316 TYR B C 1
ATOM 5174 O O . TYR B 1 316 ? -4.289 -69.938 16.625 1 52.75 316 TYR B O 1
ATOM 5182 N N . PRO B 1 317 ? -4.719 -72.062 16.078 1 45.78 317 PRO B N 1
ATOM 5183 C CA . PRO B 1 317 ? -4.555 -72.5 17.469 1 45.78 317 PRO B CA 1
ATOM 5184 C C . PRO B 1 317 ? -3.143 -72.25 18 1 45.78 317 PRO B C 1
ATOM 5186 O O . PRO B 1 317 ? -2.166 -72.438 17.266 1 45.78 317 PRO B O 1
ATOM 5189 N N . ARG B 1 318 ? -3.045 -71.25 18.844 1 47.06 318 ARG B N 1
ATOM 5190 C CA . ARG B 1 318 ? -1.833 -71.125 19.656 1 47.06 318 ARG B CA 1
ATOM 5191 C C . ARG B 1 318 ? -1.436 -72.5 20.219 1 47.06 318 ARG B C 1
ATOM 5193 O O . ARG B 1 318 ? -2.256 -73.188 20.828 1 47.06 318 ARG B O 1
ATOM 5200 N N . ASP B 1 319 ? -0.53 -73.312 19.391 1 35.88 319 ASP B N 1
ATOM 5201 C CA . ASP B 1 319 ? 0.071 -74.5 20 1 35.88 319 ASP B CA 1
ATOM 5202 C C . ASP B 1 319 ? 0.428 -74.25 21.469 1 35.88 319 ASP B C 1
ATOM 5204 O O . ASP B 1 319 ? 1.098 -73.25 21.781 1 35.88 319 ASP B O 1
ATOM 5208 N N . THR B 1 320 ? -0.228 -74.875 22.547 1 30.94 320 THR B N 1
ATOM 5209 C CA . THR B 1 320 ? 0.419 -75.062 23.844 1 30.94 320 THR B CA 1
ATOM 5210 C C . THR B 1 320 ? 1.685 -75.938 23.688 1 30.94 320 THR B C 1
ATOM 5212 O O . THR B 1 320 ? 1.69 -76.875 22.953 1 30.94 320 THR B O 1
#

InterPro domains:
  IPR002219 Protein kinase C-like, phorbol ester/diacylglycerol-binding domain [PF00130] (11-62)
  IPR002219 Protein kinase C-like, phorbol ester/diacylglycerol-binding domain [PS00479] (11-61)
  IPR002219 Protein kinase C-like, phorbol ester/diacylglycerol-binding domain [PS50081] (10-61)
  IPR002219 Protein kinase C-like, phorbol ester/diacylglycerol-binding domain [SM00109] (11-61)
  IPR002219 Protein kinase C-like, phorbol ester/diacylglycerol-binding domain [SM00109] (248-300)
  IPR025258 Rubicon Homology Domain [PF13901] (106-307)
  IPR025258 Rubicon Homology Domain [SM01175] (106-310)
  IPR046349 C1-like domain superfamily [SSF57889] (8-62)
  IPR047983 Differentially expressed in FDCP 8, C conserved region 1 [cd20819] (7-66)
  IPR051366 Differentially Expressed in FDCP 8 Homolog [PTHR12326] (8-308)

Solvent-accessible surface area (backbone atoms only — not comparable to full-atom values): 35771 Å² total; per-residue (Å²): 129,77,72,78,68,47,74,54,59,80,26,43,28,38,76,59,80,68,40,86,49,85,43,62,17,63,78,80,63,41,75,38,53,31,73,81,41,63,34,32,32,18,74,70,57,60,53,30,29,41,59,85,45,57,86,68,64,86,66,62,36,52,47,58,48,48,71,75,54,67,72,78,66,69,54,43,33,59,34,73,51,36,58,80,47,74,40,21,14,70,79,84,54,49,70,12,66,41,81,88,44,87,33,57,60,42,62,14,43,64,69,20,43,42,20,27,63,73,53,25,76,69,42,64,38,66,42,65,22,40,32,66,34,54,72,39,69,70,59,40,40,22,26,51,67,55,47,44,40,52,61,68,43,28,76,44,61,66,38,46,48,66,78,77,41,54,66,49,56,77,59,32,67,64,54,45,53,48,49,51,52,31,48,32,48,48,63,46,44,64,56,39,78,74,28,69,69,38,53,74,66,43,60,73,56,77,38,60,91,43,53,56,47,73,73,44,73,55,60,34,20,59,47,52,54,52,28,44,75,71,42,55,43,55,53,54,50,50,51,52,50,48,53,53,47,42,40,36,70,69,72,29,68,75,46,38,68,67,44,29,66,22,81,80,73,70,59,84,69,77,38,49,77,61,43,91,60,39,40,64,42,89,86,79,62,49,41,29,44,35,65,55,33,54,74,46,73,67,56,56,68,67,60,52,52,54,56,51,52,63,65,64,53,69,76,71,75,76,80,127,129,80,74,76,68,48,74,54,59,80,25,43,27,38,75,58,79,68,45,86,50,86,43,61,17,62,77,80,62,41,74,38,54,31,72,82,43,64,34,32,33,19,74,72,58,60,53,31,31,41,60,87,44,56,86,67,63,85,66,63,34,52,46,58,48,47,71,73,54,66,71,79,65,68,54,42,33,58,34,74,50,38,56,80,45,73,34,20,13,70,81,84,53,48,72,21,59,39,81,87,45,85,35,57,60,41,63,14,45,64,68,20,45,43,20,29,62,74,52,26,76,68,41,66,40,66,42,64,22,40,32,66,37,58,71,39,70,71,58,39,39,23,26,51,68,54,46,43,41,51,60,69,43,29,76,46,60,67,39,47,48,67,79,77,40,53,65,49,58,78,54,32,65,62,54,46,53,48,49,50,51,30,48,31,46,49,64,45,42,64,57,39,80,73,26,69,70,39,53,73,66,43,58,74,57,79,38,60,93,43,52,57,47,72,73,44,70,54,60,34,20,61,47,51,53,54,28,45,75,71,42,55,43,55,55,54,50,50,51,51,50,49,54,52,48,40,40,36,68,68,71,30,69,74,48,37,67,68,44,28,67,21,82,81,72,69,58,81,70,77,38,51,78,62,43,91,61,38,38,63,42,89,85,80,62,50,43,29,44,34,66,55,34,55,74,46,74,67,57,56,66,66,59,52,52,54,55,52,51,64,66,64,53,70,77,74,77,77,80,127

Nearest PDB structures (foldseek):
  6wcw-assembly1_A  TM=7.643E-01  e=7.350E-18  Homo sapiens
  2enn-assembly1_A  TM=8.996E-01  e=1.472E-02  Homo sapiens
  5ue8-assembly2_B  TM=6.837E-01  e=2.723E-01  Rattus norvegicus
  6wcw-assembly1_A  TM=7.514E-01  e=5.492E-18  Homo sapiens
  2enn-assembly1_A  TM=8.988E-01  e=1.498E-02  Homo sapiens

Secondary structure (DSSP, 8-state):
-----EEETTEEEEE---SS-EEEPTTT--EEETTTS-EEEETTT--EEETTTGGG--S--HHHHHHH------SS-----GGGGTTB-TTT--B-SSTT-SSPPEE-TTT--EE-TTT---EEE--HHHHHHH-----EEE-HHHHHHHHHHTT---EEHHHH-TTHHHH-HHHHHHHHHHHHHHHHHHHHHT-HHHHHHTGGGGGGGGTHHHH-SSEE-HHHHHHHHHTHHHHHHHHHHHHHHHIIIII-HHHHTT-B--TTT--SS-B-TTSTTEEE-TTT--EEEHHHHHHTTT--HHHHHHHHHHHHS-------/-----EEETTEEEEE---SS-EEEPTTT--EEETTTS-EEEETTT--EEETTTGGG--S--HHHHHHH------SS-----GGGGTTB-TTT--B-S-TT-SPPPEE-TTT--EE-TTT---EEE--HHHHHHH-----EEE-HHHHHHHHHHTT---EEHHHH-TTHHHH-HHHHHHHHHHHHHHHHHHHHHT-HHHHHHTGGGGGGGGTHHHH-SSEE-HHHHHHHHHTHHHHHHHHHHHHHHHIIIII-HHHHTT-B--TTT--SS-B-TTSTTEEE-TTT--EEEHHHHHHTTT--HHHHHHHHHHHHS-------

Radius of gyration: 37.73 Å; Cα contacts (8 Å, |Δi|>4): 1033; chains: 2; bounding box: 85×127×100 Å

Sequence (640 aa):
MGLPELVLLEHRFSKEKSKSVKQTCDKCSTIIWGLIQTWYTCTGCYYRCHSKCLNLINKPCVRSKVSHKSEYELSICPEIGLDRQDYRCAECRTPVSLRGVPSEARQCDYTGQYYCSTCHWNDTAVIPARVIHNWEFEPRKVCRSSMRYLALMLPRPVLKLREINPLLFNFVEELVEIRKLRQDILLMKPYFITCKEAMEARLLLQLHDRQHFVENNDMYSLQDLIDISSGRLSCSLTEIHTTFAKHIKLDCDRCQAKGFMCELCKEGDILFPFDSHTSVCHDCSAVFHRDCFYDNSTTCPKCARMTERKHDDPPYPRDTMGLPELVLLEHRFSKEKSKSVKQTCDKCSTIIWGLIQTWYTCTGCYYRCHSKCLNLINKPCVRSKVSHKSEYELSICPEIGLDRQDYRCAECRTPVSLRGVPSEARQCDYTGQYYCSTCHWNDTAVIPARVIHNWEFEPRKVCRSSMRYLALMLPRPVLKLREINPLLFNFVEELVEIRKLRQDILLMKPYFITCKEAMEARLLLQLHDRQHFVENNDMYSLQDLIDISSGRLSCSLTEIHTTFAKHIKLDCDRCQAKGFMCELCKEGDILFPFDSHTSVCHDCSAVFHRDCFYDNSTTCPKCARMTERKHDDPPYPRDT

Organism: Oncorhynchus mykiss (NCBI:txid8022)

=== Feature glossary ===
Annotated list of the representations used here:

Nearest PDB structures. The Foldseek neighbor list gives the closest experimentally determined structures in the PDB, ranked by structural alignment. TM-score near 1 means near-identical fold; near 0.3 means only rough topology match. This is how one finds what a novel AlphaFold prediction most resembles in the solved-structure universe.

Foldseek 3Di. Foldseek's 3Di representation compresses backbone geometry into a per-residue letter drawn from a learned twenty-state alphabet. It captures the tertiary interaction pattern around each residue — which residues are packed against it in space, regardless of where they are in sequence.

Radius of gyration, Cα contacts, bounding box. Radius of gyration (Rg) is the root-mean-square distance of Cα atoms from their centroid — a single number for overall size and compactness. A globular domain of N residues has Rg ≈ 2.2·N^0.38 Å; an extended or disordered chain has a much larger Rg. The Cα contact count is the number of residue pairs whose Cα atoms are within 8 Å and are more than four positions apart in sequence — a standard proxy for tertiary packing density. The bounding box is the smallest axis-aligned box enclosing all Cα atoms.

InterPro / GO / CATH / organism. The annotation block draws on four external resources. InterPro: which protein families and domains the sequence belongs to. GO: standardized terms for what the protein does, what process it participates in, and where in the cell it acts. CATH: which structural fold it has in the CATH hierarchy. Organism: the species of origin.

mmCIF coordinates. The mmCIF block holds the 3D Cartesian coordinates of each backbone atom (N, Cα, C, O) in ångströms. mmCIF is the PDB's canonical archive format — a tagged-loop text representation of the atomic model.

pLDDT. pLDDT is the predicted lDDT-Cα score: AlphaFold's confidence that the local environment of each residue (all inter-atomic distances within 15 Å) is correctly placed. It is a per-residue number between 0 and 100, with higher meaning more reliable.

Backbone torsions (φ/ψ). φ (phi) and ψ (psi) are the two rotatable backbone dihedrals per residue: φ is the C(i-1)–N–Cα–C torsion, ψ is the N–Cα–C–N(i+1) torsion, both in degrees on (−180°, 180°]. α-helical residues cluster near (−60°, −45°); β-strand residues near (−120°, +130°). A Ramachandran plot is simply a scatter of (φ, ψ) for every residue.

B-factor. For experimental (PDB) structures, the B-factor (temperature factor) quantifies the positional spread of each atom in the crystal — a combination of thermal vibration and static disorder — in units of Å². High B-factors mark flexible loops or poorly resolved regions; low B-factors mark the rigid, well-ordered core.

Secondary structure (3-state, P-SEA). SS3 is a coarse helix/strand/coil call (letters a/b/c) made by the P-SEA algorithm from inter-Cα distances and dihedrals. It is less detailed than DSSP but needs only Cα positions.

Predicted aligned error. Predicted aligned error is AlphaFold's pairwise confidence. Unlike pLDDT (per-residue), PAE is per-residue-pair and captures whether two parts of the structure are correctly placed relative to each other. Units are ångströms of expected positional error.

Solvent-accessible surface area. Solvent-accessible surface area (SASA) is the area in Å² traced out by the centre of a 1.4 Å probe sphere (a water molecule) rolled over the protein's van der Waals surface (Shrake–Rupley / Lee–Richards construction). Buried residues have near-zero SASA; fully exposed residues can exceed 200 Å². The total SASA scales roughly with the number of surface residues.

Secondary structure (8-state, DSSP). The SS8 string is DSSP's per-residue secondary-structure call. α-helix (H) means an i→i+4 H-bond ladder; β-strand (E) means the residue participates in a β-sheet; 3₁₀ (G) and π (I) are tighter and wider helices; T/S are turns/bends; '-' is loop.

Rendered structure images. Structure images are PyMOL renders from six orthogonal camera directions. Cartoon representation draws helices as coils and strands as arrows; sticks shows the backbone as bonds; surface shows the solvent-excluded envelope. Rainbow coloring maps sequence position to hue (blue→red, N→C); chain coloring assigns a distinct color per polypeptide.

Sequence. The amino-acid sequence is the protein's primary structure: the linear order of residues from the N-terminus to the C-terminus, written in one-letter code. Everything else here — the 3D coordinates, the secondary structure, the domain annotations — is ultimately a consequence of this string.

Contact-map, Ramachandran, and PAE plots. Three diagnostic plots accompany the record. The Cα contact map visualizes the tertiary structure as a 2D adjacency matrix (8 Å cutoff, sequence-local contacts suppressed). The Ramachandran plot shows the distribution of backbone (φ, ψ) torsions, with points in the α and β basins reflecting secondary structure content. The PAE plot shows AlphaFold's inter-residue confidence as a color matrix.